Protein AF-A0A932XSY6-F1 (afdb_monomer_lite)

Foldseek 3Di:
DDPDDDPPDPLQQWKWKWFAQDPDPVLLQLQLVVCCVQQVHDSVVSNVQNVQPRETADGRGGPVLSVLVCVVCVVSVTHMDMDSDPVVNVVGHYDDRPDDGDSCVSVPDPDDDDDDDDDDDDDDDDDDDDDDDDDPDDDPDDDPDDPDPVVVVVVVVVVVVVVVVVVVVVVVVVVVVVVVVVVVVVVVVVVVVVVVVVVVVVVVVVVVVVVVVVVVVVVVVVVVLVVVVVVVVVVVVPDDDPVVVVVVVVSVVVVVVVVVVVVVVVVVVVVVVVVVVVVVVVVVVVVVVVVVVVVVVVVVVVVVVVVVVVVVVVVVVVVVVVVVVVVVVVVVVVVVVVVVVVVVVVVVVVVVVVVVVVVVVVVVVVVVVVVVVVVVVVVVVVVVVVVVVVVVVVVVVVVVVVVVVVVVVVVVVVVVVVVVVVVVVVVVVVVVVVVVVVVVVVVVVVVVVVVVVVVVVVVVVVVVVVVVPPPDDDDDDDDDDDDDDDDDDDDDDDDDDDDDD

Secondary structure (DSSP, 8-state):
----------GGG-EEEEEP--SSHHHHHHHHHHHHHHHT--HHHHHHHHHT-SEEEEEEE-HHHHHHHHHHHHHTT--EEEE--HHHHTTSEE---SS---THHHHS-SS--------------------------------SS-SSSHHHHHHHHHHHHHHHHHHHHHHHHHHHHHHHHHHHHHHHHHHHHHHHHHHHHHHHHHHHHHHHHHHHHHHHHHHHHHHHHHHHHHHTTS---SHHHHHHHHHHHHHHHHHHHHHHHHHHHHHHHHHHHHHHHHHHHHHHHHHHHHHHHHHHHHHHHHHHHHHHHHHHHHHHHHHHHHHHHHHHHHHHHHHHHHHHHHHHHHHHHHHHHHHHHHHHHHHHHHHHHHHHHHHHHHHHHHHHHHHHHHHHHHHHHHHHHHHHHHHHHHHHHHHHHHHHHHHHHHHHHHHHHHHHHHHHHHHHHHHHHHHHHHHHHHHHHHHGGGS------------------------------

Sequence (501 aa):
MLLGKKPKYSVESEWAVILDRSTNEFGRSRAIERLADVFSISQDEARELIENTPIILLDRLPLEVAEKIKVHFAQANVDCSLTNDTFAKRKCFRAVWPEQPNLSQFLSNTSPSFLRNVQEPSIPNMENVVSGEIDPASFASNAAAHDQVGDNEGRQLKELTLDLQKENEFLRLQLDKTEDSIKEREYKRFSVELETLRHERLRLEETQARVRNENVALSSRVQELEQSLKALKQVGDSEAGLVDKTQLLELKTQLEHFRAEYTRAQNTLRVAQSEAKQFQAEWTQTQKILSDARSEIEDLKRMLSQAQANSVQLKEETERICFEVENRLKTQSAELEEWKRKANDWSTNYFKVVKENEFLRGRQSEELESLRVRNQQLSTQFEQAQRQIKGFLAQSEQQELIQKRMKAVQELAEKEAQLKMLVQKQQTLESEIHLREDDMRKVLAEQEVVEGEIVKAKQAQKYLLEQAKMKEKNRFVRTKIVGQPEVASPQDPGPIEPAAE

pLDDT: mean 79.67, std 20.82, range [27.25, 98.56]

Radius of gyration: 89.94 Å; chains: 1; bounding box: 178×71×291 Å

Structure (mmCIF, N/CA/C/O backbone):
data_AF-A0A932XSY6-F1
#
_entry.id   AF-A0A932XSY6-F1
#
loop_
_atom_site.group_PDB
_atom_site.id
_atom_site.type_symbol
_atom_site.label_atom_id
_atom_site.label_alt_id
_atom_site.label_comp_id
_atom_site.label_asym_id
_atom_site.label_entity_id
_atom_site.label_seq_id
_atom_site.pdbx_PDB_ins_code
_atom_site.Cartn_x
_atom_site.Cartn_y
_atom_site.Cartn_z
_atom_site.occupancy
_atom_site.B_iso_or_equiv
_atom_site.auth_seq_id
_atom_site.auth_comp_id
_atom_site.auth_asym_id
_atom_site.auth_atom_id
_atom_site.pdbx_PDB_model_num
ATOM 1 N N . MET A 1 1 ? 3.526 7.853 -28.059 1.00 37.81 1 MET A N 1
ATOM 2 C CA . MET A 1 1 ? 2.237 7.344 -27.541 1.00 37.81 1 MET A CA 1
ATOM 3 C C . MET A 1 1 ? 2.497 6.681 -26.195 1.00 37.81 1 MET A C 1
ATOM 5 O O . MET A 1 1 ? 3.014 5.575 -26.170 1.00 37.81 1 MET A O 1
ATOM 9 N N . LEU A 1 2 ? 2.244 7.377 -25.084 1.00 34.88 2 LEU A N 1
ATOM 10 C CA . LEU A 1 2 ? 2.465 6.856 -23.730 1.00 34.88 2 LEU A CA 1
ATOM 11 C C . LEU A 1 2 ? 1.105 6.582 -23.080 1.00 34.88 2 LEU A C 1
ATOM 13 O O . LEU A 1 2 ? 0.484 7.469 -22.503 1.00 34.88 2 LEU A O 1
ATOM 17 N N . LEU A 1 3 ? 0.628 5.345 -23.228 1.00 40.47 3 LEU A N 1
ATOM 18 C CA . LEU A 1 3 ? -0.535 4.820 -22.515 1.00 40.47 3 LEU A CA 1
ATOM 19 C C . LEU A 1 3 ? -0.079 4.336 -21.134 1.00 40.47 3 LEU A C 1
ATOM 21 O O . LEU A 1 3 ? 0.273 3.172 -20.947 1.00 40.47 3 LEU A O 1
ATOM 25 N N . GLY A 1 4 ? -0.074 5.248 -20.162 1.00 35.94 4 GLY A N 1
ATOM 26 C CA . GLY A 1 4 ? 0.008 4.890 -18.750 1.00 35.94 4 GLY A CA 1
ATOM 27 C C . GLY A 1 4 ? -1.264 4.147 -18.343 1.00 35.94 4 GLY A C 1
ATOM 28 O O . GLY A 1 4 ? -2.358 4.712 -18.377 1.00 35.94 4 GLY A O 1
ATOM 29 N N . LYS A 1 5 ? -1.131 2.869 -17.980 1.00 41.19 5 LYS A N 1
ATOM 30 C CA . LYS A 1 5 ? -2.215 2.079 -17.390 1.00 41.19 5 LYS A CA 1
ATOM 31 C C . LYS A 1 5 ? -2.563 2.689 -16.030 1.00 41.19 5 LYS A C 1
ATOM 33 O O . LYS A 1 5 ? -1.797 2.559 -15.082 1.00 41.19 5 LYS A O 1
ATOM 38 N N . LYS A 1 6 ? -3.701 3.382 -15.952 1.00 37.09 6 LYS A N 1
ATOM 39 C CA . LYS A 1 6 ? -4.272 3.840 -14.681 1.00 37.09 6 LYS A CA 1
ATOM 40 C C . LYS A 1 6 ? -4.765 2.625 -13.880 1.00 37.09 6 LYS A C 1
ATOM 42 O O . LYS A 1 6 ? -5.309 1.701 -14.491 1.00 37.09 6 LYS A O 1
ATOM 47 N N . PRO A 1 7 ? -4.592 2.609 -12.548 1.00 39.94 7 PRO A N 1
ATOM 48 C CA . PRO A 1 7 ? -5.194 1.588 -11.699 1.00 39.94 7 PRO A CA 1
ATOM 49 C C . PRO A 1 7 ? -6.714 1.607 -11.896 1.00 39.94 7 PRO A C 1
ATOM 51 O O . PRO A 1 7 ? -7.328 2.675 -11.908 1.00 39.94 7 PRO A O 1
ATOM 54 N N . LYS A 1 8 ? -7.313 0.429 -12.099 1.00 39.03 8 LYS A N 1
ATOM 55 C CA . LYS A 1 8 ? -8.769 0.256 -12.101 1.00 39.03 8 LYS A CA 1
ATOM 56 C C . LYS A 1 8 ? -9.266 0.484 -10.672 1.00 39.03 8 LYS A C 1
ATOM 58 O O . LYS A 1 8 ? -9.315 -0.457 -9.888 1.00 39.03 8 LYS A O 1
ATOM 63 N N . TYR A 1 9 ? -9.590 1.729 -10.337 1.00 43.06 9 TYR A N 1
ATOM 64 C CA . TYR A 1 9 ? -10.513 2.009 -9.245 1.00 43.06 9 TYR A CA 1
ATOM 65 C C . TYR A 1 9 ? -11.882 1.451 -9.651 1.00 43.06 9 TYR A C 1
ATOM 67 O O . TYR A 1 9 ? -12.283 1.562 -10.813 1.00 43.06 9 TYR A O 1
ATOM 75 N N . SER A 1 10 ? -12.566 0.779 -8.728 1.00 45.19 10 SER A N 1
ATOM 76 C CA . SER A 1 10 ? -13.963 0.401 -8.916 1.00 45.19 10 SER A CA 1
ATOM 77 C C . SER A 1 10 ? -14.759 1.668 -9.239 1.00 45.19 10 SER A C 1
ATOM 79 O O . SER A 1 10 ? -14.715 2.646 -8.496 1.00 45.19 10 SER A O 1
ATOM 81 N N . VAL A 1 11 ? -15.480 1.655 -10.362 1.00 53.78 11 VAL A N 1
ATOM 82 C CA . VAL A 1 11 ? -16.280 2.788 -10.876 1.00 53.78 11 VAL A CA 1
ATOM 83 C C . VAL A 1 11 ? -17.359 3.248 -9.870 1.00 53.78 11 VAL A C 1
ATOM 85 O O . VAL A 1 11 ? -17.950 4.312 -10.017 1.00 53.78 11 VAL A O 1
ATOM 88 N N . GLU A 1 12 ? -17.584 2.478 -8.805 1.00 54.00 12 GLU A N 1
ATOM 89 C CA . GLU A 1 12 ? -18.570 2.732 -7.753 1.00 54.00 12 GLU A CA 1
ATOM 90 C C . GLU A 1 12 ? -18.184 3.857 -6.766 1.00 54.00 12 GLU A C 1
ATOM 92 O O . GLU A 1 12 ? -19.072 4.416 -6.122 1.00 54.00 12 GLU A O 1
ATOM 97 N N . SER A 1 13 ? -16.908 4.270 -6.694 1.00 60.91 13 SER A N 1
ATOM 98 C CA . SER A 1 13 ? -16.414 5.247 -5.695 1.00 60.91 13 SER A CA 1
ATOM 99 C C . SER A 1 13 ? -15.882 6.561 -6.294 1.00 60.91 13 SER A C 1
ATOM 101 O O . SER A 1 13 ? -14.951 7.163 -5.757 1.00 60.91 13 SER A O 1
ATOM 103 N N . GLU A 1 14 ? -16.426 7.015 -7.429 1.00 83.12 14 GLU A N 1
ATOM 104 C CA . GLU A 1 14 ? -15.947 8.217 -8.138 1.00 83.12 14 GLU A CA 1
ATOM 105 C C . GLU A 1 14 ? -16.973 9.363 -8.235 1.00 83.12 14 GLU A C 1
ATOM 107 O O . GLU A 1 14 ? -16.854 10.231 -9.107 1.00 83.12 14 GLU A O 1
ATOM 112 N N . TRP A 1 15 ? -17.960 9.443 -7.342 1.00 90.81 15 TRP A N 1
ATOM 113 C CA . TRP A 1 15 ? -18.914 10.557 -7.356 1.00 90.81 15 TRP A CA 1
ATOM 114 C C . TRP A 1 15 ? -18.322 11.822 -6.729 1.00 90.81 15 TRP A C 1
ATOM 116 O O . TRP A 1 15 ? -17.538 11.766 -5.779 1.00 90.81 15 TRP A O 1
ATOM 126 N N . ALA A 1 16 ? -18.672 12.975 -7.295 1.00 91.12 16 ALA A N 1
ATOM 127 C CA . ALA A 1 16 ? -18.349 14.289 -6.757 1.00 91.12 16 ALA A CA 1
ATOM 128 C C . ALA A 1 16 ? -19.628 15.080 -6.479 1.00 91.12 16 ALA A C 1
ATOM 130 O O . ALA A 1 16 ? -20.582 15.019 -7.261 1.00 91.12 16 ALA A O 1
ATOM 131 N N . VAL A 1 17 ? -19.607 15.835 -5.382 1.00 92.44 17 VAL A N 1
ATOM 132 C CA . VAL A 1 17 ? -20.660 16.781 -5.004 1.00 92.44 17 VAL A CA 1
ATOM 133 C C . VAL A 1 17 ? -20.223 18.170 -5.452 1.00 92.44 17 VAL A C 1
ATOM 135 O O . VAL A 1 17 ? -19.201 18.684 -4.987 1.00 92.44 17 VAL A O 1
ATOM 138 N N . ILE A 1 18 ? -20.984 18.760 -6.367 1.00 92.69 18 ILE A N 1
ATOM 139 C CA . ILE A 1 18 ? -20.763 20.106 -6.889 1.00 92.69 18 ILE A CA 1
ATOM 140 C C . ILE A 1 18 ? -21.772 21.043 -6.241 1.00 92.69 18 ILE A C 1
ATOM 142 O O . ILE A 1 18 ? -22.970 20.772 -6.242 1.00 92.69 18 ILE A O 1
ATOM 146 N N . LEU A 1 19 ? -21.272 22.151 -5.708 1.00 92.00 19 LEU A N 1
ATOM 147 C CA . LEU A 1 19 ? -22.088 23.278 -5.297 1.00 92.00 19 LEU A CA 1
ATOM 148 C C . LEU A 1 19 ? -22.375 24.145 -6.521 1.00 92.00 19 LEU A C 1
ATOM 150 O O . LEU A 1 19 ? -21.446 24.678 -7.142 1.00 92.00 19 LEU A O 1
ATOM 154 N N . ASP A 1 20 ? -23.653 24.270 -6.867 1.00 90.69 20 ASP A N 1
ATOM 155 C CA . ASP A 1 20 ? -24.086 25.048 -8.020 1.00 90.69 20 ASP A CA 1
ATOM 156 C C . ASP A 1 20 ? -24.162 26.543 -7.677 1.00 90.69 20 ASP A C 1
ATOM 158 O O . ASP A 1 20 ? -24.250 26.963 -6.519 1.00 90.69 20 ASP A O 1
ATOM 162 N N . ARG A 1 21 ? -24.107 27.389 -8.709 1.00 88.31 21 ARG A N 1
ATOM 163 C CA . ARG A 1 21 ? -24.165 28.840 -8.524 1.00 88.31 21 ARG A CA 1
ATOM 164 C C . ARG A 1 21 ? -25.582 29.265 -8.144 1.00 88.31 21 ARG A C 1
ATOM 166 O O . ARG A 1 21 ? -26.474 29.262 -8.989 1.00 88.31 21 ARG A O 1
ATOM 173 N N . SER A 1 22 ? -25.764 29.728 -6.907 1.00 84.50 22 SER A N 1
ATOM 174 C CA . SER A 1 22 ? -27.043 30.307 -6.479 1.00 84.50 22 SER A CA 1
ATOM 175 C C . SER A 1 22 ? -27.362 31.586 -7.266 1.00 84.50 22 SER A C 1
ATOM 177 O O . SER A 1 22 ? -26.561 32.534 -7.332 1.00 84.50 22 SER A O 1
ATOM 179 N N . THR A 1 23 ? -28.567 31.624 -7.834 1.00 77.31 23 THR A N 1
ATOM 180 C CA . THR A 1 23 ? -29.124 32.771 -8.568 1.00 77.31 23 THR A CA 1
ATOM 181 C C . THR A 1 23 ? -29.654 33.865 -7.638 1.00 77.31 23 THR A C 1
ATOM 183 O O . THR A 1 23 ? -29.798 35.004 -8.073 1.00 77.31 23 THR A O 1
ATOM 186 N N . ASN A 1 24 ? -29.884 33.553 -6.357 1.00 83.69 24 ASN A N 1
ATOM 187 C CA . ASN A 1 24 ? -30.445 34.460 -5.354 1.00 83.69 24 ASN A CA 1
ATOM 188 C C . ASN A 1 24 ? -29.424 34.787 -4.245 1.00 83.69 24 ASN A C 1
ATOM 190 O O . ASN A 1 24 ? -28.731 33.890 -3.755 1.00 83.69 24 ASN A O 1
ATOM 194 N N . GLU A 1 25 ? -29.364 36.051 -3.809 1.00 81.38 25 GLU A N 1
ATOM 195 C CA . GLU A 1 25 ? -28.512 36.516 -2.702 1.00 81.38 25 GLU A CA 1
ATOM 196 C C . GLU A 1 25 ? -28.854 35.820 -1.381 1.00 81.38 25 GLU A C 1
ATOM 198 O O . GLU A 1 25 ? -27.955 35.374 -0.674 1.00 81.38 25 GLU A O 1
ATOM 203 N N . PHE A 1 26 ? -30.143 35.596 -1.104 1.00 81.31 26 PHE A N 1
ATOM 204 C CA . PHE A 1 26 ? -30.575 34.841 0.079 1.00 81.31 26 PHE A CA 1
ATOM 205 C C . PHE A 1 26 ? -30.064 33.393 0.073 1.00 81.31 26 PHE A C 1
ATOM 207 O O . PHE A 1 26 ? -29.707 32.853 1.121 1.00 81.31 26 PHE A O 1
ATOM 214 N N . GLY A 1 27 ? -30.001 32.769 -1.108 1.00 82.06 27 GLY A N 1
ATOM 215 C CA . GLY A 1 27 ? -29.433 31.429 -1.273 1.00 82.06 27 GLY A CA 1
ATOM 216 C C . GLY A 1 27 ? -27.920 31.416 -1.053 1.00 82.06 27 GLY A C 1
ATOM 217 O O . GLY A 1 27 ? -27.398 30.476 -0.461 1.00 82.06 27 GLY A O 1
ATOM 218 N N . ARG A 1 28 ? -27.219 32.494 -1.440 1.00 85.88 28 ARG A N 1
ATOM 219 C CA . ARG A 1 28 ? -25.779 32.642 -1.179 1.00 85.88 28 ARG A CA 1
ATOM 220 C C . ARG A 1 28 ? -25.494 32.780 0.310 1.00 85.88 28 ARG A C 1
ATOM 222 O O . ARG A 1 28 ? -24.694 32.008 0.817 1.00 85.88 28 ARG A O 1
ATOM 229 N N . SER A 1 29 ? -26.173 33.680 1.024 1.00 87.44 29 SER A N 1
ATOM 230 C CA . SER A 1 29 ? -25.955 33.858 2.470 1.00 87.44 29 SER A CA 1
ATOM 231 C C . SER A 1 29 ? -26.213 32.575 3.257 1.00 87.44 29 SER A C 1
ATOM 233 O O . SER A 1 29 ? -25.422 32.203 4.118 1.00 87.44 29 SER A O 1
ATOM 235 N N . ARG A 1 30 ? -27.271 31.840 2.902 1.00 86.00 30 ARG A N 1
ATOM 236 C CA . ARG A 1 30 ? -27.588 30.564 3.547 1.00 86.00 30 ARG A CA 1
ATOM 237 C C . ARG A 1 30 ? -26.561 29.474 3.232 1.00 86.00 30 ARG A C 1
ATOM 239 O O . ARG A 1 30 ? -26.229 28.682 4.109 1.00 86.00 30 ARG A O 1
ATOM 246 N N . ALA A 1 31 ? -26.042 29.436 2.005 1.00 86.88 31 ALA A N 1
ATOM 247 C CA . ALA A 1 31 ? -24.959 28.529 1.651 1.00 86.88 31 ALA A CA 1
ATOM 248 C C . ALA A 1 31 ? -23.666 28.865 2.419 1.00 86.88 31 ALA A C 1
ATOM 250 O O . ALA A 1 31 ? -23.007 27.942 2.885 1.00 86.88 31 ALA A O 1
ATOM 251 N N . ILE A 1 32 ? -23.345 30.151 2.630 1.00 90.62 32 ILE A N 1
ATOM 252 C CA . ILE A 1 32 ? -22.180 30.584 3.429 1.00 90.62 32 ILE A CA 1
ATOM 253 C C . ILE A 1 32 ? -22.300 30.059 4.862 1.00 90.62 32 ILE A C 1
ATOM 255 O O . ILE A 1 32 ? -21.392 29.390 5.348 1.00 90.62 32 ILE A O 1
ATOM 259 N N . GLU A 1 33 ? -23.432 30.319 5.523 1.00 88.62 33 GLU A N 1
ATOM 260 C CA . GLU A 1 33 ? -23.671 29.876 6.903 1.00 88.62 33 GLU A CA 1
ATOM 261 C C . GLU A 1 33 ? -23.563 28.356 7.039 1.00 88.62 33 GLU A C 1
ATOM 263 O O . GLU A 1 33 ? -22.961 27.852 7.984 1.00 88.62 33 GLU A O 1
ATOM 268 N N . ARG A 1 34 ? -24.114 27.616 6.072 1.00 87.31 34 ARG A N 1
ATOM 269 C CA . ARG A 1 34 ? -24.114 26.151 6.104 1.00 87.31 34 ARG A CA 1
ATOM 270 C C . ARG A 1 34 ? -22.758 25.544 5.798 1.00 87.31 34 ARG A C 1
ATOM 272 O O . ARG A 1 34 ? -22.422 24.531 6.397 1.00 87.31 34 ARG A O 1
ATOM 279 N N . LEU A 1 35 ? -21.979 26.139 4.898 1.00 87.75 35 LEU A N 1
ATOM 280 C CA . LEU A 1 35 ? -20.607 25.701 4.660 1.00 87.75 35 LEU A CA 1
ATOM 281 C C . LEU A 1 35 ? -19.727 25.962 5.886 1.00 87.75 35 LEU A C 1
ATOM 283 O O . LEU A 1 35 ? -18.971 25.075 6.270 1.00 87.75 35 LEU A O 1
ATOM 287 N N . ALA A 1 36 ? -19.868 27.129 6.521 1.00 88.38 36 ALA A N 1
ATOM 288 C CA . ALA A 1 36 ? -19.138 27.468 7.740 1.00 88.38 36 ALA A CA 1
ATOM 289 C C . ALA A 1 36 ? -19.435 26.484 8.884 1.00 88.38 36 ALA A C 1
ATOM 291 O O . ALA A 1 36 ? -18.511 25.983 9.518 1.00 88.38 36 ALA A O 1
ATOM 292 N N . ASP A 1 37 ? -20.710 26.144 9.090 1.00 86.56 37 ASP A N 1
ATOM 293 C CA . ASP A 1 37 ? -21.155 25.200 10.125 1.00 86.56 37 ASP A CA 1
ATOM 294 C C . ASP A 1 37 ? -20.642 23.769 9.867 1.00 86.56 37 ASP A C 1
ATOM 296 O O . ASP A 1 37 ? -19.991 23.153 10.709 1.00 86.56 37 ASP A O 1
ATOM 300 N N . VAL A 1 38 ? -20.861 23.257 8.654 1.00 86.19 38 VAL A N 1
ATOM 301 C CA . VAL A 1 38 ? -20.577 21.856 8.302 1.00 86.19 38 VAL A CA 1
ATOM 302 C C . VAL A 1 38 ? -19.081 21.572 8.160 1.00 86.19 38 VAL A C 1
ATOM 304 O O . VAL A 1 38 ? -18.607 20.506 8.551 1.00 86.19 38 VAL A O 1
ATOM 307 N N . PHE A 1 39 ? -18.323 22.510 7.592 1.00 85.31 39 PHE A N 1
ATOM 308 C CA . PHE A 1 39 ? -16.885 22.346 7.367 1.00 85.31 39 PHE A CA 1
ATOM 309 C C . PHE A 1 39 ? -16.032 23.000 8.460 1.00 85.31 39 PHE A C 1
A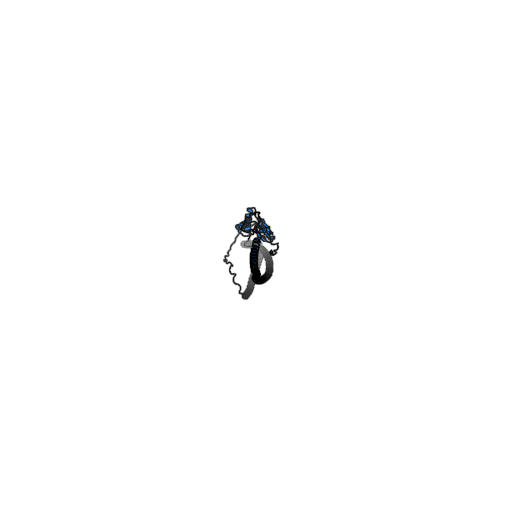TOM 311 O O . PHE A 1 39 ? -14.810 22.916 8.386 1.00 85.31 39 PHE A O 1
ATOM 318 N N . SER A 1 40 ? -16.658 23.612 9.477 1.00 86.62 40 SER A N 1
ATOM 319 C CA . SER A 1 40 ? -15.971 24.322 10.569 1.00 86.62 40 SER A CA 1
ATOM 320 C C . SER A 1 40 ? -14.982 25.389 10.067 1.00 86.62 40 SER A C 1
ATOM 322 O O . SER A 1 40 ? -13.935 25.611 10.671 1.00 86.62 40 SER A O 1
ATOM 324 N N . ILE A 1 41 ? -15.319 26.039 8.949 1.00 87.38 41 ILE A N 1
ATOM 325 C CA . ILE A 1 41 ? -14.539 27.125 8.335 1.00 87.38 41 ILE A CA 1
ATOM 326 C C . ILE A 1 41 ? -15.124 28.489 8.703 1.00 87.38 41 ILE A C 1
ATOM 328 O O . ILE A 1 41 ? -16.284 28.597 9.110 1.00 87.38 41 ILE A O 1
ATOM 332 N N . SER A 1 42 ? -14.345 29.556 8.530 1.00 91.00 42 SER A N 1
ATOM 333 C CA . SER A 1 42 ? -14.851 30.910 8.762 1.00 91.00 42 SER A CA 1
ATOM 334 C C . SER A 1 42 ? -15.908 31.311 7.720 1.00 91.00 42 SER A C 1
ATOM 336 O O . SER A 1 42 ? -15.924 30.828 6.585 1.00 91.00 42 SER A O 1
ATOM 338 N N . GLN A 1 43 ? -16.802 32.239 8.082 1.00 89.94 43 GLN A N 1
ATOM 339 C CA . GLN A 1 43 ? -17.804 32.761 7.140 1.00 89.94 43 GLN A CA 1
ATOM 340 C C . GLN A 1 43 ? -17.173 33.507 5.954 1.00 89.94 43 GLN A C 1
ATOM 342 O O . GLN A 1 43 ? -17.770 33.556 4.879 1.00 89.94 43 GLN A O 1
ATOM 347 N N . ASP A 1 44 ? -15.980 34.077 6.132 1.00 89.56 44 ASP A N 1
ATOM 348 C CA . ASP A 1 44 ? -15.266 34.783 5.068 1.00 89.56 44 ASP A CA 1
ATOM 349 C C . ASP A 1 44 ? -14.674 33.799 4.046 1.00 89.56 44 ASP A C 1
ATOM 351 O O . ASP A 1 44 ? -14.862 33.990 2.845 1.00 89.56 44 ASP A O 1
ATOM 355 N N . GLU A 1 45 ? -14.089 32.685 4.497 1.00 88.12 45 GLU A N 1
ATOM 356 C CA . GLU A 1 45 ? -13.632 31.597 3.614 1.00 88.12 45 GLU A CA 1
ATOM 357 C C . GLU A 1 45 ? -14.809 30.926 2.891 1.00 88.12 45 GLU A C 1
ATOM 359 O O . GLU A 1 45 ? -14.756 30.661 1.689 1.00 88.12 45 GLU A O 1
ATOM 364 N N . ALA A 1 46 ? -15.920 30.696 3.598 1.00 89.62 46 ALA A N 1
ATOM 365 C CA . ALA A 1 46 ? -17.138 30.161 2.995 1.00 89.62 46 ALA A CA 1
ATOM 366 C C . ALA A 1 46 ? -17.711 31.095 1.909 1.00 89.62 46 ALA A C 1
ATOM 368 O O . ALA A 1 46 ? -18.247 30.620 0.903 1.00 89.62 46 ALA A O 1
ATOM 369 N N . ARG A 1 47 ? -17.573 32.419 2.075 1.00 90.31 47 ARG A N 1
ATOM 370 C CA . ARG A 1 47 ? -17.961 33.416 1.066 1.00 90.31 47 ARG A CA 1
ATOM 371 C C . ARG A 1 47 ? -17.087 33.316 -0.181 1.00 90.31 47 ARG A C 1
ATOM 373 O O . ARG A 1 47 ? -17.633 33.250 -1.281 1.00 90.31 47 ARG A O 1
ATOM 380 N N . GLU A 1 48 ? -15.771 33.226 -0.013 1.00 89.56 48 GLU A N 1
ATOM 381 C CA . GLU A 1 48 ? -14.821 33.081 -1.124 1.00 89.56 48 GLU A CA 1
ATOM 382 C C . GLU A 1 48 ? -15.065 31.793 -1.934 1.00 89.56 48 GLU A C 1
ATOM 384 O O . GLU A 1 48 ? -15.024 31.794 -3.169 1.00 89.56 48 GLU A O 1
ATOM 389 N N . LEU A 1 49 ? -15.408 30.688 -1.264 1.00 88.06 49 LEU A N 1
ATOM 390 C CA . LEU A 1 49 ? -15.768 29.434 -1.936 1.00 88.06 49 LEU A CA 1
ATOM 391 C C . LEU A 1 49 ? -17.034 29.570 -2.796 1.00 88.06 49 LEU A C 1
ATOM 393 O O . LEU A 1 49 ? -17.107 29.000 -3.887 1.00 88.06 49 LEU A O 1
ATOM 397 N N . ILE A 1 50 ? -18.025 30.336 -2.333 1.00 89.62 50 ILE A N 1
ATOM 398 C CA . ILE A 1 50 ? -19.287 30.542 -3.059 1.00 89.62 50 ILE A CA 1
ATOM 399 C C . ILE A 1 50 ? -19.110 31.461 -4.268 1.00 89.62 50 ILE A C 1
ATOM 401 O O . ILE A 1 50 ? -19.761 31.248 -5.296 1.00 89.62 50 ILE A O 1
ATOM 405 N N . GLU A 1 51 ? -18.215 32.445 -4.193 1.00 88.62 51 GLU A N 1
ATOM 406 C CA . GLU A 1 51 ? -17.877 33.307 -5.333 1.00 88.62 51 GLU A CA 1
ATOM 407 C C . GLU A 1 51 ? -17.279 32.513 -6.502 1.00 88.62 51 GLU A C 1
ATOM 409 O O . GLU A 1 51 ? -17.538 32.833 -7.664 1.00 88.62 51 GLU A O 1
ATOM 414 N N . ASN A 1 52 ? -16.587 31.413 -6.198 1.00 88.81 52 ASN A N 1
ATOM 415 C CA . ASN A 1 52 ? -15.979 30.504 -7.168 1.00 88.81 52 ASN A CA 1
ATOM 416 C C . ASN A 1 52 ? -16.896 29.333 -7.592 1.00 88.81 52 ASN A C 1
ATOM 418 O O . ASN A 1 52 ? -16.422 28.317 -8.101 1.00 88.81 52 ASN A O 1
ATOM 422 N N . THR A 1 53 ? -18.219 29.446 -7.415 1.00 88.19 53 THR A N 1
ATOM 423 C CA . THR A 1 53 ? -19.182 28.435 -7.898 1.00 88.19 53 THR A CA 1
ATOM 424 C C . THR A 1 53 ? -19.345 28.477 -9.434 1.00 88.19 53 THR A C 1
ATOM 426 O O . THR A 1 53 ? -19.462 29.561 -10.016 1.00 88.19 53 THR A O 1
ATOM 429 N N . PRO A 1 54 ? -19.398 27.321 -10.133 1.00 90.81 54 PRO A N 1
ATOM 430 C CA . PRO A 1 54 ? -19.556 25.970 -9.589 1.00 90.81 54 PRO A CA 1
ATOM 431 C C . PRO A 1 54 ? -18.246 25.357 -9.066 1.00 90.81 54 PRO A C 1
ATOM 433 O O . PRO A 1 54 ? -17.232 25.323 -9.771 1.00 90.81 54 PRO A O 1
ATOM 436 N N . ILE A 1 55 ? -18.293 24.817 -7.844 1.00 92.81 55 ILE A N 1
ATOM 437 C CA . ILE A 1 55 ? -17.133 24.260 -7.131 1.00 92.81 55 ILE A CA 1
ATOM 438 C C . ILE A 1 55 ? -17.419 22.840 -6.633 1.00 92.81 55 ILE A C 1
ATOM 440 O O . ILE A 1 55 ? -18.504 22.538 -6.146 1.00 92.81 55 ILE A O 1
ATOM 444 N N . ILE A 1 56 ? -16.437 21.951 -6.748 1.00 92.75 56 ILE A N 1
ATOM 445 C CA . ILE A 1 56 ? -16.465 20.603 -6.184 1.00 92.75 56 ILE A CA 1
ATOM 446 C C . ILE A 1 56 ? -16.127 20.712 -4.700 1.00 92.75 56 ILE A C 1
ATOM 448 O O . ILE A 1 56 ? -14.985 21.023 -4.356 1.00 92.75 56 ILE A O 1
ATOM 452 N N . LEU A 1 57 ? -17.105 20.428 -3.841 1.00 89.81 57 LEU A N 1
ATOM 453 C CA . LEU A 1 57 ? -16.923 20.416 -2.388 1.00 89.81 57 LEU A CA 1
ATOM 454 C C . LEU A 1 57 ? -16.207 19.144 -1.935 1.00 89.81 57 LEU A C 1
ATOM 456 O O . LEU A 1 57 ? -15.277 19.197 -1.138 1.00 89.81 57 LEU A O 1
ATOM 460 N N . LEU A 1 58 ? -16.630 17.993 -2.456 1.00 90.31 58 LEU A N 1
ATOM 461 C CA . LEU A 1 58 ? -16.090 16.681 -2.107 1.00 90.31 58 LEU A CA 1
ATOM 462 C C . LEU A 1 58 ? -16.007 15.813 -3.366 1.00 90.31 58 LEU A C 1
ATOM 464 O O . LEU A 1 58 ? -16.907 15.831 -4.206 1.00 90.31 58 LEU A O 1
ATOM 468 N N . ASP A 1 59 ? -14.920 15.058 -3.505 1.00 89.25 59 ASP A N 1
ATOM 469 C CA . ASP A 1 59 ? -14.611 14.235 -4.680 1.00 89.25 59 ASP A CA 1
ATOM 470 C C . ASP A 1 59 ? -14.219 12.821 -4.238 1.00 89.25 59 ASP A C 1
ATOM 472 O O . ASP A 1 59 ? -13.661 12.648 -3.154 1.00 89.25 59 ASP A O 1
ATOM 476 N N . ARG A 1 60 ? -14.456 11.829 -5.106 1.00 88.94 60 ARG A N 1
ATOM 477 C CA . ARG A 1 60 ? -14.202 10.392 -4.863 1.00 88.94 60 ARG A CA 1
ATOM 478 C C . ARG A 1 60 ? -15.031 9.799 -3.719 1.00 88.94 60 ARG A C 1
ATOM 480 O O . ARG A 1 60 ? -14.520 9.052 -2.887 1.00 88.94 60 ARG A O 1
ATOM 487 N N . LEU A 1 61 ? -16.314 10.143 -3.684 1.00 88.31 61 LEU A N 1
ATOM 488 C CA . LEU A 1 61 ? -17.269 9.579 -2.739 1.00 88.31 61 LEU A CA 1
ATOM 489 C C . LEU A 1 61 ? -18.021 8.382 -3.352 1.00 88.31 61 LEU A C 1
ATOM 491 O O . LEU A 1 61 ? -18.272 8.372 -4.563 1.00 88.31 61 LEU A O 1
ATOM 495 N N . PRO A 1 62 ? -18.436 7.396 -2.535 1.00 90.12 62 PRO A N 1
ATOM 496 C CA . PRO A 1 62 ? -19.482 6.449 -2.912 1.00 90.12 62 PRO A CA 1
ATOM 497 C C . PRO A 1 62 ? -20.804 7.181 -3.186 1.00 90.12 62 PRO A C 1
ATOM 499 O O . PRO A 1 62 ? -21.107 8.173 -2.515 1.00 90.12 62 PRO A O 1
ATOM 502 N N . LEU A 1 63 ? -21.608 6.679 -4.130 1.00 88.12 63 LEU A N 1
ATOM 503 C CA . LEU A 1 63 ? -22.885 7.302 -4.516 1.00 88.12 63 LEU A CA 1
ATOM 504 C C . LEU A 1 63 ? -23.809 7.541 -3.311 1.00 88.12 63 LEU A C 1
ATOM 506 O O . LEU A 1 63 ? -24.321 8.643 -3.151 1.00 88.12 63 LEU A O 1
ATOM 510 N N . GLU A 1 64 ? -23.950 6.552 -2.425 1.00 87.62 64 GLU A N 1
ATOM 511 C CA . GLU A 1 64 ? -24.816 6.638 -1.239 1.00 87.62 64 GLU A CA 1
ATOM 512 C C . GLU A 1 64 ? -24.443 7.803 -0.310 1.00 87.62 64 GLU A C 1
ATOM 514 O O . GLU A 1 64 ? -25.304 8.483 0.247 1.00 87.62 64 GLU A O 1
ATOM 519 N N . VAL A 1 65 ? -23.142 8.055 -0.144 1.00 87.88 65 VAL A N 1
ATOM 520 C CA . VAL A 1 65 ? -22.636 9.154 0.689 1.00 87.88 65 VAL A CA 1
ATOM 521 C C . VAL A 1 65 ? -22.856 10.489 -0.020 1.00 87.88 65 VAL A C 1
ATOM 523 O O . VAL A 1 65 ? -23.311 11.450 0.598 1.00 87.88 65 VAL A O 1
ATOM 526 N N . ALA A 1 66 ? -22.587 10.543 -1.327 1.00 88.94 66 ALA A N 1
ATOM 527 C CA . ALA A 1 66 ? -22.796 11.737 -2.139 1.00 88.94 66 ALA A CA 1
ATOM 528 C C . ALA A 1 66 ? -24.279 12.161 -2.177 1.00 88.94 66 ALA A C 1
ATOM 530 O O . ALA A 1 66 ? -24.584 13.348 -2.055 1.00 88.94 66 ALA A O 1
ATOM 531 N N . GLU A 1 67 ? -25.205 11.203 -2.271 1.00 88.62 67 GLU A N 1
ATOM 532 C CA . GLU A 1 67 ? -26.648 11.452 -2.197 1.00 88.62 67 GLU A CA 1
ATOM 533 C C . GLU A 1 67 ? -27.073 11.999 -0.835 1.00 88.62 67 GLU A C 1
ATOM 535 O O . GLU A 1 67 ? -27.793 12.996 -0.787 1.00 88.62 67 GLU A O 1
ATOM 540 N N . LYS A 1 68 ? -26.581 11.427 0.272 1.00 89.44 68 LYS A N 1
ATOM 541 C CA . LYS A 1 68 ? -26.861 11.947 1.623 1.00 89.44 68 LYS A CA 1
ATOM 542 C C . LYS A 1 68 ? -26.383 13.387 1.795 1.00 89.44 68 LYS A C 1
ATOM 544 O O . LYS A 1 68 ? -27.123 14.219 2.315 1.00 89.44 68 LYS A O 1
ATOM 549 N N . ILE A 1 69 ? -25.186 13.701 1.301 1.00 88.62 69 ILE A N 1
ATOM 550 C CA . ILE A 1 69 ? -24.643 15.064 1.333 1.00 88.62 69 ILE A CA 1
ATOM 551 C C . ILE A 1 69 ? -25.519 16.006 0.499 1.00 88.62 69 ILE A C 1
ATOM 553 O O . ILE A 1 69 ? -25.899 17.073 0.979 1.00 88.62 69 ILE A O 1
ATOM 557 N N . LYS A 1 70 ? -25.907 15.608 -0.721 1.00 91.19 70 LYS A N 1
ATOM 558 C CA . LYS A 1 70 ? -26.819 16.404 -1.554 1.00 91.19 70 LYS A CA 1
ATOM 559 C C . LYS A 1 70 ? -28.154 16.658 -0.849 1.00 91.19 70 LYS A C 1
ATOM 561 O O . LYS A 1 70 ? -28.629 17.788 -0.868 1.00 91.19 70 LYS A O 1
ATOM 566 N N . VAL A 1 71 ? -28.748 15.642 -0.222 1.00 88.94 71 VAL A N 1
ATOM 567 C CA . VAL A 1 71 ? -30.011 15.779 0.523 1.00 88.94 71 VAL A CA 1
ATOM 568 C C . VAL A 1 71 ? -29.853 16.736 1.705 1.00 88.94 71 VAL A C 1
ATOM 570 O O . VAL A 1 71 ? -30.716 17.585 1.907 1.00 88.94 71 VAL A O 1
ATOM 573 N N . HIS A 1 72 ? -28.745 16.656 2.443 1.00 87.38 72 HIS A N 1
ATOM 574 C CA . HIS A 1 72 ? -28.462 17.555 3.562 1.00 87.38 72 HIS A CA 1
ATOM 575 C C . HIS A 1 72 ? -28.388 19.027 3.120 1.00 87.38 72 HIS A C 1
ATOM 577 O O . HIS A 1 72 ? -29.017 19.896 3.722 1.00 87.38 72 HIS A O 1
ATOM 583 N N . PHE A 1 73 ? -27.682 19.318 2.023 1.00 87.62 73 PHE A N 1
ATOM 584 C CA . PHE A 1 73 ? -27.630 20.677 1.471 1.00 87.62 73 PHE A CA 1
ATOM 585 C C . PHE A 1 73 ? -28.972 21.121 0.870 1.00 87.62 73 PHE A C 1
ATOM 587 O O . PHE A 1 73 ? -29.388 22.262 1.080 1.00 87.62 73 PHE A O 1
ATOM 594 N N . ALA A 1 74 ? -29.712 20.213 0.228 1.00 86.81 74 ALA A N 1
ATOM 595 C CA . ALA A 1 74 ? -31.043 20.503 -0.302 1.00 86.81 74 ALA A CA 1
ATOM 596 C C . ALA A 1 74 ? -32.060 20.849 0.803 1.00 86.81 74 ALA A C 1
ATOM 598 O O . ALA A 1 74 ? -32.868 21.756 0.615 1.00 86.81 74 ALA A O 1
ATOM 599 N N . GLN A 1 75 ? -31.997 20.206 1.979 1.00 85.69 75 GLN A N 1
ATOM 600 C CA . GLN A 1 75 ? -32.822 20.565 3.149 1.00 85.69 75 GLN A CA 1
ATOM 601 C C . GLN A 1 75 ? -32.560 21.996 3.632 1.00 85.69 75 GLN A C 1
ATOM 603 O O . GLN A 1 75 ? -33.451 22.653 4.171 1.00 85.69 75 GLN A O 1
ATOM 608 N N . ALA A 1 76 ? -31.347 22.499 3.411 1.00 81.38 76 ALA A N 1
ATOM 609 C CA . ALA A 1 76 ? -30.983 23.875 3.691 1.00 81.38 76 ALA A CA 1
ATOM 610 C C . ALA A 1 76 ? -31.254 24.831 2.511 1.00 81.38 76 ALA A C 1
ATOM 612 O O . ALA A 1 76 ? -30.848 25.986 2.579 1.00 81.38 76 ALA A O 1
ATOM 613 N N . ASN A 1 77 ? -31.960 24.409 1.454 1.00 84.62 77 ASN A N 1
ATOM 614 C CA . ASN A 1 77 ? -32.147 25.154 0.198 1.00 84.62 77 ASN A CA 1
ATOM 615 C C . ASN A 1 77 ? -30.824 25.602 -0.451 1.00 84.62 77 ASN A C 1
ATOM 617 O O . ASN A 1 77 ? -30.715 26.733 -0.930 1.00 84.62 77 ASN A O 1
ATOM 621 N N . VAL A 1 78 ? -29.813 24.736 -0.430 1.00 87.12 78 VAL A N 1
ATOM 622 C CA . VAL A 1 78 ? -28.551 24.931 -1.145 1.00 87.12 78 VAL A CA 1
ATOM 623 C C . VAL A 1 78 ? -28.511 23.958 -2.322 1.00 87.12 78 VAL A C 1
ATOM 625 O O . VAL A 1 78 ? -28.630 22.746 -2.135 1.00 87.12 78 VAL A O 1
ATOM 628 N N . ASP A 1 79 ? -28.367 24.494 -3.534 1.00 87.88 79 ASP A N 1
ATOM 629 C CA . ASP A 1 79 ? -28.394 23.707 -4.766 1.00 87.88 79 ASP A CA 1
ATOM 630 C C . ASP A 1 79 ? -27.071 22.954 -4.968 1.00 87.88 79 ASP A C 1
ATOM 632 O O . ASP A 1 79 ? -26.008 23.555 -5.149 1.00 87.88 79 ASP A O 1
ATOM 636 N N . CYS A 1 80 ? -27.150 21.621 -4.951 1.00 90.88 80 CYS A N 1
ATOM 637 C CA . CYS A 1 80 ? -26.014 20.733 -5.179 1.00 90.88 80 CYS A CA 1
ATOM 638 C C . CYS A 1 80 ? -26.314 19.715 -6.288 1.00 90.88 80 CYS A C 1
ATOM 640 O O . CYS A 1 80 ? -27.338 19.016 -6.264 1.00 90.88 80 CYS A O 1
ATOM 642 N N . SER A 1 81 ? -25.370 19.554 -7.212 1.00 91.88 81 SER A N 1
ATOM 643 C CA . SER A 1 81 ? -25.404 18.557 -8.279 1.00 91.88 81 SER A CA 1
ATOM 644 C C . SER A 1 81 ? -24.403 17.424 -8.021 1.00 91.88 81 SER A C 1
ATOM 646 O O . SER A 1 81 ? -23.384 17.591 -7.352 1.00 91.88 81 SER A O 1
ATOM 648 N N . LEU A 1 82 ? -24.723 16.222 -8.511 1.00 92.81 82 LEU A N 1
ATOM 649 C CA . LEU A 1 82 ? -23.848 15.051 -8.420 1.00 92.81 82 LEU A CA 1
ATOM 650 C C . LEU A 1 82 ? -23.324 14.715 -9.805 1.00 92.81 82 LEU A C 1
ATOM 652 O O . LEU A 1 82 ? -24.096 14.665 -10.762 1.00 92.81 82 LEU A O 1
ATOM 656 N N . THR A 1 83 ? -22.029 14.438 -9.908 1.00 90.69 83 THR A N 1
ATOM 657 C CA . THR A 1 83 ? -21.449 13.965 -11.163 1.00 90.69 83 THR A CA 1
ATOM 658 C C . THR A 1 83 ? -20.353 12.935 -10.939 1.00 90.69 83 THR A C 1
ATOM 660 O O . THR A 1 83 ? -19.519 13.058 -10.039 1.00 90.69 83 THR A O 1
ATOM 663 N N . ASN A 1 84 ? -20.332 11.926 -11.801 1.00 90.44 84 ASN A N 1
ATOM 664 C CA . ASN A 1 84 ? -19.209 11.015 -11.991 1.00 90.44 84 ASN A CA 1
ATOM 665 C C . ASN A 1 84 ? -18.444 11.321 -13.296 1.00 90.44 84 ASN A C 1
ATOM 667 O O . ASN A 1 84 ? -17.404 10.719 -13.557 1.00 90.44 84 ASN A O 1
ATOM 671 N N . ASP A 1 85 ? -18.910 12.282 -14.103 1.00 88.50 85 ASP A N 1
ATOM 672 C CA . ASP A 1 85 ? -18.289 12.615 -15.380 1.00 88.50 85 ASP A CA 1
ATOM 673 C C . ASP A 1 85 ? -17.023 13.457 -15.183 1.00 88.50 85 ASP A C 1
ATOM 675 O O . ASP A 1 85 ? -17.036 14.588 -14.689 1.00 88.50 85 ASP A O 1
ATOM 679 N N . THR A 1 86 ? -15.899 12.910 -15.641 1.00 85.25 86 THR A N 1
ATOM 680 C CA . THR A 1 86 ? -14.601 13.586 -15.617 1.00 85.25 86 THR A CA 1
ATOM 681 C C . THR A 1 86 ? -14.578 14.898 -16.407 1.00 85.25 86 THR A C 1
ATOM 683 O O . THR A 1 86 ? -13.801 15.787 -16.054 1.00 85.25 86 THR A O 1
ATOM 686 N N . PHE A 1 87 ? -15.407 15.061 -17.446 1.00 84.19 87 PHE A N 1
ATOM 687 C CA . PHE A 1 87 ? -15.486 16.313 -18.203 1.00 84.19 87 PHE A CA 1
ATOM 688 C C . PHE A 1 87 ? -16.246 17.395 -17.440 1.00 84.19 87 PHE A C 1
ATOM 690 O O . PHE A 1 87 ? -15.791 18.539 -17.420 1.00 84.19 87 PHE A O 1
ATOM 697 N N . ALA A 1 88 ? -17.346 17.038 -16.773 1.00 84.62 88 ALA A N 1
ATOM 698 C CA . ALA A 1 88 ? -18.050 17.938 -15.865 1.00 84.62 88 ALA A CA 1
ATOM 699 C C . ALA A 1 88 ? -17.133 18.410 -14.724 1.00 84.62 88 ALA A C 1
ATOM 701 O O . ALA A 1 88 ? -17.006 19.612 -14.504 1.00 84.62 88 ALA A O 1
ATOM 702 N N . LYS A 1 89 ? -16.384 17.492 -14.091 1.00 89.00 89 LYS A N 1
ATOM 703 C CA . LYS A 1 89 ? -15.437 17.838 -13.012 1.00 89.00 89 LYS A CA 1
ATOM 704 C C . LYS A 1 89 ? -14.351 18.833 -13.444 1.00 89.00 89 LYS A C 1
ATOM 706 O O . LYS A 1 89 ? -13.937 19.661 -12.646 1.00 89.00 89 LYS A O 1
ATOM 711 N N . ARG A 1 90 ? -13.893 18.788 -14.704 1.00 87.81 90 ARG A N 1
ATOM 712 C CA . ARG A 1 90 ? -12.882 19.730 -15.235 1.00 87.81 90 ARG A CA 1
ATOM 713 C C . ARG A 1 90 ? -13.400 21.157 -15.427 1.00 87.81 90 ARG A C 1
ATOM 715 O O . ARG A 1 90 ? -12.585 22.056 -15.600 1.00 87.81 90 ARG A O 1
ATOM 722 N N . LYS A 1 91 ? -14.720 21.358 -15.455 1.00 88.12 91 LYS A N 1
ATOM 723 C CA . LYS A 1 91 ? -15.353 22.676 -15.623 1.00 88.12 91 LYS A CA 1
ATOM 724 C C . LYS A 1 91 ? -15.669 23.366 -14.293 1.00 88.12 91 LYS A C 1
ATOM 726 O O . LYS A 1 91 ? -16.145 24.496 -14.313 1.00 88.12 91 LYS A O 1
ATOM 731 N N . CYS A 1 92 ? -15.423 22.696 -13.172 1.00 88.94 92 CYS A N 1
ATOM 732 C CA . CYS A 1 92 ? -15.683 23.207 -11.834 1.00 88.94 92 CYS A CA 1
ATOM 733 C C . CYS A 1 92 ? -14.366 23.523 -11.124 1.00 88.94 92 CYS A C 1
ATOM 735 O O . CYS A 1 92 ? -13.359 22.840 -11.325 1.00 88.94 92 CYS A O 1
ATOM 737 N N . PHE A 1 93 ? -14.390 24.528 -10.252 1.00 89.06 93 PHE A N 1
ATOM 738 C CA . PHE A 1 93 ? -13.310 24.731 -9.289 1.00 89.06 93 PHE A CA 1
ATOM 739 C C . PHE A 1 93 ? -13.294 23.573 -8.285 1.00 89.06 93 PHE A C 1
ATOM 741 O O . PHE A 1 93 ? -14.269 22.831 -8.172 1.00 89.06 93 PHE A O 1
ATOM 748 N N . ARG A 1 94 ? -12.195 23.375 -7.555 1.00 89.12 94 ARG A N 1
ATOM 749 C CA . ARG A 1 94 ? -12.079 22.297 -6.562 1.00 89.12 94 ARG A CA 1
ATOM 750 C C . ARG A 1 94 ? -11.708 22.884 -5.212 1.00 89.12 94 ARG A C 1
ATOM 752 O O . ARG A 1 94 ? -10.664 23.520 -5.108 1.00 89.12 94 ARG A O 1
ATOM 759 N N . ALA A 1 95 ? -12.530 22.625 -4.200 1.00 86.44 95 ALA A N 1
ATOM 760 C CA . ALA A 1 95 ? -12.184 22.957 -2.828 1.00 86.44 95 ALA A CA 1
ATOM 761 C C . ALA A 1 95 ? -11.024 22.063 -2.363 1.00 86.44 95 ALA A C 1
ATOM 763 O O . ALA A 1 95 ? -11.021 20.846 -2.588 1.00 86.44 95 ALA A O 1
ATOM 764 N N . VAL A 1 96 ? -10.019 22.680 -1.749 1.00 84.00 96 VAL A N 1
ATOM 765 C CA . VAL A 1 96 ? -8.889 21.989 -1.127 1.00 84.00 96 VAL A CA 1
ATOM 766 C C . VAL A 1 96 ? -9.000 22.228 0.366 1.00 84.00 96 VAL A C 1
ATOM 768 O O . VAL A 1 96 ? -8.860 23.357 0.824 1.00 84.00 96 VAL A O 1
ATOM 771 N N . TRP A 1 97 ? -9.279 21.163 1.107 1.00 82.62 97 TRP A N 1
ATOM 772 C CA . TRP A 1 97 ? -9.435 21.224 2.553 1.00 82.62 97 TRP A CA 1
ATOM 773 C C . TRP A 1 97 ? -8.099 20.895 3.233 1.00 82.62 97 TRP A C 1
ATOM 775 O O . TRP A 1 97 ? -7.470 19.908 2.834 1.00 82.62 97 TRP A O 1
ATOM 785 N N . PRO A 1 98 ? -7.650 21.687 4.226 1.00 74.94 98 PRO A N 1
ATOM 786 C CA . PRO A 1 98 ? -6.424 21.400 4.975 1.00 74.94 98 PRO A CA 1
ATOM 787 C C . PRO A 1 98 ? -6.535 20.088 5.765 1.00 74.94 98 PRO A C 1
ATOM 789 O O . PRO A 1 98 ? -5.581 19.316 5.814 1.00 74.94 98 PRO A O 1
ATOM 792 N N . GLU A 1 99 ? -7.726 19.792 6.285 1.00 73.88 99 GLU A N 1
ATOM 793 C CA . GLU A 1 99 ? -8.098 18.504 6.869 1.00 73.88 99 GLU A CA 1
ATOM 794 C C . GLU A 1 99 ? -9.319 17.944 6.134 1.00 73.88 99 GLU A C 1
ATOM 796 O O . GLU A 1 99 ? -10.165 18.702 5.656 1.00 73.88 99 GLU A O 1
ATOM 801 N N . GLN A 1 100 ? -9.423 16.617 5.995 1.00 72.44 100 GLN A N 1
ATOM 802 C CA . GLN A 1 100 ? -10.596 16.031 5.345 1.00 72.44 100 GLN A CA 1
ATOM 803 C C . GLN A 1 100 ? -11.856 16.341 6.166 1.00 72.44 100 GLN A C 1
ATOM 805 O O . GLN A 1 100 ? -11.888 16.019 7.355 1.00 72.44 100 GLN A O 1
ATOM 810 N N . PRO A 1 101 ? -12.907 16.907 5.547 1.00 78.06 101 PRO A N 1
ATOM 811 C CA . PRO A 1 101 ? -14.146 17.216 6.242 1.00 78.06 101 PRO A CA 1
ATOM 812 C C . PRO A 1 101 ? -14.728 15.998 6.944 1.00 78.06 101 PRO A C 1
ATOM 814 O O . PRO A 1 101 ? -14.805 14.914 6.358 1.00 78.06 101 PRO A O 1
ATOM 817 N N . ASN A 1 102 ? -15.175 16.174 8.185 1.00 76.50 102 ASN A N 1
ATOM 818 C CA . ASN A 1 102 ? -15.734 15.076 8.955 1.00 76.50 102 ASN A CA 1
ATOM 819 C C . ASN A 1 102 ? -17.100 14.654 8.387 1.00 76.50 102 ASN A C 1
ATOM 821 O O . ASN A 1 102 ? -18.135 15.255 8.670 1.00 76.50 102 ASN A O 1
ATOM 825 N N . LEU A 1 103 ? -17.106 13.573 7.604 1.00 75.81 103 LEU A N 1
ATOM 826 C CA . LEU A 1 103 ? -18.315 13.074 6.947 1.00 75.81 103 LEU A CA 1
ATOM 827 C C . LEU A 1 103 ? -19.323 12.430 7.912 1.00 75.81 103 LEU A C 1
ATOM 829 O O . LEU A 1 103 ? -20.451 12.146 7.507 1.00 75.81 103 LEU A O 1
ATOM 833 N N . SER A 1 104 ? -18.952 12.208 9.180 1.00 73.38 104 SER A N 1
ATOM 834 C CA . SER A 1 104 ? -19.847 11.605 10.176 1.00 73.38 104 SER A CA 1
ATOM 835 C C . SER A 1 104 ? -21.117 12.428 10.395 1.00 73.38 104 SER A C 1
ATOM 837 O O . SER A 1 104 ? -22.171 11.837 10.604 1.00 73.38 104 SER A O 1
ATOM 839 N N . GLN A 1 105 ? -21.057 13.758 10.246 1.00 69.06 105 GLN A N 1
ATOM 840 C CA . GLN A 1 105 ? -22.214 14.650 10.389 1.00 69.06 105 GLN A CA 1
ATOM 841 C C . GLN A 1 105 ? -23.311 14.390 9.344 1.00 69.06 105 GLN A C 1
ATOM 843 O O . GLN A 1 105 ? -24.496 14.506 9.646 1.00 69.06 105 GLN A O 1
ATOM 848 N N . PHE A 1 106 ? -22.937 13.981 8.128 1.00 72.88 106 PHE A N 1
ATOM 849 C CA . PHE A 1 106 ? -23.899 13.635 7.074 1.00 72.88 106 PHE A CA 1
ATOM 850 C C . PHE A 1 106 ? -24.434 12.204 7.202 1.00 72.88 106 PHE A C 1
ATOM 852 O O . PHE A 1 106 ? -25.437 11.852 6.580 1.00 72.88 106 PHE A O 1
ATOM 859 N N . LEU A 1 107 ? -23.744 11.358 7.971 1.00 67.31 107 LEU A N 1
ATOM 860 C CA . LEU A 1 107 ? -24.083 9.950 8.160 1.00 67.31 107 LEU A CA 1
ATOM 861 C C . LEU A 1 107 ? -24.873 9.700 9.452 1.00 67.31 107 LEU A C 1
ATOM 863 O O . LEU A 1 107 ? -25.524 8.662 9.548 1.00 67.31 107 LEU A O 1
ATOM 867 N N . SER A 1 108 ? -24.831 10.622 10.419 1.00 59.62 108 SER A N 1
ATOM 868 C CA . SER A 1 108 ? -25.306 10.387 11.785 1.00 59.62 108 SER A CA 1
ATOM 869 C C . SER A 1 108 ? -26.783 10.677 12.051 1.00 59.62 108 SER A C 1
ATOM 871 O O . SER A 1 108 ? -27.250 10.260 13.103 1.00 59.62 108 SER A O 1
ATOM 873 N N . ASN A 1 109 ? -27.561 11.289 11.147 1.00 46.88 109 ASN A N 1
ATOM 874 C CA . ASN A 1 109 ? -28.950 11.649 11.475 1.00 46.88 109 ASN A CA 1
ATOM 875 C C . ASN A 1 109 ? -29.998 11.267 10.418 1.00 46.88 109 ASN A C 1
ATOM 877 O O . ASN A 1 109 ? -30.313 12.023 9.501 1.00 46.88 109 ASN A O 1
ATOM 881 N N . THR A 1 110 ? -30.674 10.144 10.669 1.00 42.62 110 THR A N 1
ATOM 882 C CA . THR A 1 110 ? -32.139 10.051 10.563 1.00 42.62 110 THR A CA 1
ATOM 883 C C . THR A 1 110 ? -32.751 10.648 11.834 1.00 42.62 110 THR A C 1
ATOM 885 O O . THR A 1 110 ? -32.984 9.923 12.794 1.00 42.62 110 THR A O 1
ATOM 888 N N . SER A 1 111 ? -32.953 11.968 11.876 1.00 31.38 111 SER A N 1
ATOM 889 C CA . SER A 1 111 ? -34.080 12.667 12.538 1.00 31.38 111 SER A CA 1
ATOM 890 C C . SER A 1 111 ? -33.801 14.179 12.666 1.00 31.38 111 SER A C 1
ATOM 892 O O . SER A 1 111 ? -32.664 14.577 12.913 1.00 31.38 111 SER A O 1
ATOM 894 N N . PRO A 1 112 ? -34.814 15.044 12.460 1.00 37.34 112 PRO A N 1
ATOM 895 C CA . PRO A 1 112 ? -34.650 16.492 12.484 1.00 37.34 112 PRO A CA 1
ATOM 896 C C . PRO A 1 112 ? -34.738 17.022 13.920 1.00 37.34 112 PRO A C 1
ATOM 898 O O . PRO A 1 112 ? -35.807 17.034 14.530 1.00 37.34 112 PRO A O 1
ATOM 901 N N . SER A 1 113 ? -33.621 17.509 14.451 1.00 31.81 113 SER A N 1
ATOM 902 C CA . SER A 1 113 ? -33.559 18.172 15.757 1.00 31.81 113 SER A CA 1
ATOM 903 C C . SER A 1 113 ? -34.042 19.621 15.657 1.00 31.81 113 SER A C 1
ATOM 905 O O . SER A 1 113 ? -33.252 20.562 15.617 1.00 31.81 113 SER A O 1
ATOM 907 N N . PHE A 1 114 ? -35.360 19.807 15.619 1.00 34.75 114 PHE A N 1
ATOM 908 C CA . PHE A 1 114 ? -35.995 21.028 16.115 1.00 34.75 114 PHE A CA 1
ATOM 909 C C . PHE A 1 114 ? -36.302 20.788 17.601 1.00 34.75 114 PHE A C 1
ATOM 911 O O . PHE A 1 114 ? -36.796 19.717 17.934 1.00 34.75 114 PHE A O 1
ATOM 918 N N . LEU A 1 115 ? -36.028 21.781 18.457 1.00 34.19 115 LEU A N 1
ATOM 919 C CA . LEU A 1 115 ? -36.101 21.800 19.935 1.00 34.19 115 LEU A CA 1
ATOM 920 C C . LEU A 1 115 ? -34.744 21.685 20.649 1.00 34.19 115 LEU A C 1
ATOM 922 O O . LEU A 1 115 ? -34.389 20.664 21.231 1.00 34.19 115 LEU A O 1
ATOM 926 N N . ARG A 1 116 ? -34.033 22.815 20.717 1.00 31.55 116 ARG A N 1
ATOM 927 C CA . ARG A 1 116 ? -33.101 23.099 21.814 1.00 31.55 116 ARG A CA 1
ATOM 928 C C . ARG A 1 116 ? -33.571 24.367 22.517 1.00 31.55 116 ARG A C 1
ATOM 930 O O . ARG A 1 116 ? -33.176 25.463 22.145 1.00 31.55 116 ARG A O 1
ATOM 937 N N . ASN A 1 117 ? -34.479 24.208 23.477 1.00 35.44 117 ASN A N 1
ATOM 938 C CA . ASN A 1 117 ? -34.776 25.242 24.462 1.00 35.44 117 ASN A CA 1
ATOM 939 C C . ASN A 1 117 ? -35.443 24.613 25.695 1.00 35.44 117 ASN A C 1
ATOM 941 O O . ASN A 1 117 ? -36.662 24.548 25.749 1.00 35.44 117 ASN A O 1
ATOM 945 N N . VAL A 1 118 ? -34.648 24.125 26.652 1.00 32.03 118 VAL A N 1
ATOM 946 C CA . VAL A 1 118 ? -35.009 24.096 28.079 1.00 32.03 118 VAL A CA 1
ATOM 947 C C . VAL A 1 118 ? -33.714 24.246 28.875 1.00 32.03 118 VAL A C 1
ATOM 949 O O . VAL A 1 118 ? -32.754 23.501 28.692 1.00 32.03 118 VAL A O 1
ATOM 952 N N . GLN A 1 119 ? -33.721 25.264 29.718 1.00 33.56 119 GLN A N 1
ATOM 953 C CA . GLN A 1 119 ? -32.715 25.676 30.679 1.00 33.56 119 GLN A CA 1
ATOM 954 C C . GLN A 1 119 ? -33.246 25.314 32.071 1.00 33.56 119 GLN A C 1
ATOM 956 O O . GLN A 1 119 ? -34.412 25.605 32.312 1.00 33.56 119 GLN A O 1
ATOM 961 N N . GLU A 1 120 ? -32.417 24.699 32.929 1.00 27.25 120 GLU A N 1
ATOM 962 C CA . GLU A 1 120 ? -32.377 24.772 34.417 1.00 27.25 120 GLU A CA 1
ATOM 963 C C . GLU A 1 120 ? -31.709 23.513 35.030 1.00 27.25 120 GLU A C 1
ATOM 965 O O . GLU A 1 120 ? -31.753 22.451 34.414 1.00 27.25 120 GLU A O 1
ATOM 970 N N . PRO A 1 121 ? -31.181 23.548 36.273 1.00 40.41 121 PRO A N 1
ATOM 971 C CA . PRO A 1 121 ? -30.238 24.508 36.843 1.00 40.41 121 PRO A CA 1
ATOM 972 C C . PRO A 1 121 ? -29.038 23.812 37.538 1.00 40.41 121 PRO A C 1
ATOM 974 O O . PRO A 1 121 ? -28.991 22.604 37.758 1.00 40.41 121 PRO A O 1
ATOM 977 N N . SER A 1 122 ? -28.054 24.631 37.894 1.00 36.47 122 SER A N 1
ATOM 978 C CA . SER A 1 122 ? -26.770 24.300 38.515 1.00 36.47 122 SER A CA 1
ATOM 979 C C . SER A 1 122 ? -26.867 23.896 39.995 1.00 36.47 122 SER A C 1
ATOM 981 O O . SER A 1 122 ? -27.568 24.554 40.761 1.00 36.47 122 SER A O 1
ATOM 983 N N . ILE A 1 123 ? -26.038 22.935 40.430 1.00 32.88 123 ILE A N 1
ATOM 984 C CA . ILE A 1 123 ? -25.532 22.828 41.815 1.00 32.88 123 ILE A CA 1
ATOM 985 C C . ILE A 1 123 ? -24.009 22.560 41.755 1.00 32.88 123 ILE A C 1
ATOM 987 O O . ILE A 1 123 ? -23.582 21.773 40.909 1.00 32.88 123 ILE A O 1
ATOM 991 N N . PRO A 1 124 ? -23.178 23.230 42.584 1.00 39.88 124 PRO A N 1
ATOM 992 C CA . PRO A 1 124 ? -21.727 23.316 42.412 1.00 39.88 124 PRO A CA 1
ATOM 993 C C . PRO A 1 124 ? -20.941 22.341 43.306 1.00 39.88 124 PRO A C 1
ATOM 995 O O . PRO A 1 124 ? -21.366 22.049 44.419 1.00 39.88 124 PRO A O 1
ATOM 998 N N . ASN A 1 125 ? -19.752 21.923 42.858 1.00 31.94 125 ASN A N 1
ATOM 999 C CA . ASN A 1 125 ? -18.505 21.926 43.647 1.00 31.94 125 ASN A CA 1
ATOM 1000 C C . ASN A 1 125 ? -17.343 21.426 42.777 1.00 31.94 125 ASN A C 1
ATOM 1002 O O . ASN A 1 125 ? -17.455 20.408 42.106 1.00 31.94 125 ASN A O 1
ATOM 1006 N N . MET A 1 126 ? -16.321 22.262 42.578 1.00 34.69 126 MET A N 1
ATOM 1007 C CA . MET A 1 126 ? -15.031 22.195 43.282 1.00 34.69 126 MET A CA 1
ATOM 1008 C C . MET A 1 126 ? -14.358 20.827 43.169 1.00 34.69 126 MET A C 1
ATOM 1010 O O . MET A 1 126 ? -14.578 19.964 44.003 1.00 34.69 126 MET A O 1
ATOM 1014 N N . GLU A 1 127 ? -13.437 20.706 42.216 1.00 33.06 127 GLU A N 1
ATOM 1015 C CA . GLU A 1 127 ? -12.041 20.481 42.580 1.00 33.06 127 GLU A CA 1
ATOM 1016 C C . GLU A 1 127 ? -11.116 20.973 41.467 1.00 33.06 127 GLU A C 1
ATOM 1018 O O . GLU A 1 127 ? -11.333 20.779 40.274 1.00 33.06 127 GLU A O 1
ATOM 1023 N N . ASN A 1 128 ? -10.131 21.735 41.915 1.00 35.53 128 ASN A N 1
ATOM 1024 C CA . ASN A 1 128 ? -9.213 22.543 41.148 1.00 35.53 128 ASN A CA 1
ATOM 1025 C C . ASN A 1 128 ? -7.854 21.855 41.290 1.00 35.53 128 ASN A C 1
ATOM 1027 O O . ASN A 1 128 ? -7.244 21.964 42.351 1.00 35.53 128 ASN A O 1
ATOM 1031 N N . VAL A 1 129 ? -7.394 21.127 40.270 1.00 38.91 129 VAL A N 1
ATOM 1032 C CA . VAL A 1 129 ? -6.003 20.660 40.188 1.00 38.91 129 VAL A CA 1
ATOM 1033 C C . VAL A 1 129 ? -5.506 20.834 38.755 1.00 38.91 129 VAL A C 1
ATOM 1035 O O . VAL A 1 129 ? -5.788 20.049 37.857 1.00 38.91 129 VAL A O 1
ATOM 1038 N N . VAL A 1 130 ? -4.807 21.956 38.583 1.00 36.44 130 VAL A N 1
ATOM 1039 C CA . VAL A 1 130 ? -3.693 22.244 37.668 1.00 36.44 130 VAL A CA 1
ATOM 1040 C C . VAL A 1 130 ? -3.365 21.126 36.668 1.00 36.44 130 VAL A C 1
ATOM 1042 O O . VAL A 1 130 ? -2.701 20.149 37.001 1.00 36.44 130 VAL A O 1
ATOM 1045 N N . SER A 1 131 ? -3.760 21.335 35.412 1.00 35.81 131 SER A N 1
ATOM 1046 C CA . SER A 1 131 ? -3.170 20.674 34.245 1.00 35.81 131 SER A CA 1
ATOM 1047 C C . SER A 1 131 ? -2.181 21.645 33.603 1.00 35.81 131 SER A C 1
ATOM 1049 O O . SER A 1 131 ? -2.574 22.715 33.145 1.00 35.81 131 SER A O 1
ATOM 1051 N N . GLY A 1 132 ? -0.896 21.295 33.632 1.00 33.78 132 GLY A N 1
ATOM 1052 C CA . GLY A 1 132 ? 0.137 21.940 32.829 1.00 33.78 132 GLY A CA 1
ATOM 1053 C C . GLY A 1 132 ? 0.220 21.264 31.464 1.00 33.78 132 GLY A C 1
ATOM 1054 O O . GLY A 1 132 ? 0.522 20.077 31.383 1.00 33.78 132 GLY A O 1
ATOM 1055 N N . GLU A 1 133 ? -0.066 22.032 30.419 1.00 40.41 133 GLU A N 1
ATOM 1056 C CA . GLU A 1 133 ? 0.237 21.755 29.013 1.00 40.41 133 GLU A CA 1
ATOM 1057 C C . GLU A 1 133 ? 1.742 21.563 28.796 1.00 40.41 133 GLU A C 1
ATOM 1059 O O . GLU A 1 133 ? 2.518 22.450 29.154 1.00 40.41 133 GLU A O 1
ATOM 1064 N N . ILE A 1 134 ? 2.143 20.464 28.143 1.00 39.88 134 ILE A N 1
ATOM 1065 C CA . ILE A 1 134 ? 3.351 20.419 27.303 1.00 39.88 134 ILE A CA 1
ATOM 1066 C C . ILE A 1 134 ? 3.071 19.549 26.064 1.00 39.88 134 ILE A C 1
ATOM 1068 O O . ILE A 1 134 ? 2.784 18.357 26.173 1.00 39.88 134 ILE A O 1
ATOM 1072 N N . ASP A 1 135 ? 3.194 20.183 24.897 1.00 39.56 135 ASP A N 1
ATOM 1073 C CA . ASP A 1 135 ? 3.206 19.620 23.543 1.00 39.56 135 ASP A CA 1
ATOM 1074 C C . ASP A 1 135 ? 4.274 18.528 23.328 1.00 39.56 135 ASP A C 1
ATOM 1076 O O . ASP A 1 135 ? 5.431 18.721 23.718 1.00 39.56 135 ASP A O 1
ATOM 1080 N N . PRO A 1 136 ? 3.991 17.450 22.568 1.00 40.72 136 PRO A N 1
ATOM 1081 C CA . PRO A 1 136 ? 5.025 16.568 22.052 1.00 40.72 136 PRO A CA 1
ATOM 1082 C C . PRO A 1 136 ? 5.218 16.785 20.546 1.00 40.72 136 PRO A C 1
ATOM 1084 O O . PRO A 1 136 ? 4.748 16.015 19.710 1.00 40.72 136 PRO A O 1
ATOM 1087 N N . ALA A 1 137 ? 5.984 17.816 20.200 1.00 38.84 137 ALA A N 1
ATOM 1088 C CA . ALA A 1 137 ? 6.629 17.936 18.896 1.00 38.84 137 ALA A CA 1
ATOM 1089 C C . ALA A 1 137 ? 8.117 18.264 19.075 1.00 38.84 137 ALA A C 1
ATOM 1091 O O . ALA A 1 137 ? 8.570 19.363 18.783 1.00 38.84 137 ALA A O 1
ATOM 1092 N N . SER A 1 138 ? 8.900 17.310 19.579 1.00 39.25 138 SER A N 1
ATOM 1093 C CA . SER A 1 138 ? 10.341 17.224 19.303 1.00 39.25 138 SER A CA 1
ATOM 1094 C C . SER A 1 138 ? 10.893 15.884 19.794 1.00 39.25 138 SER A C 1
ATOM 1096 O O . SER A 1 138 ? 10.377 15.315 20.746 1.00 39.25 138 SER A O 1
ATOM 1098 N N . PHE A 1 139 ? 11.954 15.408 19.137 1.00 36.44 139 PHE A N 1
ATOM 1099 C CA . PHE A 1 139 ? 12.699 14.164 19.393 1.00 36.44 139 PHE A CA 1
ATOM 1100 C C . PHE A 1 139 ? 12.231 12.896 18.665 1.00 36.44 139 PHE A C 1
ATOM 1102 O O . PHE A 1 139 ? 12.109 11.820 19.236 1.00 36.44 139 PHE A O 1
ATOM 1109 N N . ALA A 1 140 ? 12.142 12.989 17.337 1.00 37.19 140 ALA A N 1
ATOM 1110 C CA . ALA A 1 140 ? 12.526 11.875 16.474 1.00 37.19 140 ALA A CA 1
ATOM 1111 C C . ALA A 1 140 ? 13.992 12.057 16.053 1.00 37.19 140 ALA A C 1
ATOM 1113 O O . ALA A 1 140 ? 14.281 12.701 15.047 1.00 37.19 140 ALA A O 1
ATOM 1114 N N . SER A 1 141 ? 14.928 11.534 16.843 1.00 41.00 141 SER A N 1
ATOM 1115 C CA . SER A 1 141 ? 16.284 11.183 16.398 1.00 41.00 141 SER A CA 1
ATOM 1116 C C . SER A 1 141 ? 16.932 10.287 17.448 1.00 41.00 141 SER A C 1
ATOM 1118 O O . SER A 1 141 ? 16.995 10.659 18.613 1.00 41.00 141 SER A O 1
ATOM 1120 N N . ASN A 1 142 ? 17.450 9.149 16.983 1.00 42.16 142 ASN A N 1
ATOM 1121 C CA . ASN A 1 142 ? 18.238 8.134 17.696 1.00 42.16 142 ASN A CA 1
ATOM 1122 C C . ASN A 1 142 ? 17.452 6.979 18.331 1.00 42.16 142 ASN A C 1
ATOM 1124 O O . ASN A 1 142 ? 17.290 6.898 19.541 1.00 42.16 142 ASN A O 1
ATOM 1128 N N . ALA A 1 143 ? 17.095 5.998 17.502 1.00 34.78 143 ALA A N 1
ATOM 1129 C CA . ALA A 1 143 ? 16.921 4.618 17.949 1.00 34.78 143 ALA A CA 1
ATOM 1130 C C . ALA A 1 143 ? 17.424 3.657 16.861 1.00 34.78 143 ALA A C 1
ATOM 1132 O O . ALA A 1 143 ? 16.664 2.982 16.176 1.00 34.78 143 ALA A O 1
ATOM 1133 N N . ALA A 1 144 ? 18.743 3.642 16.679 1.00 44.00 144 ALA A N 1
ATOM 1134 C CA . ALA A 1 144 ? 19.462 2.604 15.951 1.00 44.00 144 ALA A CA 1
ATOM 1135 C C . ALA A 1 144 ? 20.614 2.111 16.836 1.00 44.00 144 ALA A C 1
ATOM 1137 O O . ALA A 1 144 ? 21.771 2.347 16.516 1.00 44.00 144 ALA A O 1
ATOM 1138 N N . ALA A 1 145 ? 20.276 1.536 17.997 1.00 48.44 145 ALA A N 1
ATOM 1139 C CA . ALA A 1 145 ? 21.121 0.656 18.816 1.00 48.44 145 ALA A CA 1
ATOM 1140 C C . ALA A 1 145 ? 20.459 0.426 20.188 1.00 48.44 145 ALA A C 1
ATOM 1142 O O . ALA A 1 145 ? 20.719 1.189 21.109 1.00 48.44 145 ALA A O 1
ATOM 1143 N N . HIS A 1 146 ? 19.610 -0.599 20.337 1.00 45.00 146 HIS A N 1
ATOM 1144 C CA . HIS A 1 146 ? 19.464 -1.332 21.609 1.00 45.00 146 HIS A CA 1
ATOM 1145 C C . HIS A 1 146 ? 18.526 -2.539 21.458 1.00 45.00 146 HIS A C 1
ATOM 1147 O O . HIS A 1 146 ? 17.392 -2.540 21.918 1.00 45.00 146 HIS A O 1
ATOM 1153 N N . ASP A 1 147 ? 19.022 -3.604 20.831 1.00 45.25 147 ASP A N 1
ATOM 1154 C CA . ASP A 1 147 ? 18.292 -4.871 20.663 1.00 45.25 147 ASP A CA 1
ATOM 1155 C C . ASP A 1 147 ? 18.630 -5.900 21.766 1.00 45.25 147 ASP A C 1
ATOM 1157 O O . ASP A 1 147 ? 18.690 -7.100 21.527 1.00 45.25 147 ASP A O 1
ATOM 1161 N N . GLN A 1 148 ? 18.936 -5.439 22.989 1.00 48.44 148 GLN A N 1
ATOM 1162 C CA . GLN A 1 148 ? 19.254 -6.328 24.127 1.00 48.44 148 GLN A CA 1
ATOM 1163 C C . GLN A 1 148 ? 18.718 -5.862 25.498 1.00 48.44 148 GLN A C 1
ATOM 1165 O O . GLN A 1 148 ? 18.981 -6.521 26.499 1.00 48.44 148 GLN A O 1
ATOM 1170 N N . VAL A 1 149 ? 17.950 -4.765 25.582 1.00 48.56 149 VAL A N 1
ATOM 1171 C CA . VAL A 1 149 ? 17.424 -4.247 26.872 1.00 48.56 149 VAL A CA 1
ATOM 1172 C C . VAL A 1 149 ? 15.963 -4.658 27.134 1.00 48.56 149 VAL A C 1
ATOM 1174 O O . VAL A 1 149 ? 15.556 -4.777 28.287 1.00 48.56 149 VAL A O 1
ATOM 1177 N N . GLY A 1 150 ? 15.197 -5.012 26.093 1.00 53.06 150 GLY A N 1
ATOM 1178 C CA . GLY A 1 150 ? 13.773 -5.363 26.223 1.00 53.06 150 GLY A CA 1
ATOM 1179 C C . GLY A 1 150 ? 13.471 -6.671 26.971 1.00 53.06 150 GLY A C 1
ATOM 1180 O O . GLY A 1 150 ? 12.362 -6.847 27.472 1.00 53.06 150 GLY A O 1
ATOM 1181 N N . ASP A 1 151 ? 14.440 -7.582 27.105 1.00 59.72 151 ASP A N 1
ATOM 1182 C CA . ASP A 1 151 ? 14.207 -8.880 27.760 1.00 59.72 151 ASP A CA 1
ATOM 1183 C C . ASP A 1 151 ? 14.267 -8.796 29.298 1.00 59.72 151 ASP A C 1
ATOM 1185 O O . ASP A 1 151 ? 13.715 -9.647 29.996 1.00 59.72 151 ASP A O 1
ATOM 1189 N N . ASN A 1 152 ? 14.903 -7.753 29.846 1.00 64.69 152 ASN A N 1
ATOM 1190 C CA . ASN A 1 152 ? 15.016 -7.557 31.294 1.00 64.69 152 ASN A CA 1
ATOM 1191 C C . ASN A 1 152 ? 13.830 -6.751 31.846 1.00 64.69 152 ASN A C 1
ATOM 1193 O O . ASN A 1 152 ? 13.243 -7.126 32.860 1.00 64.69 152 ASN A O 1
ATOM 1197 N N . GLU A 1 153 ? 13.407 -5.711 31.125 1.00 67.44 153 GLU A N 1
ATOM 1198 C CA . GLU A 1 153 ? 12.203 -4.935 31.451 1.00 67.44 153 GLU A CA 1
ATOM 1199 C C . GLU A 1 153 ? 10.939 -5.800 31.344 1.00 67.44 153 GLU A C 1
ATOM 1201 O O . GLU A 1 153 ? 10.075 -5.751 32.217 1.00 67.44 153 GLU A O 1
ATOM 1206 N N . GLY A 1 154 ? 10.863 -6.690 30.345 1.00 72.31 154 GLY A N 1
ATOM 1207 C CA . GLY A 1 154 ? 9.758 -7.643 30.211 1.00 72.31 154 GLY A CA 1
ATOM 1208 C C . GLY A 1 154 ? 9.675 -8.669 31.350 1.00 72.31 154 GLY A C 1
ATOM 1209 O O . GLY A 1 154 ? 8.577 -9.104 31.707 1.00 72.31 154 GLY A O 1
ATOM 1210 N N . ARG A 1 155 ? 10.808 -9.053 31.954 1.00 76.62 155 ARG A N 1
ATOM 1211 C CA . ARG A 1 155 ? 10.822 -9.915 33.151 1.00 76.62 155 ARG A CA 1
ATOM 1212 C C . ARG A 1 155 ? 10.401 -9.146 34.397 1.00 76.62 155 ARG A C 1
ATOM 1214 O O . ARG A 1 155 ? 9.555 -9.649 35.130 1.00 76.62 155 ARG A O 1
ATOM 1221 N N . GLN A 1 156 ? 10.905 -7.926 34.580 1.00 80.38 156 GLN A N 1
ATOM 1222 C CA . GLN A 1 156 ? 10.516 -7.056 35.694 1.00 80.38 156 GLN A CA 1
ATOM 1223 C C . GLN A 1 156 ? 9.019 -6.726 35.668 1.00 80.38 156 GLN A C 1
ATOM 1225 O O . GLN A 1 156 ? 8.366 -6.764 36.706 1.00 80.38 156 GLN A O 1
ATOM 1230 N N . LEU A 1 157 ? 8.436 -6.487 34.488 1.00 79.31 157 LEU A N 1
ATOM 1231 C CA . LEU A 1 157 ? 6.997 -6.240 34.361 1.00 79.31 157 LEU A CA 1
ATOM 1232 C C . LEU A 1 157 ? 6.160 -7.474 34.727 1.00 79.31 157 LEU A C 1
ATOM 1234 O O . LEU A 1 157 ? 5.120 -7.349 35.374 1.00 79.31 157 LEU A O 1
ATOM 1238 N N . LYS A 1 158 ? 6.604 -8.672 34.326 1.00 82.25 158 LYS A N 1
ATOM 1239 C CA . LYS A 1 158 ? 5.934 -9.934 34.679 1.00 82.25 158 LYS A CA 1
ATOM 1240 C C . LYS A 1 158 ? 6.019 -10.220 36.175 1.00 82.25 158 LYS A C 1
ATOM 1242 O O . LYS A 1 158 ? 5.032 -10.667 36.750 1.00 82.25 158 LYS A O 1
ATOM 1247 N N . GLU A 1 159 ? 7.164 -9.946 36.790 1.00 86.56 159 GLU A N 1
ATOM 1248 C CA . GLU A 1 159 ? 7.367 -10.082 38.234 1.00 86.56 159 GLU A CA 1
ATOM 1249 C C . GLU A 1 159 ? 6.478 -9.103 39.011 1.00 86.56 159 GLU A C 1
ATOM 1251 O O . GLU A 1 159 ? 5.713 -9.531 39.871 1.00 86.56 159 GLU A O 1
ATOM 1256 N N . LEU A 1 160 ? 6.443 -7.829 38.606 1.00 85.06 160 LEU A N 1
ATOM 1257 C CA . LEU A 1 160 ? 5.562 -6.820 39.199 1.00 85.06 160 LEU A CA 1
ATOM 1258 C C . LEU A 1 160 ? 4.076 -7.176 39.037 1.00 85.06 160 LEU A C 1
ATOM 1260 O O . LEU A 1 160 ? 3.285 -6.992 39.957 1.00 85.06 160 LEU A O 1
ATOM 1264 N N . THR A 1 161 ? 3.689 -7.722 37.882 1.00 84.62 161 THR A N 1
ATOM 1265 C CA . THR A 1 161 ? 2.309 -8.175 37.636 1.00 84.62 161 THR A CA 1
ATOM 1266 C C . THR A 1 161 ? 1.941 -9.344 38.549 1.00 84.62 161 THR A C 1
ATOM 1268 O O . THR A 1 161 ? 0.839 -9.379 39.094 1.00 84.62 161 THR A O 1
ATOM 1271 N N . LEU A 1 162 ? 2.863 -10.290 38.745 1.00 90.12 162 LEU A N 1
ATOM 1272 C CA . LEU A 1 162 ? 2.665 -11.435 39.630 1.00 90.12 162 LEU A CA 1
ATOM 1273 C C . LEU A 1 162 ? 2.553 -10.995 41.097 1.00 90.12 162 LEU A C 1
ATOM 1275 O O . LEU A 1 162 ? 1.707 -11.507 41.829 1.00 90.12 162 LEU A O 1
ATOM 1279 N N . ASP A 1 163 ? 3.374 -10.041 41.527 1.00 88.19 163 ASP A N 1
ATOM 1280 C CA . ASP A 1 163 ? 3.338 -9.525 42.895 1.00 88.19 163 ASP A CA 1
ATOM 1281 C C . ASP A 1 163 ? 2.083 -8.687 43.156 1.00 88.19 163 ASP A C 1
ATOM 1283 O O . ASP A 1 163 ? 1.424 -8.893 44.174 1.00 88.19 163 ASP A O 1
ATOM 1287 N N . LEU A 1 164 ? 1.653 -7.866 42.192 1.00 87.06 164 LEU A N 1
ATOM 1288 C CA . LEU A 1 164 ? 0.351 -7.192 42.242 1.00 87.06 164 LEU A CA 1
ATOM 1289 C C . LEU A 1 164 ? -0.811 -8.190 42.284 1.00 87.06 164 LEU A C 1
ATOM 1291 O O . LEU A 1 164 ? -1.818 -7.947 42.950 1.00 87.06 164 LEU A O 1
ATOM 1295 N N . GLN A 1 165 ? -0.706 -9.322 41.588 1.00 88.00 165 GLN A N 1
ATOM 1296 C CA . GLN A 1 165 ? -1.732 -10.361 41.630 1.00 88.00 165 GLN A CA 1
ATOM 1297 C C . GLN A 1 165 ? -1.798 -11.029 43.011 1.00 88.00 165 GLN A C 1
ATOM 1299 O O . GLN A 1 165 ? -2.892 -11.182 43.557 1.00 88.00 165 GLN A O 1
ATOM 1304 N N . LYS A 1 166 ? -0.648 -11.356 43.613 1.00 90.81 166 LYS A N 1
ATOM 1305 C CA . LYS A 1 166 ? -0.577 -11.890 44.984 1.00 90.81 166 LYS A CA 1
ATOM 1306 C C . LYS A 1 166 ? -1.093 -10.892 46.017 1.00 90.81 166 LYS A C 1
ATOM 1308 O O . LYS A 1 166 ? -1.793 -11.288 46.944 1.00 90.81 166 LYS A O 1
ATOM 1313 N N . GLU A 1 167 ? -0.770 -9.609 45.867 1.00 89.25 167 GLU A N 1
ATOM 1314 C CA . GLU A 1 167 ? -1.256 -8.554 46.758 1.00 89.25 167 GLU A CA 1
ATOM 1315 C C . GLU A 1 167 ? -2.777 -8.391 46.649 1.00 89.25 167 GLU A C 1
ATOM 1317 O O . GLU A 1 167 ? -3.467 -8.334 47.665 1.00 89.25 167 GLU A O 1
ATOM 1322 N N . ASN A 1 168 ? -3.332 -8.429 45.434 1.00 86.38 168 ASN A N 1
ATOM 1323 C CA . ASN A 1 168 ? -4.781 -8.426 45.231 1.00 86.38 168 ASN A CA 1
ATOM 1324 C C . ASN A 1 168 ? -5.469 -9.657 45.844 1.00 86.38 168 ASN A C 1
ATOM 1326 O O . ASN A 1 168 ? -6.536 -9.524 46.446 1.00 86.38 168 ASN A O 1
ATOM 1330 N N . GLU A 1 169 ? -4.881 -10.851 45.727 1.00 91.69 169 GLU A N 1
ATOM 1331 C CA . GLU A 1 169 ? -5.398 -12.053 46.397 1.00 91.69 169 GLU A CA 1
ATOM 1332 C C . GLU A 1 169 ? -5.333 -11.929 47.923 1.00 91.69 169 GLU A C 1
ATOM 1334 O O . GLU A 1 169 ? -6.296 -12.263 48.615 1.00 91.69 169 GLU A O 1
ATOM 1339 N N . PHE A 1 170 ? -4.239 -11.386 48.456 1.00 93.69 170 PHE A N 1
ATOM 1340 C CA . PHE A 1 170 ? -4.085 -11.139 49.885 1.00 93.69 170 PHE A CA 1
ATOM 1341 C C . PHE A 1 170 ? -5.114 -10.131 50.418 1.00 93.69 170 PHE A C 1
ATOM 1343 O O . PHE A 1 170 ? -5.713 -10.362 51.470 1.00 93.69 170 PHE A O 1
ATOM 1350 N N . LEU A 1 171 ? -5.373 -9.045 49.683 1.00 89.44 171 LEU A N 1
ATOM 1351 C CA . LEU A 1 171 ? -6.390 -8.051 50.037 1.00 89.44 171 LEU A CA 1
ATOM 1352 C C . LEU A 1 171 ? -7.808 -8.633 49.988 1.00 89.44 171 LEU A C 1
ATOM 1354 O O . LEU A 1 171 ? -8.612 -8.333 50.870 1.00 89.44 171 LEU A O 1
ATOM 1358 N N . ARG A 1 172 ? -8.109 -9.513 49.022 1.00 87.44 172 ARG A N 1
ATOM 1359 C CA . ARG A 1 172 ? -9.385 -10.252 48.987 1.00 87.44 172 ARG A CA 1
ATOM 1360 C C . ARG A 1 172 ? -9.560 -11.140 50.215 1.00 87.44 172 ARG A C 1
ATOM 1362 O O . ARG A 1 172 ? -10.586 -11.060 50.876 1.00 87.44 172 ARG A O 1
ATOM 1369 N N . LEU A 1 173 ? -8.531 -11.905 50.578 1.00 91.06 173 LEU A N 1
ATOM 1370 C CA . LEU A 1 173 ? -8.541 -12.742 51.783 1.00 91.06 173 LEU A CA 1
ATOM 1371 C C . LEU A 1 173 ? -8.707 -11.922 53.072 1.00 91.06 173 LEU A C 1
ATOM 1373 O O . LEU A 1 173 ? -9.379 -12.367 54.005 1.00 91.06 173 LEU A O 1
ATOM 1377 N N . GLN A 1 174 ? -8.110 -10.727 53.151 1.00 89.12 174 GLN A N 1
ATOM 1378 C CA . GLN A 1 174 ? -8.351 -9.824 54.278 1.00 89.12 174 GLN A CA 1
ATOM 1379 C C . GLN A 1 174 ? -9.792 -9.317 54.310 1.00 89.12 174 GLN A C 1
ATOM 1381 O O . GLN A 1 174 ? -10.392 -9.310 55.386 1.00 89.12 174 GLN A O 1
ATOM 1386 N N . LEU A 1 175 ? -10.348 -8.928 53.160 1.00 86.56 175 LEU A N 1
ATOM 1387 C CA . LEU A 1 175 ? -11.739 -8.494 53.052 1.00 86.56 175 LEU A CA 1
ATOM 1388 C C . LEU A 1 175 ? -12.699 -9.593 53.510 1.00 86.56 175 LEU A C 1
ATOM 1390 O O . LEU A 1 175 ? -13.483 -9.338 54.423 1.00 86.56 175 LEU A O 1
ATOM 1394 N N . ASP A 1 176 ? -12.555 -10.815 52.997 1.00 89.50 176 ASP A N 1
ATOM 1395 C CA . ASP A 1 176 ? -13.391 -11.961 53.380 1.00 89.50 176 ASP A CA 1
ATOM 1396 C C . ASP A 1 176 ? -13.334 -12.205 54.897 1.00 89.50 176 ASP A C 1
ATOM 1398 O O . ASP A 1 176 ? -14.357 -12.335 55.570 1.00 89.50 176 ASP A O 1
ATOM 1402 N N . LYS A 1 177 ? -12.132 -12.152 55.485 1.00 92.69 177 LYS A N 1
ATOM 1403 C CA . LYS A 1 177 ? -11.952 -12.313 56.934 1.00 92.69 177 LYS A CA 1
ATOM 1404 C C . LYS A 1 177 ? -12.620 -11.194 57.741 1.00 92.69 177 LYS A C 1
ATOM 1406 O O . LYS A 1 177 ? -13.151 -11.446 58.827 1.00 92.69 177 LYS A O 1
ATOM 1411 N N . THR A 1 178 ? -12.572 -9.951 57.257 1.00 87.31 178 THR A N 1
ATOM 1412 C CA . THR A 1 178 ? -13.265 -8.833 57.915 1.00 87.31 178 THR A CA 1
ATOM 1413 C C . THR A 1 178 ? -14.778 -8.936 57.775 1.00 87.31 178 THR A C 1
ATOM 1415 O O . THR A 1 178 ? -15.486 -8.661 58.744 1.00 87.31 178 THR A O 1
ATOM 1418 N N . GLU A 1 179 ? -15.268 -9.389 56.622 1.00 90.75 179 GLU A N 1
ATOM 1419 C CA . GLU A 1 179 ? -16.687 -9.601 56.357 1.00 90.75 179 GLU A CA 1
ATOM 1420 C C . GLU A 1 179 ? -17.253 -10.693 57.271 1.00 90.75 179 GLU A C 1
ATOM 1422 O O . GLU A 1 179 ? -18.256 -10.469 57.951 1.00 90.75 179 GLU A O 1
ATOM 1427 N N . ASP A 1 180 ? -16.564 -11.829 57.388 1.00 89.75 180 ASP A N 1
ATOM 1428 C CA . ASP A 1 180 ? -16.949 -12.915 58.292 1.00 89.75 180 ASP A CA 1
ATOM 1429 C C . ASP A 1 180 ? -16.944 -12.467 59.761 1.00 89.75 180 ASP A C 1
ATOM 1431 O O . ASP A 1 180 ? -17.867 -12.773 60.518 1.00 89.75 180 ASP A O 1
ATOM 1435 N N . SER A 1 181 ? -15.957 -11.661 60.167 1.00 92.12 181 SER A N 1
ATOM 1436 C CA . SER A 1 181 ? -15.904 -11.090 61.519 1.00 92.12 181 SER A CA 1
ATOM 1437 C C . SER A 1 181 ? -17.046 -10.104 61.802 1.00 92.12 181 SER A C 1
ATOM 1439 O O . SER A 1 181 ? -17.503 -9.993 62.945 1.00 92.12 181 SER A O 1
ATOM 1441 N N . ILE A 1 182 ? -17.508 -9.356 60.794 1.00 88.19 182 ILE A N 1
ATOM 1442 C CA . ILE A 1 182 ? -18.679 -8.477 60.915 1.00 88.19 182 ILE A CA 1
ATOM 1443 C C . ILE A 1 182 ? -19.945 -9.325 61.035 1.00 88.19 182 ILE A C 1
ATOM 1445 O O . ILE A 1 182 ? -20.691 -9.139 61.997 1.00 88.19 182 ILE A O 1
ATOM 1449 N N . LYS A 1 183 ? -20.133 -10.309 60.148 1.00 89.81 183 LYS A N 1
ATOM 1450 C CA . LYS A 1 183 ? -21.275 -11.236 60.188 1.00 89.81 183 LYS A CA 1
ATOM 1451 C C . LYS A 1 183 ? -21.378 -11.952 61.533 1.00 89.81 183 LYS A C 1
ATOM 1453 O O . LYS A 1 183 ? -22.460 -12.028 62.109 1.00 89.81 183 LYS A O 1
ATOM 1458 N N . GLU A 1 184 ? -20.260 -12.426 62.083 1.00 91.19 184 GLU A N 1
ATOM 1459 C CA . GLU A 1 184 ? -20.241 -13.087 63.391 1.00 91.19 184 GLU A CA 1
ATOM 1460 C C . GLU A 1 184 ? -20.614 -12.124 64.533 1.00 91.19 184 GLU A C 1
ATOM 1462 O O . GLU A 1 184 ? -21.353 -12.493 65.450 1.00 91.19 184 GLU A O 1
ATOM 1467 N N . ARG A 1 185 ? -20.142 -10.869 64.485 1.00 90.38 185 ARG A N 1
ATOM 1468 C CA . ARG A 1 185 ? -20.508 -9.839 65.472 1.00 90.38 185 ARG A CA 1
ATOM 1469 C C . ARG A 1 185 ? -21.983 -9.466 65.396 1.00 90.38 185 ARG A C 1
ATOM 1471 O O . ARG A 1 185 ? -22.619 -9.337 66.441 1.00 90.38 185 ARG A O 1
ATOM 1478 N N . GLU A 1 186 ? -22.526 -9.311 64.195 1.00 88.19 186 GLU A N 1
ATOM 1479 C CA . GLU A 1 186 ? -23.946 -9.027 63.985 1.00 88.19 186 GLU A CA 1
ATOM 1480 C C . GLU A 1 186 ? -24.816 -10.194 64.448 1.00 88.19 186 GLU A C 1
ATOM 1482 O O . GLU A 1 186 ? -25.769 -9.982 65.196 1.00 88.19 186 GLU A O 1
ATOM 1487 N N . TYR A 1 187 ? -24.434 -11.433 64.124 1.00 90.62 187 TYR A N 1
ATOM 1488 C CA . TYR A 1 187 ? -25.120 -12.629 64.610 1.00 90.62 187 TYR A CA 1
ATOM 1489 C C . TYR A 1 187 ? -25.153 -12.688 66.144 1.00 90.62 187 TYR A C 1
ATOM 1491 O O . TYR A 1 187 ? -26.209 -12.911 66.737 1.00 90.62 187 TYR A O 1
ATOM 1499 N N . LYS A 1 188 ? -24.019 -12.423 66.810 1.00 92.19 188 LYS A N 1
ATOM 1500 C CA . LYS A 1 188 ? -23.955 -12.363 68.281 1.00 92.19 188 LYS A CA 1
ATOM 1501 C C . LYS A 1 188 ? -24.828 -11.245 68.848 1.00 92.19 188 LYS A C 1
ATOM 1503 O O . LYS A 1 188 ? -25.531 -11.481 69.826 1.00 92.19 188 LYS A O 1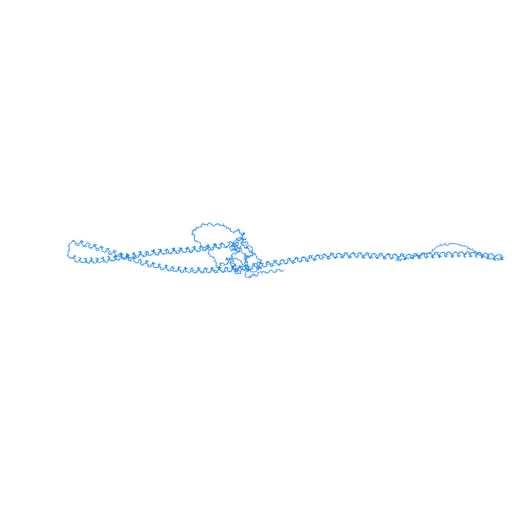
ATOM 1508 N N . ARG A 1 189 ? -24.826 -10.055 68.234 1.00 92.31 189 ARG A N 1
ATOM 1509 C CA . ARG A 1 189 ? -25.682 -8.934 68.655 1.00 92.31 189 ARG A CA 1
ATOM 1510 C C . ARG A 1 189 ? -27.164 -9.312 68.567 1.00 92.31 189 ARG A C 1
ATOM 1512 O O . ARG A 1 189 ? -27.867 -9.170 69.562 1.00 92.31 189 ARG A O 1
ATOM 1519 N N . PHE A 1 190 ? -27.611 -9.847 67.430 1.00 89.50 190 PHE A N 1
ATOM 1520 C CA . PHE A 1 190 ? -29.004 -10.265 67.250 1.00 89.50 190 PHE A CA 1
ATOM 1521 C C . PHE A 1 190 ? -29.399 -11.421 68.175 1.00 89.50 190 PHE A C 1
ATOM 1523 O O . PHE A 1 190 ? -30.522 -11.453 68.670 1.00 89.50 190 PHE A O 1
ATOM 1530 N N . SER A 1 191 ? -28.484 -12.354 68.453 1.00 91.44 191 SER A N 1
ATOM 1531 C CA . SER A 1 191 ? -28.734 -13.445 69.400 1.00 91.44 191 SER A CA 1
ATOM 1532 C C . SER A 1 191 ? -28.982 -12.924 70.817 1.00 91.44 191 SER A C 1
ATOM 1534 O O . SER A 1 191 ? -29.928 -13.364 71.468 1.00 91.44 191 SER A O 1
ATOM 1536 N N . VAL A 1 192 ? -28.163 -11.976 71.285 1.00 91.94 192 VAL A N 1
ATOM 1537 C CA . VAL A 1 192 ? -28.335 -11.354 72.607 1.00 91.94 192 VAL A CA 1
ATOM 1538 C C . VAL A 1 192 ? -29.647 -10.574 72.667 1.00 91.94 192 VAL A C 1
ATOM 1540 O O . VAL A 1 192 ? -30.395 -10.719 73.628 1.00 91.94 192 VAL A O 1
ATOM 1543 N N . GLU A 1 193 ? -29.967 -9.803 71.628 1.00 91.50 193 GLU A N 1
ATOM 1544 C CA . GLU A 1 193 ? -31.209 -9.025 71.555 1.00 91.50 193 GLU A CA 1
ATOM 1545 C C . GLU A 1 193 ? -32.465 -9.918 71.561 1.00 91.50 193 GLU A C 1
ATOM 1547 O O . GLU A 1 193 ? -33.452 -9.638 72.247 1.00 91.50 193 GLU A O 1
ATOM 1552 N N . LEU A 1 194 ? -32.420 -11.058 70.865 1.00 87.12 194 LEU A N 1
ATOM 1553 C CA . LEU A 1 194 ? -33.487 -12.060 70.911 1.00 87.12 194 LEU A CA 1
ATOM 1554 C C . LEU A 1 194 ? -33.654 -12.667 72.306 1.00 87.12 194 LEU A C 1
ATOM 1556 O O . LEU A 1 194 ? -34.784 -12.903 72.741 1.00 87.12 194 LEU A O 1
ATOM 1560 N N . GLU A 1 195 ? -32.558 -12.937 73.013 1.00 87.88 195 GLU A N 1
ATOM 1561 C CA . GLU A 1 195 ? -32.622 -13.430 74.387 1.00 87.88 195 GLU A CA 1
ATOM 1562 C C . GLU A 1 195 ? -33.184 -12.376 75.339 1.00 87.88 195 GLU A C 1
ATOM 1564 O O . GLU A 1 195 ? -34.057 -12.711 76.141 1.00 87.88 195 GLU A O 1
ATOM 1569 N N . THR A 1 196 ? -32.775 -11.108 75.238 1.00 89.56 196 THR A N 1
ATOM 1570 C CA . THR A 1 196 ? -33.322 -10.037 76.086 1.00 89.56 196 THR A CA 1
ATOM 1571 C C . THR A 1 196 ? -34.822 -9.866 75.871 1.00 89.56 196 THR A C 1
ATOM 1573 O O . THR A 1 196 ? -35.578 -9.856 76.842 1.00 89.56 196 THR A O 1
ATOM 1576 N N . LEU A 1 197 ? -35.280 -9.864 74.615 1.00 87.00 197 LEU A N 1
ATOM 1577 C CA . LEU A 1 197 ? -36.706 -9.766 74.293 1.00 87.00 197 LEU A CA 1
ATOM 1578 C C . LEU A 1 197 ? -37.505 -10.975 74.804 1.00 87.00 197 LEU A C 1
ATOM 1580 O O . LEU A 1 197 ? -38.637 -10.823 75.266 1.00 87.00 197 LEU A O 1
ATOM 1584 N N . ARG A 1 198 ? -36.926 -12.185 74.781 1.00 88.94 198 ARG A N 1
ATOM 1585 C CA . ARG A 1 198 ? -37.559 -13.374 75.382 1.00 88.94 198 ARG A CA 1
ATOM 1586 C C . ARG A 1 198 ? -37.724 -13.234 76.896 1.00 88.94 198 ARG A C 1
ATOM 1588 O O . ARG A 1 198 ? -38.792 -13.570 77.406 1.00 88.94 198 ARG A O 1
ATOM 1595 N N . HIS A 1 199 ? -36.707 -12.737 77.602 1.00 90.06 199 HIS A N 1
ATOM 1596 C CA . HIS A 1 199 ? -36.782 -12.515 79.051 1.00 90.06 199 HIS A CA 1
ATOM 1597 C C . HIS A 1 199 ? -37.802 -11.425 79.408 1.00 90.06 199 HIS A C 1
ATOM 1599 O O . HIS A 1 199 ? -38.574 -11.593 80.352 1.00 90.06 199 HIS A O 1
ATOM 1605 N N . GLU A 1 200 ? -37.860 -10.337 78.638 1.00 87.69 200 GLU A N 1
ATOM 1606 C CA . GLU A 1 200 ? -38.859 -9.280 78.827 1.00 87.69 200 GLU A CA 1
ATOM 1607 C C . GLU A 1 200 ? -40.284 -9.787 78.595 1.00 87.69 200 GLU A C 1
ATOM 1609 O O . GLU A 1 200 ? -41.167 -9.518 79.412 1.00 87.69 200 GLU A O 1
ATOM 1614 N N . ARG A 1 201 ? -40.506 -10.589 77.543 1.00 87.50 201 ARG A N 1
ATOM 1615 C CA . ARG A 1 201 ? -41.809 -11.219 77.284 1.00 87.50 201 ARG A CA 1
ATOM 1616 C C . ARG A 1 201 ? -42.255 -12.086 78.459 1.00 87.50 201 ARG A C 1
ATOM 1618 O O . ARG A 1 201 ? -43.392 -11.967 78.903 1.00 87.50 201 ARG A O 1
ATOM 1625 N N . LEU A 1 202 ? -41.356 -12.920 78.982 1.00 90.75 202 LEU A N 1
ATOM 1626 C CA . LEU A 1 202 ? -41.652 -13.816 80.101 1.00 90.75 202 LEU A CA 1
ATOM 1627 C C . LEU A 1 202 ? -41.978 -13.027 81.379 1.00 90.75 202 LEU A C 1
ATOM 1629 O O . LEU A 1 202 ? -42.962 -13.318 82.055 1.00 90.75 202 LEU A O 1
ATOM 1633 N N . ARG A 1 203 ? -41.231 -11.952 81.656 1.00 91.88 203 ARG A N 1
ATOM 1634 C CA . ARG A 1 203 ? -41.511 -11.045 82.779 1.00 91.88 203 ARG A CA 1
ATOM 1635 C C . ARG A 1 203 ? -42.880 -10.368 82.654 1.00 91.88 203 ARG A C 1
ATOM 1637 O O . ARG A 1 203 ? -43.579 -10.219 83.653 1.00 91.88 203 ARG A O 1
ATOM 1644 N N . LEU A 1 204 ? -43.267 -9.943 81.450 1.00 86.31 204 LEU A N 1
ATOM 1645 C CA . LEU A 1 204 ? -44.584 -9.347 81.200 1.00 86.31 204 LEU A CA 1
ATOM 1646 C C . LEU A 1 204 ? -45.722 -10.375 81.313 1.00 86.31 204 LEU A C 1
ATOM 1648 O O . LEU A 1 204 ? -46.797 -10.049 81.812 1.00 86.31 204 LEU A O 1
ATOM 1652 N N . GLU A 1 205 ? -45.497 -11.622 80.897 1.00 88.00 205 GLU A N 1
ATOM 1653 C CA . GLU A 1 205 ? -46.458 -12.715 81.090 1.00 88.00 205 GLU A CA 1
ATOM 1654 C C . GLU A 1 205 ? -46.695 -12.993 82.588 1.00 88.00 205 GLU A C 1
ATOM 1656 O O . GLU A 1 205 ? -47.845 -13.118 83.018 1.00 88.00 205 GLU A O 1
ATOM 1661 N N . GLU A 1 206 ? -45.636 -13.007 83.405 1.00 87.50 206 GLU A N 1
ATOM 1662 C CA . GLU A 1 206 ? -45.734 -13.177 84.862 1.00 87.50 206 GLU A CA 1
ATOM 1663 C C . GLU A 1 206 ? -46.494 -12.033 85.547 1.00 87.50 206 GLU A C 1
ATOM 1665 O O . GLU A 1 206 ? -47.360 -12.281 86.394 1.00 87.50 206 GLU A O 1
ATOM 1670 N N . THR A 1 207 ? -46.223 -10.774 85.181 1.00 86.88 207 THR A N 1
ATOM 1671 C CA . THR A 1 207 ? -46.954 -9.629 85.752 1.00 86.88 207 THR A CA 1
ATOM 1672 C C . THR A 1 207 ? -48.424 -9.657 85.350 1.00 86.88 207 THR A C 1
ATOM 1674 O O . THR A 1 207 ? -49.295 -9.419 86.189 1.00 86.88 207 THR A O 1
ATOM 1677 N N . GLN A 1 208 ? -48.726 -10.031 84.105 1.00 82.88 208 GLN A N 1
ATOM 1678 C CA . GLN A 1 208 ? -50.100 -10.187 83.642 1.00 82.88 208 GLN A CA 1
ATOM 1679 C C . GLN A 1 208 ? -50.829 -11.311 84.396 1.00 82.88 208 GLN A C 1
ATOM 1681 O O . GLN A 1 208 ? -51.999 -11.155 84.752 1.00 82.88 208 GLN A O 1
ATOM 1686 N N . ALA A 1 209 ? -50.159 -12.434 84.670 1.00 84.38 209 ALA A N 1
ATOM 1687 C CA . ALA A 1 209 ? -50.713 -13.525 85.469 1.00 84.38 209 ALA A CA 1
ATOM 1688 C C . ALA A 1 209 ? -50.987 -13.093 86.920 1.00 84.38 209 ALA A C 1
ATOM 1690 O O . ALA A 1 209 ? -52.065 -13.378 87.447 1.00 84.38 209 ALA A O 1
ATOM 1691 N N . ARG A 1 210 ? -50.068 -12.343 87.544 1.00 87.75 210 ARG A N 1
ATOM 1692 C CA . ARG A 1 210 ? -50.269 -11.788 88.892 1.00 87.75 210 ARG A CA 1
ATOM 1693 C C . ARG A 1 210 ? -51.494 -10.871 88.945 1.00 87.75 210 ARG A C 1
ATOM 1695 O O . ARG A 1 210 ? -52.359 -11.085 89.788 1.00 87.75 210 ARG A O 1
ATOM 1702 N N . VAL A 1 211 ? -51.609 -9.920 88.016 1.00 85.44 211 VAL A N 1
ATOM 1703 C CA . VAL A 1 211 ? -52.754 -8.992 87.962 1.00 85.44 211 VAL A CA 1
ATOM 1704 C C . VAL A 1 211 ? -54.069 -9.738 87.720 1.00 85.44 211 VAL A C 1
ATOM 1706 O O . VAL A 1 211 ? -55.082 -9.408 88.333 1.00 85.44 211 VAL A O 1
ATOM 1709 N N . ARG A 1 212 ? -54.081 -10.781 86.875 1.00 87.56 212 ARG A N 1
ATOM 1710 C CA . ARG A 1 212 ? -55.272 -11.635 86.706 1.00 87.56 212 ARG A CA 1
ATOM 1711 C C . ARG A 1 212 ? -55.682 -12.305 88.018 1.00 87.56 212 ARG A C 1
ATOM 1713 O O . ARG A 1 212 ? -56.864 -12.282 88.350 1.00 87.56 212 ARG A O 1
ATOM 1720 N N . ASN A 1 213 ? -54.730 -12.863 88.762 1.00 88.19 213 ASN A N 1
ATOM 1721 C CA . ASN A 1 213 ? -55.007 -13.526 90.038 1.00 88.19 213 ASN A CA 1
ATOM 1722 C C . ASN A 1 213 ? -55.515 -12.541 91.102 1.00 88.19 213 ASN A C 1
ATOM 1724 O O . ASN A 1 213 ? -56.475 -12.846 91.807 1.00 88.19 213 ASN A O 1
ATOM 1728 N N . GLU A 1 214 ? -54.926 -11.345 91.182 1.00 85.94 214 GLU A N 1
ATOM 1729 C CA . GLU A 1 214 ? -55.396 -10.270 92.065 1.00 85.94 214 GLU A CA 1
ATOM 1730 C C . GLU A 1 214 ? -56.829 -9.841 91.713 1.00 85.94 214 GLU A C 1
ATOM 1732 O O . GLU A 1 214 ? -57.662 -9.680 92.602 1.00 85.94 214 GLU A O 1
ATOM 1737 N N . ASN A 1 215 ? -57.161 -9.743 90.424 1.00 83.50 215 ASN A N 1
ATOM 1738 C CA . ASN A 1 215 ? -58.506 -9.386 89.969 1.00 83.50 215 ASN A CA 1
ATOM 1739 C C . ASN A 1 215 ? -59.553 -10.465 90.322 1.00 83.50 215 ASN A C 1
ATOM 1741 O O . ASN A 1 215 ? -60.674 -10.144 90.724 1.00 83.50 215 ASN A O 1
ATOM 1745 N N . VAL A 1 216 ? -59.180 -11.749 90.246 1.00 87.94 216 VAL A N 1
ATOM 1746 C CA . VAL A 1 216 ? -60.031 -12.862 90.704 1.00 87.94 216 VAL A CA 1
ATOM 1747 C C . VAL A 1 216 ? -60.265 -12.786 92.217 1.00 87.94 216 VAL A C 1
ATOM 1749 O O . VAL A 1 216 ? -61.409 -12.899 92.654 1.00 87.94 216 VAL A O 1
ATOM 1752 N N . ALA A 1 217 ? -59.219 -12.534 93.009 1.00 84.12 217 ALA A N 1
ATOM 1753 C CA . ALA A 1 217 ? -59.321 -12.424 94.466 1.00 84.12 217 ALA A CA 1
ATOM 1754 C C . ALA A 1 217 ? -60.145 -11.203 94.920 1.00 84.12 217 ALA A C 1
ATOM 1756 O O . ALA A 1 217 ? -60.939 -11.286 95.859 1.00 84.12 217 ALA A O 1
ATOM 1757 N N . LEU A 1 218 ? -59.994 -10.063 94.241 1.00 83.69 218 LEU A N 1
ATOM 1758 C CA . LEU A 1 218 ? -60.815 -8.878 94.496 1.00 83.69 218 LEU A CA 1
ATOM 1759 C C . LEU A 1 218 ? -62.276 -9.125 94.115 1.00 83.69 218 LEU A C 1
ATOM 1761 O O . LEU A 1 218 ? -63.169 -8.768 94.878 1.00 83.69 218 LEU A O 1
ATOM 1765 N N . SER A 1 219 ? -62.528 -9.800 92.990 1.00 82.12 219 SER A N 1
ATOM 1766 C CA . SER A 1 219 ? -63.887 -10.163 92.573 1.00 82.12 219 SER A CA 1
ATOM 1767 C C . SER A 1 219 ? -64.574 -11.080 93.590 1.00 82.12 219 SER A C 1
ATOM 1769 O O . SER A 1 219 ? -65.727 -10.834 93.945 1.00 82.12 219 SER A O 1
ATOM 1771 N N . SER A 1 220 ? -63.872 -12.088 94.127 1.00 85.44 220 SER A N 1
ATOM 1772 C CA . SER A 1 220 ? -64.427 -12.933 95.193 1.00 85.44 220 SER A CA 1
ATOM 1773 C C . SER A 1 220 ? -64.680 -12.140 96.476 1.00 85.44 220 SER A C 1
ATOM 1775 O O . SER A 1 220 ? -65.713 -12.323 97.114 1.00 85.44 220 SER A O 1
ATOM 1777 N N . ARG A 1 221 ? -63.793 -11.200 96.832 1.00 86.69 221 ARG A N 1
ATOM 1778 C CA . ARG A 1 221 ? -63.967 -10.369 98.030 1.00 86.69 221 ARG A CA 1
ATOM 1779 C C . ARG A 1 221 ? -65.144 -9.401 97.917 1.00 86.69 221 ARG A C 1
ATOM 1781 O O . ARG A 1 221 ? -65.871 -9.216 98.891 1.00 86.69 221 ARG A O 1
ATOM 1788 N N . VAL A 1 222 ? -65.358 -8.809 96.743 1.00 83.00 222 VAL A N 1
ATOM 1789 C CA . VAL A 1 222 ? -66.550 -7.997 96.458 1.00 83.00 222 VAL A CA 1
ATOM 1790 C C . VAL A 1 222 ? -67.808 -8.848 96.618 1.00 83.00 222 VAL A C 1
ATOM 1792 O O . VAL A 1 222 ? -68.739 -8.423 97.294 1.00 83.00 222 VAL A O 1
ATOM 1795 N N . GLN A 1 223 ? -67.812 -10.076 96.095 1.00 83.56 223 GLN A N 1
ATOM 1796 C CA . GLN A 1 223 ? -68.952 -10.984 96.217 1.00 83.56 223 GLN A CA 1
ATOM 1797 C C . GLN A 1 223 ? -69.247 -11.377 97.679 1.00 83.56 223 GLN A C 1
ATOM 1799 O O . GLN A 1 223 ? -70.409 -11.420 98.084 1.00 83.56 223 GLN A O 1
ATOM 1804 N N . GLU A 1 224 ? -68.216 -11.616 98.495 1.00 84.44 224 GLU A N 1
ATOM 1805 C CA . GLU A 1 224 ? -68.357 -11.849 99.941 1.00 84.44 224 GLU A CA 1
ATOM 1806 C C . GLU A 1 224 ? -68.938 -10.631 100.672 1.00 84.44 224 GLU A C 1
ATOM 1808 O O . GLU A 1 224 ? -69.820 -10.779 101.520 1.00 84.44 224 GLU A O 1
ATOM 1813 N N . LEU A 1 225 ? -68.469 -9.424 100.342 1.00 80.31 225 LEU A N 1
ATOM 1814 C CA . LEU A 1 225 ? -68.965 -8.181 100.936 1.00 80.31 225 LEU A CA 1
ATOM 1815 C C . LEU A 1 225 ? -70.401 -7.863 100.505 1.00 80.31 225 LEU A C 1
ATOM 1817 O O . LEU A 1 225 ? -71.188 -7.370 101.306 1.00 80.31 225 LEU A O 1
ATOM 1821 N N . GLU A 1 226 ? -70.782 -8.179 99.269 1.00 80.50 226 GLU A N 1
ATOM 1822 C CA . GLU A 1 226 ? -72.171 -8.076 98.814 1.00 80.50 226 GLU A CA 1
ATOM 1823 C C . GLU A 1 226 ? -73.089 -9.037 99.582 1.00 80.50 226 GLU A C 1
ATOM 1825 O O . GLU A 1 226 ? -74.205 -8.665 99.958 1.00 80.50 226 GLU A O 1
ATOM 1830 N N . GLN A 1 227 ? -72.622 -10.258 99.863 1.00 82.44 227 GLN A N 1
ATOM 1831 C CA . GLN A 1 227 ? -73.356 -11.225 100.681 1.00 82.44 227 GLN A CA 1
ATOM 1832 C C . GLN A 1 227 ? -73.466 -10.777 102.145 1.00 82.44 227 GLN A C 1
ATOM 1834 O O . GLN A 1 227 ? -74.551 -10.869 102.724 1.00 82.44 227 GLN A O 1
ATOM 1839 N N . SER A 1 228 ? -72.392 -10.242 102.734 1.00 79.88 228 SER A N 1
ATOM 1840 C CA . SER A 1 228 ? -72.407 -9.745 104.116 1.00 79.88 228 SER A CA 1
ATOM 1841 C C . SER A 1 228 ? -73.265 -8.487 104.272 1.00 79.88 228 SER A C 1
ATOM 1843 O O . SER A 1 228 ? -74.032 -8.394 105.227 1.00 79.88 228 SER A O 1
ATOM 1845 N N . LEU A 1 229 ? -73.243 -7.570 103.299 1.00 76.44 229 LEU A N 1
ATOM 1846 C CA . LEU A 1 229 ? -74.158 -6.428 103.235 1.00 76.44 229 LEU A CA 1
ATOM 1847 C C . LEU A 1 229 ? -75.615 -6.871 103.148 1.00 76.44 229 LEU A C 1
ATOM 1849 O O . LEU A 1 229 ? -76.476 -6.281 103.795 1.00 76.44 229 LEU A O 1
ATOM 1853 N N . LYS A 1 230 ? -75.907 -7.916 102.367 1.00 77.25 230 LYS A N 1
ATOM 1854 C CA . LYS A 1 230 ? -77.259 -8.474 102.262 1.00 77.25 230 LYS A CA 1
ATOM 1855 C C . LYS A 1 230 ? -77.724 -9.090 103.586 1.00 77.25 230 LYS A C 1
ATOM 1857 O O . LYS A 1 230 ? -78.887 -8.916 103.938 1.00 77.25 230 LYS A O 1
ATOM 1862 N N . ALA A 1 231 ? -76.825 -9.741 104.326 1.00 73.44 231 ALA A N 1
ATOM 1863 C CA . ALA A 1 231 ? -77.098 -10.276 105.660 1.00 73.44 231 ALA A CA 1
ATOM 1864 C C . ALA A 1 231 ? -77.297 -9.163 106.707 1.00 73.44 231 ALA A C 1
ATOM 1866 O O . ALA A 1 231 ? -78.279 -9.183 107.440 1.00 73.44 231 ALA A O 1
ATOM 1867 N N . LEU A 1 232 ? -76.438 -8.138 106.729 1.00 67.44 232 LEU A N 1
ATOM 1868 C CA . LEU A 1 232 ? -76.577 -6.972 107.615 1.00 67.44 232 LEU A CA 1
ATOM 1869 C C . LEU A 1 232 ? -77.862 -6.184 107.340 1.00 67.44 232 LEU A C 1
ATOM 1871 O O . LEU A 1 232 ? -78.547 -5.770 108.269 1.00 67.44 232 LEU A O 1
ATOM 1875 N N . LYS A 1 233 ? -78.251 -6.045 106.070 1.00 64.94 233 LYS A N 1
ATOM 1876 C CA . LYS A 1 233 ? -79.517 -5.409 105.683 1.00 64.94 233 LYS A CA 1
ATOM 1877 C C . LYS A 1 233 ? -80.749 -6.198 106.148 1.00 64.94 233 LYS A C 1
ATOM 1879 O O . LYS A 1 233 ? -81.792 -5.591 106.331 1.00 64.94 233 LYS A O 1
ATOM 1884 N N . GLN A 1 234 ? -80.636 -7.516 106.353 1.00 59.84 234 GLN A N 1
ATOM 1885 C CA . GLN A 1 234 ? -81.691 -8.336 106.971 1.00 59.84 234 GLN A CA 1
ATOM 1886 C C . GLN A 1 234 ? -81.729 -8.209 108.502 1.00 59.84 234 GLN A C 1
ATOM 1888 O O . GLN A 1 234 ? -82.783 -8.416 109.093 1.00 59.84 234 GLN A O 1
ATOM 1893 N N . VAL A 1 235 ? -80.612 -7.854 109.145 1.00 57.78 235 VAL A N 1
ATOM 1894 C CA . VAL A 1 235 ? -80.535 -7.623 110.600 1.00 57.78 235 VAL A CA 1
ATOM 1895 C C . VAL A 1 235 ? -80.992 -6.200 110.972 1.00 57.78 235 VAL A C 1
ATOM 1897 O O . VAL A 1 235 ? -81.610 -6.006 112.016 1.00 57.78 235 VAL A O 1
ATOM 1900 N N . GLY A 1 236 ? -80.782 -5.217 110.089 1.00 49.62 236 GLY A N 1
ATOM 1901 C CA . GLY A 1 236 ? -81.122 -3.802 110.308 1.00 49.62 236 GLY A CA 1
ATOM 1902 C C . GLY A 1 236 ? -82.617 -3.439 110.334 1.00 49.62 236 GLY A C 1
ATOM 1903 O O . GLY A 1 236 ? -82.944 -2.296 110.644 1.00 49.62 236 GLY A O 1
ATOM 1904 N N . ASP A 1 237 ? -83.534 -4.374 110.058 1.00 47.88 237 ASP A N 1
ATOM 1905 C CA . ASP A 1 237 ? -84.985 -4.145 110.204 1.00 47.88 237 ASP A CA 1
ATOM 1906 C C . ASP A 1 237 ? -85.486 -4.359 111.652 1.00 47.88 237 ASP A C 1
ATOM 1908 O O . ASP A 1 237 ? -86.684 -4.244 111.905 1.00 47.88 237 ASP A O 1
ATOM 1912 N N . SER A 1 238 ? -84.612 -4.681 112.622 1.00 49.22 238 SER A N 1
ATOM 1913 C CA . SER A 1 238 ? -85.040 -5.049 113.987 1.00 49.22 238 SER A CA 1
ATOM 1914 C C . SER A 1 238 ? -84.489 -4.238 115.163 1.00 49.22 238 SER A C 1
ATOM 1916 O O . SER A 1 238 ? -85.007 -4.439 116.253 1.00 49.22 238 SER A O 1
ATOM 1918 N N . GLU A 1 239 ? -83.556 -3.288 115.029 1.00 38.94 239 GLU A N 1
ATOM 1919 C CA . GLU A 1 239 ? -83.144 -2.486 116.201 1.00 38.94 239 GLU A CA 1
ATOM 1920 C C . GLU A 1 239 ? -82.458 -1.163 115.817 1.00 38.94 239 GLU A C 1
ATOM 1922 O O . GLU A 1 239 ? -81.443 -1.137 115.133 1.00 38.94 239 GLU A O 1
ATOM 1927 N N . ALA A 1 240 ? -83.007 -0.029 116.268 1.00 43.00 240 ALA A N 1
ATOM 1928 C CA . ALA A 1 240 ? -82.410 1.292 116.086 1.00 43.00 240 ALA A CA 1
ATOM 1929 C C . ALA A 1 240 ? -81.543 1.665 117.298 1.00 43.00 240 ALA A C 1
ATOM 1931 O O . ALA A 1 240 ? -82.068 1.882 118.389 1.00 43.00 240 ALA A O 1
ATOM 1932 N N . GLY A 1 241 ? -80.230 1.836 117.103 1.00 43.72 241 GLY A N 1
ATOM 1933 C CA . GLY A 1 241 ? -79.351 2.321 118.172 1.00 43.72 241 GLY A CA 1
ATOM 1934 C C . GLY A 1 241 ? -77.941 2.708 117.725 1.00 43.72 241 GLY A C 1
ATOM 1935 O O . GLY A 1 241 ? -77.020 1.936 117.923 1.00 43.72 241 GLY A O 1
ATOM 1936 N N . LEU A 1 242 ? -77.795 3.910 117.144 1.00 53.62 242 LEU A N 1
ATOM 1937 C CA . LEU A 1 242 ? -76.604 4.766 116.893 1.00 53.62 242 LEU A CA 1
ATOM 1938 C C . LEU A 1 242 ? -75.225 4.193 116.459 1.00 53.62 242 LEU A C 1
ATOM 1940 O O . LEU A 1 242 ? -74.518 4.912 115.758 1.00 53.62 242 LEU A O 1
ATOM 1944 N N . VAL A 1 243 ? -74.831 2.965 116.796 1.00 51.19 243 VAL A N 1
ATOM 1945 C CA . VAL A 1 243 ? -73.623 2.274 116.292 1.00 51.19 243 VAL A CA 1
ATOM 1946 C C . VAL A 1 243 ? -73.806 1.847 114.824 1.00 51.19 243 VAL A C 1
ATOM 1948 O O . VAL A 1 243 ? -72.848 1.793 114.054 1.00 51.19 243 VAL A O 1
ATOM 1951 N N . ASP A 1 244 ? -75.061 1.682 114.407 1.00 56.47 244 ASP A N 1
ATOM 1952 C CA . ASP A 1 244 ? -75.470 1.243 113.071 1.00 56.47 244 ASP A CA 1
ATOM 1953 C C . ASP A 1 244 ? -75.315 2.321 111.985 1.00 56.47 244 ASP A C 1
ATOM 1955 O O . ASP A 1 244 ? -75.034 2.023 110.830 1.00 56.47 244 ASP A O 1
ATOM 1959 N N . LYS A 1 245 ? -75.439 3.613 112.328 1.00 61.62 245 LYS A N 1
ATOM 1960 C CA . LYS A 1 245 ? -75.276 4.701 111.342 1.00 61.62 245 LYS A CA 1
ATOM 1961 C C . LYS A 1 245 ? -73.824 4.886 110.921 1.00 61.62 245 LYS A C 1
ATOM 1963 O O . LYS A 1 245 ? -73.575 5.190 109.759 1.00 61.62 245 LYS A O 1
ATOM 1968 N N . THR A 1 246 ? -72.884 4.721 111.848 1.00 66.44 246 THR A N 1
ATOM 1969 C CA . THR A 1 246 ? -71.447 4.821 111.572 1.00 66.44 246 THR A CA 1
ATOM 1970 C C . THR A 1 246 ? -70.988 3.644 110.718 1.00 66.44 246 THR A C 1
ATOM 1972 O O . THR A 1 246 ? -70.339 3.868 109.704 1.00 66.44 246 THR A O 1
ATOM 1975 N N . GLN A 1 247 ? -71.425 2.421 111.044 1.00 71.88 247 GLN A N 1
ATOM 1976 C CA . GLN A 1 247 ? -71.155 1.226 110.236 1.00 71.88 247 GLN A CA 1
ATOM 1977 C C . GLN A 1 247 ? -71.826 1.290 108.857 1.00 71.88 247 GLN A C 1
ATOM 1979 O O . GLN A 1 247 ? -71.209 0.947 107.853 1.00 71.88 247 GLN A O 1
ATOM 1984 N N . LEU A 1 248 ? -73.059 1.798 108.768 1.00 75.69 248 LEU A N 1
ATOM 1985 C CA . LEU A 1 248 ? -73.751 2.015 107.495 1.00 75.69 248 LEU A CA 1
ATOM 1986 C C . LEU A 1 248 ? -73.058 3.084 106.635 1.00 75.69 248 LEU A C 1
ATOM 1988 O O . LEU A 1 248 ? -72.957 2.919 105.419 1.00 75.69 248 LEU A O 1
ATOM 1992 N N . LEU A 1 249 ? -72.582 4.177 107.241 1.00 79.75 249 LEU A N 1
ATOM 1993 C CA . LEU A 1 249 ? -71.796 5.202 106.548 1.00 79.75 249 LEU A CA 1
ATOM 1994 C C . LEU A 1 249 ? -70.459 4.640 106.059 1.00 79.75 249 LEU A C 1
ATOM 1996 O O . LEU A 1 249 ? -70.085 4.910 104.923 1.00 79.75 249 LEU A O 1
ATOM 2000 N N . GLU A 1 250 ? -69.781 3.830 106.867 1.00 80.44 250 GLU A N 1
ATOM 2001 C CA . GLU A 1 250 ? -68.518 3.177 106.513 1.00 80.44 250 GLU A CA 1
ATOM 2002 C C . GLU A 1 250 ? -68.693 2.130 105.400 1.00 80.44 250 GLU A C 1
ATOM 2004 O O . GLU A 1 250 ? -67.922 2.085 104.445 1.00 80.44 250 GLU A O 1
ATOM 2009 N N . LEU A 1 251 ? -69.772 1.350 105.434 1.00 82.62 251 LEU A N 1
ATOM 2010 C CA . LEU A 1 251 ? -70.138 0.446 104.343 1.00 82.62 251 LEU A CA 1
ATOM 2011 C C . LEU A 1 251 ? -70.512 1.206 103.066 1.00 82.62 251 LEU A C 1
ATOM 2013 O O . LEU A 1 251 ? -70.194 0.765 101.961 1.00 82.62 251 LEU A O 1
ATOM 2017 N N . LYS A 1 252 ? -71.167 2.364 103.191 1.00 84.50 252 LYS A N 1
ATOM 2018 C CA . LYS A 1 252 ? -71.507 3.214 102.046 1.00 84.50 252 LYS A CA 1
ATOM 2019 C C . LYS A 1 252 ? -70.259 3.820 101.404 1.00 84.50 252 LYS A C 1
ATOM 2021 O O . LYS A 1 252 ? -70.159 3.795 100.179 1.00 84.50 252 LYS A O 1
ATOM 2026 N N . THR A 1 253 ? -69.305 4.315 102.193 1.00 85.38 253 THR A N 1
ATOM 2027 C CA . THR A 1 253 ? -68.033 4.835 101.666 1.00 85.38 253 THR A CA 1
ATOM 2028 C C . THR A 1 253 ? -67.191 3.727 101.040 1.00 85.38 253 THR A C 1
ATOM 2030 O O . THR A 1 253 ? -66.610 3.946 99.981 1.00 85.38 253 THR A O 1
ATOM 2033 N N . GLN A 1 254 ? -67.184 2.518 101.613 1.00 86.81 254 GLN A N 1
ATOM 2034 C CA . GLN A 1 254 ? -66.555 1.346 100.994 1.00 86.81 254 GLN A CA 1
ATOM 2035 C C . GLN A 1 254 ? -67.216 0.981 99.659 1.00 86.81 254 GLN A C 1
ATOM 2037 O O . GLN A 1 254 ? -66.524 0.742 98.675 1.00 86.81 254 GLN A O 1
ATOM 2042 N N . LEU A 1 255 ? -68.548 0.996 99.578 1.00 83.75 255 LEU A N 1
ATOM 2043 C CA . LEU A 1 255 ? -69.273 0.701 98.339 1.00 83.75 255 LEU A CA 1
ATOM 2044 C C . LEU A 1 255 ? -69.017 1.769 97.262 1.00 83.75 255 LEU A C 1
ATOM 2046 O O . LEU A 1 255 ? -68.814 1.440 96.093 1.00 83.75 255 LEU A O 1
ATOM 2050 N N . GLU A 1 256 ? -68.978 3.048 97.641 1.00 88.06 256 GLU A N 1
ATOM 2051 C CA . GLU A 1 256 ? -68.590 4.146 96.746 1.00 88.06 256 GLU A CA 1
ATOM 2052 C C . GLU A 1 256 ? -67.127 4.022 96.289 1.00 88.06 256 GLU A C 1
ATOM 2054 O O . GLU A 1 256 ? -66.841 4.226 95.107 1.00 88.06 256 GLU A O 1
ATOM 2059 N N . HIS A 1 257 ? -66.220 3.602 97.176 1.00 89.81 257 HIS A N 1
ATOM 2060 C CA . HIS A 1 257 ? -64.830 3.301 96.840 1.00 89.81 257 HIS A CA 1
ATOM 2061 C C . HIS A 1 257 ? -64.727 2.149 95.830 1.00 89.81 257 HIS A C 1
ATOM 2063 O O . HIS A 1 257 ? -64.131 2.337 94.772 1.00 89.81 257 HIS A O 1
ATOM 2069 N N . PHE A 1 258 ? -65.391 1.014 96.069 1.00 90.44 258 PHE A N 1
ATOM 2070 C CA . PHE A 1 258 ? -65.406 -0.117 95.134 1.00 90.44 258 PHE A CA 1
ATOM 2071 C C . PHE A 1 258 ? -66.056 0.228 93.790 1.00 90.44 258 PHE A C 1
ATOM 2073 O O . PHE A 1 258 ? -65.583 -0.221 92.750 1.00 90.44 258 PHE A O 1
ATOM 2080 N N . ARG A 1 259 ? -67.098 1.071 93.758 1.00 91.94 259 ARG A N 1
ATOM 2081 C CA . ARG A 1 259 ? -67.658 1.584 92.492 1.00 91.94 259 ARG A CA 1
ATOM 2082 C C . ARG A 1 259 ? -66.660 2.448 91.732 1.00 91.94 259 ARG A C 1
ATOM 2084 O O . ARG A 1 259 ? -66.561 2.336 90.507 1.00 91.94 259 ARG A O 1
ATOM 2091 N N . ALA A 1 260 ? -65.929 3.309 92.437 1.00 91.69 260 ALA A N 1
ATOM 2092 C CA . ALA A 1 260 ? -64.875 4.110 91.832 1.00 91.69 260 ALA A CA 1
ATOM 2093 C C . ALA A 1 260 ? -63.745 3.216 91.295 1.00 91.69 260 ALA A C 1
ATOM 2095 O O . ALA A 1 260 ? -63.291 3.430 90.173 1.00 91.69 260 ALA A O 1
ATOM 2096 N N . GLU A 1 261 ? -63.336 2.185 92.038 1.00 91.25 261 GLU A N 1
ATOM 2097 C CA . GLU A 1 261 ? -62.339 1.207 91.589 1.00 91.25 261 GLU A CA 1
ATOM 2098 C C . GLU A 1 261 ? -62.813 0.383 90.392 1.00 91.25 261 GLU A C 1
ATOM 2100 O O . GLU A 1 261 ? -62.076 0.264 89.417 1.00 91.25 261 GLU A O 1
ATOM 2105 N N . TYR A 1 262 ? -64.057 -0.097 90.400 1.00 90.31 262 TYR A N 1
ATOM 2106 C CA . TYR A 1 262 ? -64.660 -0.792 89.263 1.00 90.31 262 TYR A CA 1
ATOM 2107 C C . TYR A 1 262 ? -64.660 0.086 88.008 1.00 90.31 262 TYR A C 1
ATOM 2109 O O . TYR A 1 262 ? -64.244 -0.350 86.937 1.00 90.31 262 TYR A O 1
ATOM 2117 N N . THR A 1 263 ? -65.059 1.354 88.142 1.00 92.50 263 THR A N 1
ATOM 2118 C CA . THR A 1 263 ? -65.076 2.304 87.019 1.00 92.50 263 THR A CA 1
ATOM 2119 C C . THR A 1 263 ? -63.660 2.583 86.508 1.00 92.50 263 THR A C 1
ATOM 2121 O O . THR A 1 263 ? -63.438 2.641 85.297 1.00 92.50 263 THR A O 1
ATOM 2124 N N . ARG A 1 264 ? -62.670 2.714 87.406 1.00 94.12 264 ARG A N 1
ATOM 2125 C CA . ARG A 1 264 ? -61.255 2.835 87.017 1.00 94.12 264 ARG A CA 1
ATOM 2126 C C . ARG A 1 264 ? -60.782 1.590 86.269 1.00 94.12 264 ARG A C 1
ATOM 2128 O O . ARG A 1 264 ? -60.253 1.739 85.175 1.00 94.12 264 ARG A O 1
ATOM 2135 N N . ALA A 1 265 ? -61.029 0.392 86.797 1.00 92.75 265 ALA A N 1
ATOM 2136 C CA . ALA A 1 265 ? -60.645 -0.867 86.163 1.00 92.75 265 ALA A CA 1
ATOM 2137 C C . ALA A 1 265 ? -61.312 -1.052 84.789 1.00 92.75 265 ALA A C 1
ATOM 2139 O O . ALA A 1 265 ? -60.658 -1.469 83.835 1.00 92.75 265 ALA A O 1
ATOM 2140 N N . GLN A 1 266 ? -62.588 -0.675 84.654 1.00 93.94 266 GLN A N 1
ATOM 2141 C CA . GLN A 1 266 ? -63.308 -0.694 83.381 1.00 93.94 266 GLN A CA 1
ATOM 2142 C C . GLN A 1 266 ? -62.691 0.275 82.362 1.00 93.94 266 GLN A C 1
ATOM 2144 O O . GLN A 1 266 ? -62.517 -0.081 81.194 1.00 93.94 266 GLN A O 1
ATOM 2149 N N . ASN A 1 267 ? -62.307 1.479 82.796 1.00 94.38 267 ASN A N 1
ATOM 2150 C CA . ASN A 1 267 ? -61.600 2.433 81.944 1.00 94.38 267 ASN A CA 1
ATOM 2151 C C . ASN A 1 267 ? -60.220 1.907 81.526 1.00 94.38 267 ASN A C 1
ATOM 2153 O O . ASN A 1 267 ? -59.880 1.989 80.346 1.00 94.38 267 ASN A O 1
ATOM 2157 N N . THR A 1 268 ? -59.458 1.307 82.446 1.00 95.00 268 THR A N 1
ATOM 2158 C CA . THR A 1 268 ? -58.166 0.672 82.144 1.00 95.00 268 THR A CA 1
ATOM 2159 C C . THR A 1 268 ? -58.322 -0.469 81.140 1.00 95.00 268 THR A C 1
ATOM 2161 O O . THR A 1 268 ? -57.555 -0.546 80.185 1.00 95.00 268 THR A O 1
ATOM 2164 N N . LEU A 1 269 ? -59.349 -1.312 81.289 1.00 93.56 269 LEU A N 1
ATOM 2165 C CA . LEU A 1 269 ? -59.645 -2.383 80.336 1.00 93.56 269 LEU A CA 1
ATOM 2166 C C . LEU A 1 269 ? -59.956 -1.826 78.941 1.00 93.56 269 LEU A C 1
ATOM 2168 O O . LEU A 1 269 ? -59.476 -2.363 77.944 1.00 93.56 269 LEU A O 1
ATOM 2172 N N . ARG A 1 270 ? -60.726 -0.733 78.859 1.00 95.50 270 ARG A N 1
ATOM 2173 C CA . ARG A 1 270 ? -61.043 -0.080 77.583 1.00 95.50 270 ARG A CA 1
ATOM 2174 C C . ARG A 1 270 ? -59.786 0.460 76.898 1.00 95.50 270 ARG A C 1
ATOM 2176 O O . ARG A 1 270 ? -59.644 0.276 75.692 1.00 95.50 270 ARG A O 1
ATOM 2183 N N . VAL A 1 271 ? -58.891 1.093 77.662 1.00 96.19 271 VAL A N 1
ATOM 2184 C CA . VAL A 1 271 ? -57.600 1.601 77.164 1.00 96.19 271 VAL A CA 1
ATOM 2185 C C . VAL A 1 271 ? -56.726 0.449 76.664 1.00 96.19 271 VAL A C 1
ATOM 2187 O O . VAL A 1 271 ? -56.309 0.470 75.507 1.00 96.19 271 VAL A O 1
ATOM 2190 N N . ALA A 1 272 ? -56.568 -0.613 77.457 1.00 93.94 272 ALA A N 1
ATOM 2191 C CA . ALA A 1 272 ? -55.811 -1.798 77.058 1.00 93.94 272 ALA A CA 1
ATOM 2192 C C . ALA A 1 272 ? -56.391 -2.466 75.795 1.00 93.94 272 ALA A C 1
ATOM 2194 O O . ALA A 1 272 ? -55.654 -2.948 74.938 1.00 93.94 272 ALA A O 1
ATOM 2195 N N . GLN A 1 273 ? -57.718 -2.469 75.633 1.00 94.88 273 GLN A N 1
ATOM 2196 C CA . GLN A 1 273 ? -58.362 -3.003 74.433 1.00 94.88 273 GLN A CA 1
ATOM 2197 C C . GLN A 1 273 ? -58.125 -2.122 73.196 1.00 94.88 273 GLN A C 1
ATOM 2199 O O . GLN A 1 273 ? -57.971 -2.656 72.096 1.00 94.88 273 GLN A O 1
ATOM 2204 N N . SER A 1 274 ? -58.101 -0.790 73.341 1.00 95.62 274 SER A N 1
ATOM 2205 C CA . SER A 1 274 ? -57.713 0.101 72.238 1.00 95.62 274 SER A CA 1
ATOM 2206 C C . SER A 1 274 ? -56.238 -0.046 71.868 1.00 95.62 274 SER A C 1
ATOM 2208 O O . SER A 1 274 ? -55.938 -0.134 70.681 1.00 95.62 274 SER A O 1
ATOM 2210 N N . GLU A 1 275 ? -55.344 -0.166 72.852 1.00 96.00 275 GLU A N 1
ATOM 2211 C CA . GLU A 1 275 ? -53.910 -0.394 72.631 1.00 96.00 275 GLU A CA 1
ATOM 2212 C C . GLU A 1 275 ? -53.665 -1.737 71.932 1.00 96.00 275 GLU A C 1
ATOM 2214 O O . GLU A 1 275 ? -52.941 -1.794 70.946 1.00 96.00 275 GLU A O 1
ATOM 2219 N N . ALA A 1 276 ? -54.346 -2.812 72.344 1.00 93.62 276 ALA A N 1
ATOM 2220 C CA . ALA A 1 276 ? -54.244 -4.113 71.679 1.00 93.62 276 ALA A CA 1
ATOM 2221 C C . ALA A 1 276 ? -54.672 -4.060 70.201 1.00 93.62 276 ALA A C 1
ATOM 2223 O O . ALA A 1 276 ? -54.032 -4.674 69.347 1.00 93.62 276 ALA A O 1
ATOM 2224 N N . LYS A 1 277 ? -55.731 -3.303 69.876 1.00 96.12 277 LYS A N 1
ATOM 2225 C CA . LYS A 1 277 ? -56.150 -3.081 68.481 1.00 96.12 277 LYS A CA 1
ATOM 2226 C C . LYS A 1 277 ? -55.126 -2.261 67.701 1.00 96.12 277 LYS A C 1
ATOM 2228 O O . LYS A 1 277 ? -54.900 -2.551 66.529 1.00 96.12 277 LYS A O 1
ATOM 2233 N N . GLN A 1 278 ? -54.516 -1.264 68.337 1.00 96.31 278 GLN A N 1
ATOM 2234 C CA . GLN A 1 278 ? -53.455 -0.470 67.728 1.00 96.31 278 GLN A CA 1
ATOM 2235 C C . GLN A 1 278 ? -52.229 -1.340 67.423 1.00 96.31 278 GLN A C 1
ATOM 2237 O O . GLN A 1 278 ? -51.793 -1.367 66.276 1.00 96.31 278 GLN A O 1
ATOM 2242 N N . PHE A 1 279 ? -51.753 -2.137 68.384 1.00 96.38 279 PHE A N 1
ATOM 2243 C CA . PHE A 1 279 ? -50.650 -3.075 68.161 1.00 96.38 279 PHE A CA 1
ATOM 2244 C C . PHE A 1 279 ? -50.964 -4.102 67.072 1.00 96.38 279 PHE A C 1
ATOM 2246 O O . PHE A 1 279 ? -50.091 -4.456 66.285 1.00 96.38 279 PHE A O 1
ATOM 2253 N N . GLN A 1 280 ? -52.214 -4.566 66.978 1.00 96.50 280 GLN A N 1
ATOM 2254 C CA . GLN A 1 280 ? -52.628 -5.456 65.895 1.00 96.50 280 GLN A CA 1
ATOM 2255 C C . GLN A 1 280 ? -52.550 -4.763 64.524 1.00 96.50 280 GLN A C 1
ATOM 2257 O O . GLN A 1 280 ? -52.071 -5.367 63.564 1.00 96.50 280 GLN A O 1
ATOM 2262 N N . ALA A 1 281 ? -52.996 -3.508 64.421 1.00 95.75 281 ALA A N 1
ATOM 2263 C CA . ALA A 1 281 ? -52.895 -2.733 63.187 1.00 95.75 281 ALA A CA 1
ATOM 2264 C C . ALA A 1 281 ? -51.427 -2.479 62.803 1.00 95.75 281 ALA A C 1
ATOM 2266 O O . ALA A 1 281 ? -51.041 -2.758 61.666 1.00 95.75 281 ALA A O 1
ATOM 2267 N N . GLU A 1 282 ? -50.601 -2.049 63.760 1.00 96.88 282 GLU A N 1
ATOM 2268 C CA . GLU A 1 282 ? -49.160 -1.845 63.576 1.00 96.88 282 GLU A CA 1
ATOM 2269 C C . GLU A 1 282 ? -48.475 -3.138 63.118 1.00 96.88 282 GLU A C 1
ATOM 2271 O O . GLU A 1 282 ? -47.776 -3.127 62.110 1.00 96.88 282 GLU A O 1
ATOM 2276 N N . TRP A 1 283 ? -48.772 -4.280 63.748 1.00 95.44 283 TRP A N 1
ATOM 2277 C CA . TRP A 1 283 ? -48.257 -5.587 63.329 1.00 95.44 283 TRP A CA 1
ATOM 2278 C C . TRP A 1 283 ? -48.598 -5.911 61.870 1.00 95.44 283 TRP A C 1
ATOM 2280 O O . TRP A 1 283 ? -47.718 -6.286 61.093 1.00 95.44 283 TRP A O 1
ATOM 2290 N N . THR A 1 284 ? -49.864 -5.744 61.467 1.00 96.75 284 THR A N 1
ATOM 2291 C CA . THR A 1 284 ? -50.273 -6.007 60.076 1.00 96.75 284 THR A CA 1
ATOM 2292 C C . THR A 1 284 ? -49.600 -5.062 59.082 1.00 96.75 284 THR A C 1
ATOM 2294 O O . THR A 1 284 ? -49.234 -5.481 57.983 1.00 96.75 284 THR A O 1
ATOM 2297 N N . GLN A 1 285 ? -49.382 -3.805 59.472 1.00 97.69 285 GLN A N 1
ATOM 2298 C CA . GLN A 1 285 ? -48.673 -2.827 58.658 1.00 97.69 285 GLN A CA 1
ATOM 2299 C C . GLN A 1 285 ? -47.195 -3.201 58.505 1.00 97.69 285 GLN A C 1
ATOM 2301 O O . GLN A 1 285 ? -46.692 -3.224 57.382 1.00 97.69 285 GLN A O 1
ATOM 2306 N N . THR A 1 286 ? -46.503 -3.548 59.593 1.00 96.25 286 THR A N 1
ATOM 2307 C CA . THR A 1 286 ? -45.102 -3.988 59.541 1.00 96.25 286 THR A CA 1
ATOM 2308 C C . THR A 1 286 ? -44.956 -5.269 58.723 1.00 96.25 286 THR A C 1
ATOM 2310 O O . THR A 1 286 ? -44.024 -5.386 57.930 1.00 96.25 286 THR A O 1
ATOM 2313 N N . GLN A 1 287 ? -45.899 -6.208 58.841 1.00 96.94 287 GLN A N 1
ATOM 2314 C CA . GLN A 1 287 ? -45.906 -7.431 58.039 1.00 96.94 287 GLN A CA 1
ATOM 2315 C C . GLN A 1 287 ? -46.024 -7.136 56.537 1.00 96.94 287 GLN A C 1
ATOM 2317 O O . GLN A 1 287 ? -45.320 -7.763 55.746 1.00 96.94 287 GLN A O 1
ATOM 2322 N N . LYS A 1 288 ? -46.863 -6.167 56.149 1.00 97.44 288 LYS A N 1
ATOM 2323 C CA . LYS A 1 288 ? -46.979 -5.718 54.755 1.00 97.44 288 LYS A CA 1
ATOM 2324 C C . LYS A 1 288 ? -45.690 -5.055 54.259 1.00 97.44 288 LYS A C 1
ATOM 2326 O O . LYS A 1 288 ? -45.194 -5.402 53.196 1.00 97.44 288 LYS A O 1
ATOM 2331 N N . ILE A 1 289 ? -45.100 -4.158 55.049 1.00 96.81 289 ILE A N 1
ATOM 2332 C CA . ILE A 1 289 ? -43.825 -3.514 54.690 1.00 96.81 289 ILE A CA 1
ATOM 2333 C C . ILE A 1 289 ? -42.727 -4.570 54.491 1.00 96.81 289 ILE A C 1
ATOM 2335 O O . ILE A 1 289 ? -41.957 -4.494 53.538 1.00 96.81 289 ILE A O 1
ATOM 2339 N N . LEU A 1 290 ? -42.682 -5.595 55.347 1.00 96.94 290 LEU A N 1
ATOM 2340 C CA . LEU A 1 290 ? -41.737 -6.702 55.206 1.00 96.94 290 LEU A CA 1
ATOM 2341 C C . LEU A 1 290 ? -41.996 -7.557 53.958 1.00 96.94 290 LEU A C 1
ATOM 2343 O O . LEU A 1 290 ? -41.030 -8.028 53.360 1.00 96.94 290 LEU A O 1
ATOM 2347 N N . SER A 1 291 ? -43.252 -7.791 53.559 1.00 96.94 291 SER A N 1
ATOM 2348 C CA . SER A 1 291 ? -43.536 -8.506 52.305 1.00 96.94 291 SER A CA 1
ATOM 2349 C C . SER A 1 291 ? -43.122 -7.694 51.083 1.00 96.94 291 SER A C 1
ATOM 2351 O O . SER A 1 291 ? -42.499 -8.249 50.180 1.00 96.94 291 SER A O 1
ATOM 2353 N N . ASP A 1 292 ? -43.396 -6.390 51.094 1.00 96.56 292 ASP A N 1
ATOM 2354 C CA . ASP A 1 292 ? -43.053 -5.487 49.996 1.00 96.56 292 ASP A CA 1
ATOM 2355 C C . ASP A 1 292 ? -41.520 -5.396 49.854 1.00 96.56 292 ASP A C 1
ATOM 2357 O O . ASP A 1 292 ? -40.983 -5.635 48.772 1.00 96.56 292 ASP A O 1
ATOM 2361 N N . ALA A 1 293 ? -40.793 -5.227 50.966 1.00 95.56 293 ALA A N 1
ATOM 2362 C CA . ALA A 1 293 ? -39.328 -5.229 50.979 1.00 95.56 293 ALA A CA 1
ATOM 2363 C C . ALA A 1 293 ? -38.721 -6.560 50.495 1.00 95.56 293 ALA A C 1
ATOM 2365 O O . ALA A 1 293 ? -37.696 -6.570 49.817 1.00 95.56 293 ALA A O 1
ATOM 2366 N N . ARG A 1 294 ? -39.344 -7.708 50.809 1.00 96.62 294 ARG A N 1
ATOM 2367 C CA . ARG A 1 294 ? -38.897 -9.012 50.284 1.00 96.62 294 ARG A CA 1
ATOM 2368 C C . ARG A 1 294 ? -39.056 -9.095 48.768 1.00 96.62 294 ARG A C 1
ATOM 2370 O O . ARG A 1 294 ? -38.129 -9.558 48.111 1.00 96.62 294 ARG A O 1
ATOM 2377 N N . SER A 1 295 ? -40.184 -8.629 48.229 1.00 96.12 295 SER A N 1
ATOM 2378 C CA . SER A 1 295 ? -40.401 -8.603 46.778 1.00 96.12 295 SER A CA 1
ATOM 2379 C C . SER A 1 295 ? -39.415 -7.673 46.064 1.00 96.12 295 SER A C 1
ATOM 2381 O O . SER A 1 295 ? -38.829 -8.059 45.057 1.00 96.12 295 SER A O 1
ATOM 2383 N N . GLU A 1 296 ? -39.120 -6.508 46.648 1.00 97.44 296 GLU A N 1
ATOM 2384 C CA . GLU A 1 296 ? -38.125 -5.574 46.116 1.00 97.44 296 GLU A CA 1
ATOM 2385 C C . GLU A 1 296 ? -36.714 -6.187 46.104 1.00 97.44 296 GLU A C 1
ATOM 2387 O O . GLU A 1 296 ? -35.989 -6.070 45.117 1.00 97.44 296 GLU A O 1
ATOM 2392 N N . ILE A 1 297 ? -36.331 -6.920 47.157 1.00 96.38 297 ILE A N 1
ATOM 2393 C CA . ILE A 1 297 ? -35.055 -7.651 47.198 1.00 96.38 297 ILE A CA 1
ATOM 2394 C C . ILE A 1 297 ? -34.986 -8.718 46.095 1.00 96.38 297 ILE A C 1
ATOM 2396 O O . ILE A 1 297 ? -33.925 -8.909 45.495 1.00 96.38 297 ILE A O 1
ATOM 2400 N N . GLU A 1 298 ? -36.075 -9.437 45.825 1.00 96.94 298 GLU A N 1
ATOM 2401 C CA . GLU A 1 298 ? -36.122 -10.430 44.744 1.00 96.94 298 GLU A CA 1
ATOM 2402 C C . GLU A 1 298 ? -35.982 -9.778 43.361 1.00 96.94 298 GLU A C 1
ATOM 2404 O O . GLU A 1 298 ? -35.205 -10.263 42.531 1.00 96.94 298 GLU A O 1
ATOM 2409 N N . ASP A 1 299 ? -36.632 -8.636 43.138 1.00 97.25 299 ASP A N 1
ATOM 2410 C CA . ASP A 1 299 ? -36.487 -7.862 41.904 1.00 97.25 299 ASP A CA 1
ATOM 2411 C C . ASP A 1 299 ? -35.068 -7.311 41.722 1.00 97.25 299 ASP A C 1
ATOM 2413 O O . ASP A 1 299 ? -34.489 -7.435 40.638 1.00 97.25 299 ASP A O 1
ATOM 2417 N N . LEU A 1 300 ? -34.458 -6.778 42.784 1.00 96.38 300 LEU A N 1
ATOM 2418 C CA . LEU A 1 300 ? -33.065 -6.326 42.770 1.00 96.38 300 LEU A CA 1
ATOM 2419 C C . LEU A 1 300 ? -32.103 -7.482 42.464 1.00 96.38 300 LEU A C 1
ATOM 2421 O O . LEU A 1 300 ? -31.194 -7.320 41.650 1.00 96.38 300 LEU A O 1
ATOM 2425 N N . LYS A 1 301 ? -32.321 -8.672 43.040 1.00 97.50 301 LYS A N 1
ATOM 2426 C CA . LYS A 1 301 ? -31.533 -9.877 42.719 1.00 97.50 301 LYS A CA 1
ATOM 2427 C C . LYS A 1 301 ? -31.672 -10.280 41.254 1.00 97.50 301 LYS A C 1
ATOM 2429 O O . LYS A 1 301 ? -30.677 -10.658 40.628 1.00 97.50 301 LYS A O 1
ATOM 2434 N N . ARG A 1 302 ? -32.878 -10.187 40.688 1.00 97.69 302 ARG A N 1
ATOM 2435 C CA . ARG A 1 302 ? -33.122 -10.465 39.266 1.00 97.69 302 ARG A CA 1
ATOM 2436 C C . ARG A 1 302 ? -32.404 -9.453 38.373 1.00 97.69 302 ARG A C 1
ATOM 2438 O O . ARG A 1 302 ? -31.741 -9.859 37.421 1.00 97.69 302 ARG A O 1
ATOM 2445 N N . MET A 1 303 ? -32.479 -8.161 38.698 1.00 97.31 303 MET A N 1
ATOM 2446 C CA . MET A 1 303 ? -31.765 -7.112 37.960 1.00 97.31 303 MET A CA 1
ATOM 2447 C C . MET A 1 303 ? -30.245 -7.271 38.057 1.00 97.31 303 MET A C 1
ATOM 2449 O O . MET A 1 303 ? -29.565 -7.147 37.042 1.00 97.31 303 MET A O 1
ATOM 2453 N N . LEU A 1 304 ? -29.712 -7.617 39.233 1.00 96.44 304 LEU A N 1
ATOM 2454 C CA . LEU A 1 304 ? -28.286 -7.894 39.417 1.00 96.44 304 LEU A CA 1
ATOM 2455 C C . LEU A 1 304 ? -27.836 -9.098 38.581 1.00 96.44 304 LEU A C 1
ATOM 2457 O O . LEU A 1 304 ? -26.819 -9.024 37.896 1.00 96.44 304 LEU A O 1
ATOM 2461 N N . SER A 1 305 ? -28.619 -10.181 38.582 1.00 96.75 305 SER A N 1
ATOM 2462 C CA . SER A 1 305 ? -28.333 -11.376 37.777 1.00 96.75 305 SER A CA 1
ATOM 2463 C C . SER A 1 305 ? -28.334 -11.056 36.279 1.00 96.75 305 SER A C 1
ATOM 2465 O O . SER A 1 305 ? -27.447 -11.494 35.548 1.00 96.75 305 SER A O 1
ATOM 2467 N N . GLN A 1 306 ? -29.285 -10.234 35.823 1.00 97.38 306 GLN A N 1
ATOM 2468 C CA . GLN A 1 306 ? -29.334 -9.767 34.438 1.00 97.38 306 GLN A CA 1
ATOM 2469 C C . GLN A 1 306 ? -28.133 -8.879 34.092 1.00 97.38 306 GLN A C 1
ATOM 2471 O O . GLN A 1 306 ? -27.523 -9.055 33.040 1.00 97.38 306 GLN A O 1
ATOM 2476 N N . ALA A 1 307 ? -27.764 -7.944 34.970 1.00 95.75 307 ALA A N 1
ATOM 2477 C CA . ALA A 1 307 ? -26.603 -7.082 34.773 1.00 95.75 307 ALA A CA 1
ATOM 2478 C C . ALA A 1 307 ? -25.299 -7.895 34.714 1.00 95.75 307 ALA A C 1
ATOM 2480 O O . ALA A 1 307 ? -24.440 -7.624 33.875 1.00 95.75 307 ALA A O 1
ATOM 2481 N N . GLN A 1 308 ? -25.173 -8.931 35.545 1.00 96.56 308 GLN A N 1
ATOM 2482 C CA . GLN A 1 308 ?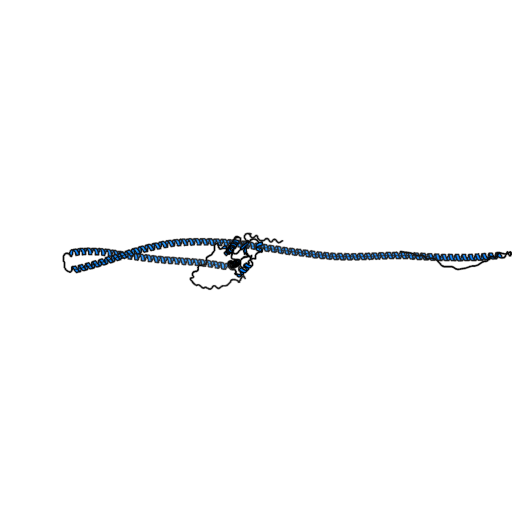 -24.035 -9.845 35.525 1.00 96.56 308 GLN A CA 1
ATOM 2483 C C . GLN A 1 308 ? -23.973 -10.648 34.218 1.00 96.56 308 GLN A C 1
ATOM 2485 O O . GLN A 1 308 ? -22.902 -10.741 33.620 1.00 96.56 308 GLN A O 1
ATOM 2490 N N . ALA A 1 309 ? -25.105 -11.167 33.731 1.00 96.81 309 ALA A N 1
ATOM 2491 C CA . ALA A 1 309 ? -25.172 -11.856 32.442 1.00 96.81 309 ALA A CA 1
ATOM 2492 C C . ALA A 1 309 ? -24.788 -10.929 31.275 1.00 96.81 309 ALA A C 1
ATOM 2494 O O . ALA A 1 309 ? -23.955 -11.295 30.447 1.00 96.81 309 ALA A O 1
ATOM 2495 N N . ASN A 1 310 ? -25.319 -9.703 31.257 1.00 97.00 310 ASN A N 1
ATOM 2496 C CA . ASN A 1 310 ? -24.976 -8.697 30.251 1.00 97.00 310 ASN A CA 1
ATOM 2497 C C . ASN A 1 310 ? -23.484 -8.329 30.306 1.00 97.00 310 ASN A C 1
ATOM 2499 O O . ASN A 1 310 ? -22.848 -8.168 29.271 1.00 97.00 310 ASN A O 1
ATOM 2503 N N . SER A 1 311 ? -22.901 -8.224 31.505 1.00 95.31 311 SER A N 1
ATOM 2504 C CA . SER A 1 311 ? -21.470 -7.949 31.668 1.00 95.31 311 SER A CA 1
ATOM 2505 C C . SER A 1 311 ? -20.598 -9.060 31.080 1.00 95.31 311 SER A C 1
ATOM 2507 O O . SER A 1 311 ? -19.599 -8.760 30.430 1.00 95.31 311 SER A O 1
ATOM 2509 N N . VAL A 1 312 ? -20.971 -10.330 31.271 1.00 96.94 312 VAL A N 1
ATOM 2510 C CA . VAL A 1 312 ? -20.258 -11.468 30.668 1.00 96.94 312 VAL A CA 1
ATOM 2511 C C . VAL A 1 312 ? -20.378 -11.438 29.145 1.00 96.94 312 VAL A C 1
ATOM 2513 O O . VAL A 1 312 ? -19.364 -11.547 28.464 1.00 96.94 312 VAL A O 1
ATOM 2516 N N . GLN A 1 313 ? -21.579 -11.201 28.609 1.00 96.75 313 GLN A N 1
ATOM 2517 C CA . GLN A 1 313 ? -21.787 -11.089 27.161 1.00 96.75 313 GLN A CA 1
ATOM 2518 C C . GLN A 1 313 ? -20.953 -9.964 26.541 1.00 96.75 313 GLN A C 1
ATOM 2520 O O . GLN A 1 313 ? -20.254 -10.194 25.560 1.00 96.75 313 GLN A O 1
ATOM 2525 N N . LEU A 1 314 ? -20.949 -8.776 27.153 1.00 96.62 314 LEU A N 1
ATOM 2526 C CA . LEU A 1 314 ? -20.136 -7.653 26.682 1.00 96.62 314 LEU A CA 1
ATOM 2527 C C . LEU A 1 314 ? -18.638 -7.975 26.711 1.00 96.62 314 LEU A C 1
ATOM 2529 O O . LEU A 1 314 ? -17.915 -7.581 25.797 1.00 96.62 314 LEU A O 1
ATOM 2533 N N . LYS A 1 315 ? -18.153 -8.706 27.724 1.00 97.31 315 LYS A N 1
ATOM 2534 C CA . LYS A 1 315 ? -16.753 -9.160 27.764 1.00 97.31 315 LYS A CA 1
ATOM 2535 C C . LYS A 1 315 ? -16.436 -10.099 26.604 1.00 97.31 315 LYS A C 1
ATOM 2537 O O . LYS A 1 315 ? -15.458 -9.860 25.904 1.00 97.31 315 LYS A O 1
ATOM 2542 N N . GLU A 1 316 ? -17.280 -11.096 26.352 1.00 97.62 316 GLU A N 1
ATOM 2543 C CA . GLU A 1 316 ? -17.097 -12.019 25.225 1.00 97.62 316 GLU A CA 1
ATOM 2544 C C . GLU A 1 316 ? -17.143 -11.301 23.869 1.00 97.62 316 GLU A C 1
ATOM 2546 O O . GLU A 1 316 ? -16.355 -11.610 22.979 1.00 97.62 316 GLU A O 1
ATOM 2551 N N . GLU A 1 317 ? -18.053 -10.343 23.689 1.00 97.19 317 GLU A N 1
ATOM 2552 C CA . GLU A 1 317 ? -18.129 -9.530 22.470 1.00 97.19 317 GLU A CA 1
ATOM 2553 C C . GLU A 1 317 ? -16.875 -8.674 22.288 1.00 97.19 317 GLU A C 1
ATOM 2555 O O . GLU A 1 317 ? -16.322 -8.613 21.190 1.00 97.19 317 GLU A O 1
ATOM 2560 N N . THR A 1 318 ? -16.379 -8.070 23.369 1.00 95.12 318 THR A N 1
ATOM 2561 C CA . THR A 1 318 ? -15.144 -7.277 23.339 1.00 95.12 318 THR A CA 1
ATOM 2562 C C . THR A 1 318 ? -13.946 -8.155 22.973 1.00 95.12 318 THR A C 1
ATOM 2564 O O . THR A 1 318 ? -13.164 -7.782 22.103 1.00 95.12 318 THR A O 1
ATOM 2567 N N . GLU A 1 319 ? -13.825 -9.349 23.562 1.00 97.69 319 GLU A N 1
ATOM 2568 C CA . GLU A 1 319 ? -12.772 -10.317 23.230 1.00 97.69 319 GLU A CA 1
ATOM 2569 C C . GLU A 1 319 ? -12.850 -10.778 21.768 1.00 97.69 319 GLU A C 1
ATOM 2571 O O . GLU A 1 319 ? -11.823 -10.835 21.086 1.00 97.69 319 GLU A O 1
ATOM 2576 N N . ARG A 1 320 ? -14.059 -11.041 21.250 1.00 98.19 320 ARG A N 1
ATOM 2577 C CA . ARG A 1 320 ? -14.268 -11.374 19.831 1.00 98.19 320 ARG A CA 1
ATOM 2578 C C . ARG A 1 320 ? -13.819 -10.238 18.916 1.00 98.19 320 ARG A C 1
ATOM 2580 O O . ARG A 1 320 ? -13.060 -10.487 17.983 1.00 98.19 320 ARG A O 1
ATOM 2587 N N . ILE A 1 321 ? -14.224 -8.999 19.201 1.00 97.56 321 ILE A N 1
ATOM 2588 C CA . ILE A 1 321 ? -13.825 -7.825 18.411 1.00 97.56 321 ILE A CA 1
ATOM 2589 C C . ILE A 1 321 ? -12.306 -7.630 18.466 1.00 97.56 321 ILE A C 1
ATOM 2591 O O . ILE A 1 321 ? -11.678 -7.405 17.431 1.00 97.56 321 ILE A O 1
ATOM 2595 N N . CYS A 1 322 ? -11.689 -7.755 19.645 1.00 97.62 322 CYS A N 1
ATOM 2596 C CA . CYS A 1 322 ? -10.237 -7.676 19.791 1.00 97.62 322 CYS A CA 1
ATOM 2597 C C . CYS A 1 322 ? -9.526 -8.731 18.933 1.00 97.62 322 CYS A C 1
ATOM 2599 O O . CYS A 1 322 ? -8.593 -8.390 18.205 1.00 97.62 322 CYS A O 1
ATOM 2601 N N . PHE A 1 323 ? -9.996 -9.981 18.954 1.00 98.12 323 PHE A N 1
ATOM 2602 C CA . PHE A 1 323 ? -9.443 -11.061 18.136 1.00 98.12 323 PHE A CA 1
ATOM 2603 C C . PHE A 1 323 ? -9.606 -10.807 16.628 1.00 98.12 323 PHE A C 1
ATOM 2605 O O . PHE A 1 323 ? -8.669 -11.012 15.852 1.00 98.12 323 PHE A O 1
ATOM 2612 N N . GLU A 1 324 ? -10.772 -10.328 16.189 1.00 97.88 324 GLU A N 1
ATOM 2613 C CA . GLU A 1 324 ? -11.023 -9.977 14.787 1.00 97.88 324 GLU A CA 1
ATOM 2614 C C . GLU A 1 324 ? -10.108 -8.847 14.305 1.00 97.88 324 GLU A C 1
ATOM 2616 O O . GLU A 1 324 ? -9.505 -8.940 13.230 1.00 97.88 324 GLU A O 1
ATOM 2621 N N . VAL A 1 325 ? -9.957 -7.794 15.113 1.00 96.88 325 VAL A N 1
ATOM 2622 C CA . VAL A 1 325 ? -9.064 -6.670 14.812 1.00 96.88 325 VAL A CA 1
ATOM 2623 C C . VAL A 1 325 ? -7.610 -7.132 14.767 1.00 96.88 325 VAL A C 1
ATOM 2625 O O . VAL A 1 325 ? -6.893 -6.770 13.833 1.00 96.88 325 VAL A O 1
ATOM 2628 N N . GLU A 1 326 ? -7.176 -7.966 15.713 1.00 98.00 326 GLU A N 1
ATOM 2629 C CA . GLU A 1 326 ? -5.819 -8.513 15.735 1.00 98.00 326 GLU A CA 1
ATOM 2630 C C . GLU A 1 326 ? -5.531 -9.356 14.482 1.00 98.00 326 GLU A C 1
ATOM 2632 O O . GLU A 1 326 ? -4.492 -9.191 13.841 1.00 98.00 326 GLU A O 1
ATOM 2637 N N . ASN A 1 327 ? -6.468 -10.210 14.067 1.00 97.81 327 ASN A N 1
ATOM 2638 C CA . ASN A 1 327 ? -6.323 -11.003 12.845 1.00 97.81 327 ASN A CA 1
ATOM 2639 C C . ASN A 1 327 ? -6.308 -10.139 11.581 1.00 97.81 327 ASN A C 1
ATOM 2641 O O . ASN A 1 327 ? -5.529 -10.405 10.656 1.00 97.81 327 ASN A O 1
ATOM 2645 N N . ARG A 1 328 ? -7.123 -9.078 11.536 1.00 98.31 328 ARG A N 1
ATOM 2646 C CA . ARG A 1 328 ? -7.101 -8.118 10.427 1.00 98.31 328 ARG A CA 1
ATOM 2647 C C . ARG A 1 328 ? -5.757 -7.400 10.353 1.00 98.31 328 ARG A C 1
ATOM 2649 O O . ARG A 1 328 ? -5.192 -7.306 9.266 1.00 98.31 328 ARG A O 1
ATOM 2656 N N . LEU A 1 329 ? -5.219 -6.960 11.491 1.00 97.56 329 LEU A N 1
ATOM 2657 C CA . LEU A 1 329 ? -3.895 -6.340 11.571 1.00 97.56 329 LEU A CA 1
ATOM 2658 C C . LEU A 1 329 ? -2.788 -7.307 11.140 1.00 97.56 329 LEU A C 1
ATOM 2660 O O . LEU A 1 329 ? -1.934 -6.925 10.343 1.00 97.56 329 LEU A O 1
ATOM 2664 N N . LYS A 1 330 ? -2.829 -8.572 11.581 1.00 98.00 330 LYS A N 1
ATOM 2665 C CA . LYS A 1 330 ? -1.885 -9.611 11.133 1.00 98.00 330 LYS A CA 1
ATOM 2666 C C . LYS A 1 330 ? -1.927 -9.787 9.616 1.00 98.00 330 LYS A C 1
ATOM 2668 O O . LYS A 1 330 ? -0.878 -9.760 8.974 1.00 98.00 330 LYS A O 1
ATOM 2673 N N . THR A 1 331 ? -3.117 -9.881 9.031 1.00 97.50 331 THR A N 1
ATOM 2674 C CA . THR A 1 331 ? -3.283 -10.032 7.575 1.00 97.50 331 THR A CA 1
ATOM 2675 C C . THR A 1 331 ? -2.747 -8.813 6.821 1.00 97.50 331 THR A C 1
ATOM 2677 O O . THR A 1 331 ? -1.915 -8.959 5.928 1.00 97.50 331 THR A O 1
ATOM 2680 N N . GLN A 1 332 ? -3.126 -7.602 7.242 1.00 97.44 332 GLN A N 1
ATOM 2681 C CA . GLN A 1 332 ? -2.637 -6.358 6.640 1.00 97.44 332 GLN A CA 1
ATOM 2682 C C . GLN A 1 332 ? -1.115 -6.203 6.774 1.00 97.44 332 GLN A C 1
ATOM 2684 O O . GLN A 1 332 ? -0.458 -5.745 5.841 1.00 97.44 332 GLN A O 1
ATOM 2689 N N . SER A 1 333 ? -0.530 -6.620 7.900 1.00 97.38 333 SER A N 1
ATOM 2690 C CA . SER A 1 333 ? 0.923 -6.599 8.090 1.00 97.38 333 SER A CA 1
ATOM 2691 C C . SER A 1 333 ? 1.646 -7.554 7.132 1.00 97.38 333 SER A C 1
ATOM 2693 O O . SER A 1 333 ? 2.662 -7.181 6.545 1.00 97.38 333 SER A O 1
ATOM 2695 N N . ALA A 1 334 ? 1.093 -8.749 6.898 1.00 97.94 334 ALA A N 1
ATOM 2696 C CA . ALA A 1 334 ? 1.654 -9.726 5.969 1.00 97.94 334 ALA A CA 1
ATOM 2697 C C . ALA A 1 334 ? 1.587 -9.237 4.511 1.00 97.94 334 ALA A C 1
ATOM 2699 O O . ALA A 1 334 ? 2.567 -9.369 3.775 1.00 97.94 334 ALA A O 1
ATOM 2700 N N . GLU A 1 335 ? 0.470 -8.619 4.114 1.00 98.06 335 GLU A N 1
ATOM 2701 C CA . GLU A 1 335 ? 0.322 -7.976 2.803 1.00 98.06 335 GLU A CA 1
ATOM 2702 C C . GLU A 1 335 ? 1.332 -6.837 2.615 1.00 98.06 335 GLU A C 1
ATOM 2704 O O . GLU A 1 335 ? 1.974 -6.740 1.568 1.00 98.06 335 GLU A O 1
ATOM 2709 N N . LEU A 1 336 ? 1.525 -5.992 3.633 1.00 97.88 336 LEU A N 1
ATOM 2710 C CA . LEU A 1 336 ? 2.490 -4.891 3.596 1.00 97.88 336 LEU A CA 1
ATOM 2711 C C . LEU A 1 336 ? 3.922 -5.416 3.397 1.00 97.88 336 LEU A C 1
ATOM 2713 O O . LEU A 1 336 ? 4.656 -4.905 2.547 1.00 97.88 336 LEU A O 1
ATOM 2717 N N . GLU A 1 337 ? 4.311 -6.475 4.108 1.00 98.06 337 GLU A N 1
ATOM 2718 C CA . GLU A 1 337 ? 5.614 -7.125 3.919 1.00 98.06 337 GLU A CA 1
ATOM 2719 C C . GLU A 1 337 ? 5.767 -7.772 2.533 1.00 98.06 337 GLU A C 1
ATOM 2721 O O . GLU A 1 337 ? 6.855 -7.759 1.949 1.00 98.06 337 GLU A O 1
ATOM 2726 N N . GLU A 1 338 ? 4.689 -8.297 1.948 1.00 98.38 338 GLU A N 1
ATOM 2727 C CA . GLU A 1 338 ? 4.705 -8.768 0.562 1.00 98.38 338 GLU A CA 1
ATOM 2728 C C . GLU A 1 338 ? 4.911 -7.617 -0.433 1.00 98.38 338 GLU A C 1
ATOM 2730 O O . GLU A 1 338 ? 5.719 -7.737 -1.359 1.00 98.38 338 GLU A O 1
ATOM 2735 N N . TRP A 1 339 ? 4.242 -6.480 -0.231 1.00 98.06 339 TRP A N 1
ATOM 2736 C CA . TRP A 1 339 ? 4.427 -5.291 -1.065 1.00 98.06 339 TRP A CA 1
ATOM 2737 C C . TRP A 1 339 ? 5.832 -4.706 -0.947 1.00 98.06 339 TRP A C 1
ATOM 2739 O O . TRP A 1 339 ? 6.416 -4.339 -1.968 1.00 98.06 339 TRP A O 1
ATOM 2749 N N . LYS A 1 340 ? 6.418 -4.686 0.256 1.00 98.25 340 LYS A N 1
ATOM 2750 C CA . LYS A 1 340 ? 7.828 -4.315 0.458 1.00 98.25 340 LYS A CA 1
ATOM 2751 C C . LYS A 1 340 ? 8.768 -5.236 -0.315 1.00 98.25 340 LYS A C 1
ATOM 2753 O O . LYS A 1 340 ? 9.659 -4.746 -1.008 1.00 98.25 340 LYS A O 1
ATOM 2758 N N . ARG A 1 341 ? 8.552 -6.557 -0.257 1.00 98.56 341 ARG A N 1
ATOM 2759 C CA . ARG A 1 341 ? 9.333 -7.528 -1.043 1.00 98.56 341 ARG A CA 1
ATOM 2760 C C . ARG A 1 341 ? 9.222 -7.258 -2.545 1.00 98.56 341 ARG A C 1
ATOM 2762 O O . ARG A 1 341 ? 10.247 -7.087 -3.198 1.00 98.56 341 ARG A O 1
ATOM 2769 N N . LYS A 1 342 ? 8.004 -7.100 -3.073 1.00 98.56 342 LYS A N 1
ATOM 2770 C CA . LYS A 1 342 ? 7.779 -6.774 -4.496 1.00 98.56 342 LYS A CA 1
ATOM 2771 C C . LYS A 1 342 ? 8.437 -5.455 -4.908 1.00 98.56 342 LYS A C 1
ATOM 2773 O O . LYS A 1 342 ? 9.022 -5.379 -5.986 1.00 98.56 342 LYS A O 1
ATOM 2778 N N . ALA A 1 343 ? 8.373 -4.426 -4.062 1.00 98.06 343 ALA A N 1
ATOM 2779 C CA . ALA A 1 343 ? 9.023 -3.144 -4.322 1.00 98.06 343 ALA A CA 1
ATOM 2780 C C . ALA A 1 343 ? 10.553 -3.284 -4.398 1.00 98.06 343 ALA A C 1
ATOM 2782 O O . ALA A 1 343 ? 11.175 -2.739 -5.312 1.00 98.06 343 ALA A O 1
ATOM 2783 N N . ASN A 1 344 ? 11.156 -4.065 -3.496 1.00 98.44 344 ASN A N 1
ATOM 2784 C CA . ASN A 1 344 ? 12.589 -4.364 -3.525 1.00 98.44 344 ASN A CA 1
ATOM 2785 C C . ASN A 1 344 ? 12.991 -5.156 -4.780 1.00 98.44 344 ASN A C 1
ATOM 2787 O O . ASN A 1 344 ? 14.006 -4.837 -5.408 1.00 98.44 344 ASN A O 1
ATOM 2791 N N . ASP A 1 345 ? 12.181 -6.131 -5.195 1.00 98.44 345 ASP A N 1
ATOM 2792 C CA . ASP A 1 345 ? 12.411 -6.899 -6.423 1.00 98.44 345 ASP A CA 1
ATOM 2793 C C . ASP A 1 345 ? 12.340 -6.007 -7.669 1.00 98.44 345 ASP A C 1
ATOM 2795 O O . ASP A 1 345 ? 13.205 -6.077 -8.547 1.00 98.44 345 ASP A O 1
ATOM 2799 N N . TRP A 1 346 ? 11.342 -5.121 -7.745 1.00 98.44 346 TRP A N 1
ATOM 2800 C CA . TRP A 1 346 ? 11.228 -4.149 -8.834 1.00 98.44 346 TRP A CA 1
ATOM 2801 C C . TRP A 1 346 ? 12.394 -3.168 -8.857 1.00 98.44 346 TRP A C 1
ATOM 2803 O O . TRP A 1 346 ? 12.939 -2.922 -9.930 1.00 98.44 346 TRP A O 1
ATOM 2813 N N . SER A 1 347 ? 12.818 -2.659 -7.700 1.00 98.19 347 SER A N 1
ATOM 2814 C CA . SER A 1 347 ? 13.986 -1.779 -7.583 1.00 98.19 347 SER A CA 1
ATOM 2815 C C . SER A 1 347 ? 15.262 -2.473 -8.072 1.00 98.19 347 SER A C 1
ATOM 2817 O O . SER A 1 347 ? 16.003 -1.935 -8.897 1.00 98.19 347 SER A O 1
ATOM 2819 N N . THR A 1 348 ? 15.470 -3.727 -7.659 1.00 98.25 348 THR A N 1
ATOM 2820 C CA . THR A 1 348 ? 16.619 -4.543 -8.077 1.00 98.25 348 THR A CA 1
ATOM 2821 C C . THR A 1 348 ? 16.605 -4.809 -9.581 1.00 98.25 348 THR A C 1
ATOM 2823 O O . THR A 1 348 ? 17.632 -4.690 -10.250 1.00 98.25 348 THR A O 1
ATOM 2826 N N . ASN A 1 349 ? 15.444 -5.153 -10.138 1.00 98.50 349 ASN A N 1
ATOM 2827 C CA . ASN A 1 349 ? 15.301 -5.395 -11.571 1.00 98.50 349 ASN A CA 1
ATOM 2828 C C . ASN A 1 349 ? 15.476 -4.112 -12.388 1.00 98.50 349 ASN A C 1
ATOM 2830 O O . ASN A 1 349 ? 16.158 -4.138 -13.410 1.00 98.50 349 ASN A O 1
ATOM 2834 N N . TYR A 1 350 ? 14.931 -2.988 -11.923 1.00 97.94 350 TYR A N 1
ATOM 2835 C CA . TYR A 1 350 ? 15.150 -1.684 -12.541 1.00 97.94 350 TYR A CA 1
ATOM 2836 C C . TYR A 1 350 ? 16.641 -1.335 -12.572 1.00 97.94 350 TYR A C 1
ATOM 2838 O O . TYR A 1 350 ? 17.169 -1.004 -13.632 1.00 97.94 350 TYR A O 1
ATOM 2846 N N . PHE A 1 351 ? 17.348 -1.504 -11.451 1.00 98.38 351 PHE A N 1
ATOM 2847 C CA . PHE A 1 351 ? 18.789 -1.272 -11.380 1.00 98.38 351 PHE A CA 1
ATOM 2848 C C . PHE A 1 351 ? 19.577 -2.158 -12.360 1.00 98.38 351 PHE A C 1
ATOM 2850 O O . PHE A 1 351 ? 20.473 -1.669 -13.049 1.00 98.38 351 PHE A O 1
ATOM 2857 N N . LYS A 1 352 ? 19.220 -3.446 -12.484 1.00 98.50 352 LYS A N 1
ATOM 2858 C CA . LYS A 1 352 ? 19.834 -4.355 -13.471 1.00 98.50 352 LYS A CA 1
ATOM 2859 C C . LYS A 1 352 ? 19.649 -3.852 -14.903 1.00 98.50 352 LYS A C 1
ATOM 2861 O O . LYS A 1 352 ? 20.623 -3.804 -15.648 1.00 98.50 352 LYS A O 1
ATOM 2866 N N . VAL A 1 353 ? 18.431 -3.443 -15.266 1.00 98.31 353 VAL A N 1
ATOM 2867 C CA . VAL A 1 353 ? 18.122 -2.920 -16.608 1.00 98.31 353 VAL A CA 1
ATOM 2868 C C . VAL A 1 353 ? 18.877 -1.622 -16.887 1.00 98.31 353 VAL A C 1
ATOM 2870 O O . VAL A 1 353 ? 19.414 -1.453 -17.979 1.00 98.31 353 VAL A O 1
ATOM 2873 N N . VAL A 1 354 ? 18.964 -0.713 -15.911 1.00 98.25 354 VAL A N 1
ATOM 2874 C CA . VAL A 1 354 ? 19.742 0.530 -16.049 1.00 98.25 354 VAL A CA 1
ATOM 2875 C C . VAL A 1 354 ? 21.214 0.215 -16.310 1.00 98.25 354 VAL A C 1
ATOM 2877 O O . VAL A 1 354 ? 21.778 0.730 -17.274 1.00 98.25 354 VAL A O 1
ATOM 2880 N N . LYS A 1 355 ? 21.809 -0.693 -15.528 1.00 98.44 355 LYS A N 1
ATOM 2881 C CA . LYS A 1 355 ? 23.208 -1.107 -15.690 1.00 98.44 355 LYS A CA 1
ATOM 2882 C C . LYS A 1 355 ? 23.472 -1.775 -17.044 1.00 98.44 355 LYS A C 1
ATOM 2884 O O . LYS A 1 355 ? 24.486 -1.500 -17.681 1.00 98.44 355 LYS A O 1
ATOM 2889 N N . GLU A 1 356 ? 22.569 -2.638 -17.506 1.00 98.25 356 GLU A N 1
ATOM 2890 C CA . GLU A 1 356 ? 22.663 -3.247 -18.838 1.00 98.25 356 GLU A CA 1
ATOM 2891 C C . GLU A 1 356 ? 22.564 -2.189 -19.945 1.00 98.25 356 GLU A C 1
ATOM 2893 O O . GLU A 1 356 ? 23.336 -2.207 -20.901 1.00 98.25 356 GLU A O 1
ATOM 2898 N N . ASN A 1 357 ? 21.664 -1.216 -19.799 1.00 98.00 357 ASN A N 1
ATOM 2899 C CA . ASN A 1 357 ? 21.509 -0.136 -20.765 1.00 98.00 357 ASN A CA 1
ATOM 2900 C C . ASN A 1 357 ? 22.743 0.781 -20.823 1.00 98.00 357 ASN A C 1
ATOM 2902 O O . ASN A 1 357 ? 23.146 1.203 -21.905 1.00 98.00 357 ASN A O 1
ATOM 2906 N N . GLU A 1 358 ? 23.361 1.079 -19.679 1.00 98.19 358 GLU A N 1
ATOM 2907 C CA . GLU A 1 358 ? 24.642 1.793 -19.609 1.00 98.19 358 GLU A CA 1
ATOM 2908 C C . GLU A 1 358 ? 25.759 1.013 -20.304 1.00 98.19 358 GLU A C 1
ATOM 2910 O O . GLU A 1 358 ? 26.484 1.583 -21.118 1.00 98.19 358 GLU A O 1
ATOM 2915 N N . PHE A 1 359 ? 25.849 -0.297 -20.061 1.00 98.38 359 PHE A N 1
ATOM 2916 C CA . PHE A 1 359 ? 26.816 -1.162 -20.731 1.00 98.38 359 PHE A CA 1
ATOM 2917 C C . PHE A 1 359 ? 26.624 -1.177 -22.256 1.00 98.38 359 PHE A C 1
ATOM 2919 O O . PHE A 1 359 ? 27.584 -1.006 -23.007 1.00 98.38 359 PHE A O 1
ATOM 2926 N N . LEU A 1 360 ? 25.382 -1.325 -22.730 1.00 98.44 360 LEU A N 1
ATOM 2927 C CA . LEU A 1 360 ? 25.066 -1.298 -24.161 1.00 98.44 360 LEU A CA 1
ATOM 2928 C C . LEU A 1 360 ? 25.381 0.062 -24.792 1.00 98.44 360 LEU A C 1
ATOM 2930 O O . LEU A 1 360 ? 25.939 0.100 -25.888 1.00 98.44 360 LEU A O 1
ATOM 2934 N N . ARG A 1 361 ? 25.079 1.170 -24.103 1.00 98.31 361 ARG A N 1
ATOM 2935 C CA . ARG A 1 361 ? 25.446 2.519 -24.561 1.00 98.31 361 ARG A CA 1
ATOM 2936 C C . ARG A 1 361 ? 26.958 2.703 -24.643 1.00 98.31 361 ARG A C 1
ATOM 2938 O O . ARG A 1 361 ? 27.434 3.245 -25.637 1.00 98.31 361 ARG A O 1
ATOM 2945 N N . GLY A 1 362 ? 27.704 2.214 -23.651 1.00 98.12 362 GLY A N 1
ATOM 2946 C CA . GLY A 1 362 ? 29.168 2.203 -23.677 1.00 98.12 362 GLY A CA 1
ATOM 2947 C C . GLY A 1 362 ? 29.703 1.458 -24.899 1.00 98.12 362 GLY A C 1
ATOM 2948 O O . GLY A 1 362 ? 30.432 2.034 -25.703 1.00 98.12 362 GLY A O 1
ATOM 2949 N N . ARG A 1 363 ? 29.232 0.226 -25.120 1.00 98.12 363 ARG A N 1
ATOM 2950 C CA . ARG A 1 363 ? 29.625 -0.594 -26.276 1.00 98.12 363 ARG A CA 1
ATOM 2951 C C . ARG A 1 363 ? 29.295 0.065 -27.620 1.00 98.12 363 ARG A C 1
ATOM 2953 O O . ARG A 1 363 ? 30.119 0.043 -28.529 1.00 98.12 363 ARG A O 1
ATOM 2960 N N . GLN A 1 364 ? 28.108 0.657 -27.758 1.00 97.38 364 GLN A N 1
ATOM 2961 C CA . GLN A 1 364 ? 27.723 1.385 -28.974 1.00 97.38 364 GLN A CA 1
ATOM 2962 C C . GLN A 1 364 ? 28.619 2.606 -29.213 1.00 97.38 364 GLN A C 1
ATOM 2964 O O . GLN A 1 364 ? 28.993 2.878 -30.352 1.00 97.38 364 GLN A O 1
ATOM 2969 N N . SER A 1 365 ? 28.985 3.331 -28.152 1.00 98.06 365 SER A N 1
ATOM 2970 C CA . SER A 1 365 ? 29.904 4.467 -28.247 1.00 98.06 365 SER A CA 1
ATOM 2971 C C . SER A 1 365 ? 31.300 4.035 -28.699 1.00 98.06 365 SER A C 1
ATOM 2973 O O . SER A 1 365 ? 31.894 4.697 -29.547 1.00 98.06 365 SER A O 1
ATOM 2975 N N . GLU A 1 366 ? 31.817 2.926 -28.167 1.00 98.06 366 GLU A N 1
ATOM 2976 C CA . GLU A 1 366 ? 33.106 2.355 -28.580 1.00 98.06 366 GLU A CA 1
ATOM 2977 C C . GLU A 1 366 ? 33.089 1.917 -30.050 1.00 98.06 366 GLU A C 1
ATOM 2979 O O . GLU A 1 366 ? 34.025 2.202 -30.799 1.00 98.06 366 GLU A O 1
ATOM 2984 N N . GLU A 1 367 ? 32.008 1.270 -30.497 1.00 98.00 367 GLU A N 1
ATOM 2985 C CA . GLU A 1 367 ? 31.848 0.856 -31.892 1.00 98.00 367 GLU A CA 1
ATOM 2986 C C . GLU A 1 367 ? 31.802 2.066 -32.837 1.00 98.00 367 GLU A C 1
ATOM 2988 O O . GLU A 1 367 ? 32.522 2.090 -33.839 1.00 98.00 367 GLU A O 1
ATOM 2993 N N . LEU A 1 368 ? 31.032 3.106 -32.496 1.00 97.94 368 LEU A N 1
ATOM 2994 C CA . LEU A 1 368 ? 30.981 4.351 -33.267 1.00 97.94 368 LEU A CA 1
ATOM 2995 C C . LEU A 1 368 ? 32.348 5.035 -33.354 1.00 97.94 368 LEU A C 1
ATOM 2997 O O . LEU A 1 368 ? 32.725 5.489 -34.436 1.00 97.94 368 LEU A O 1
ATOM 3001 N N . GLU A 1 369 ? 33.108 5.078 -32.259 1.00 98.12 369 GLU A N 1
ATOM 3002 C CA . GLU A 1 369 ? 34.454 5.654 -32.267 1.00 98.12 369 GLU A CA 1
ATOM 3003 C C . GLU A 1 369 ? 35.412 4.817 -33.125 1.00 98.12 369 GLU A C 1
ATOM 3005 O O . GLU A 1 369 ? 36.160 5.360 -33.938 1.00 98.12 369 GLU A O 1
ATOM 3010 N N . SER A 1 370 ? 35.328 3.485 -33.053 1.00 97.88 370 SER A N 1
ATOM 3011 C CA . SER A 1 370 ? 36.131 2.599 -33.904 1.00 97.88 370 SER A CA 1
ATOM 3012 C C . SER A 1 370 ? 35.850 2.813 -35.400 1.00 97.88 370 SER A C 1
ATOM 3014 O O . SER A 1 370 ? 36.778 2.885 -36.214 1.00 97.88 370 SER A O 1
ATOM 3016 N N . LEU A 1 371 ? 34.576 2.991 -35.771 1.00 97.56 371 LEU A N 1
ATOM 3017 C CA . LEU A 1 371 ? 34.162 3.287 -37.141 1.00 97.56 371 LEU A CA 1
ATOM 3018 C C . LEU A 1 371 ? 34.609 4.683 -37.569 1.00 97.56 371 LEU A C 1
ATOM 3020 O O . LEU A 1 371 ? 35.066 4.849 -38.700 1.00 97.56 371 LEU A O 1
ATOM 3024 N N . ARG A 1 372 ? 34.526 5.673 -36.674 1.00 98.25 372 ARG A N 1
ATOM 3025 C CA . ARG A 1 372 ? 35.015 7.035 -36.910 1.00 98.25 372 ARG A CA 1
ATOM 3026 C C . ARG A 1 372 ? 36.510 7.034 -37.221 1.00 98.25 372 ARG A C 1
ATOM 3028 O O . ARG A 1 372 ? 36.911 7.589 -38.245 1.00 98.25 372 ARG A O 1
ATOM 3035 N N . VAL A 1 373 ? 37.314 6.360 -36.398 1.00 98.06 373 VAL A N 1
ATOM 3036 C CA . VAL A 1 373 ? 38.763 6.219 -36.602 1.00 98.06 373 VAL A CA 1
ATOM 3037 C C . VAL A 1 373 ? 39.060 5.503 -37.920 1.00 98.06 373 VAL A C 1
ATOM 3039 O O . VAL A 1 373 ? 39.876 5.978 -38.711 1.00 98.06 373 VAL A O 1
ATOM 3042 N N . ARG A 1 374 ? 38.365 4.398 -38.222 1.00 98.00 374 ARG A N 1
ATOM 3043 C CA . ARG A 1 374 ? 38.529 3.681 -39.498 1.00 98.00 374 ARG A CA 1
ATOM 3044 C C . ARG A 1 374 ? 38.178 4.554 -40.705 1.00 98.00 374 ARG A C 1
ATOM 3046 O O . ARG A 1 374 ? 38.880 4.514 -41.714 1.00 98.00 374 ARG A O 1
ATOM 3053 N N . ASN A 1 375 ? 37.113 5.346 -40.619 1.00 97.75 375 ASN A N 1
ATOM 3054 C CA . ASN A 1 375 ? 36.708 6.258 -41.686 1.00 97.75 375 ASN A CA 1
ATOM 3055 C C . ASN A 1 375 ? 37.764 7.358 -41.899 1.00 97.75 375 ASN A C 1
ATOM 3057 O O . ASN A 1 375 ? 38.179 7.603 -43.029 1.00 97.75 375 ASN A O 1
ATOM 3061 N N . GLN A 1 376 ? 38.303 7.927 -40.816 1.00 97.88 376 GLN A N 1
ATOM 3062 C CA . GLN A 1 376 ? 39.411 8.883 -40.881 1.00 97.88 376 GLN A CA 1
ATOM 3063 C C . GLN A 1 376 ? 40.666 8.283 -41.540 1.00 97.88 376 GLN A C 1
ATOM 3065 O O . GLN A 1 376 ? 41.310 8.937 -42.367 1.00 97.88 376 GLN A O 1
ATOM 3070 N N . GLN A 1 377 ? 41.003 7.030 -41.218 1.00 97.75 377 GLN A N 1
ATOM 3071 C CA . GLN A 1 377 ? 42.116 6.313 -41.850 1.00 97.75 377 GLN A CA 1
ATOM 3072 C C . GLN A 1 377 ? 41.886 6.126 -43.354 1.00 97.75 377 GLN A C 1
ATOM 3074 O O . GLN A 1 377 ? 42.778 6.431 -44.144 1.00 97.75 377 GLN A O 1
ATOM 3079 N N . LEU A 1 378 ? 40.691 5.685 -43.762 1.00 97.75 378 LEU A N 1
ATOM 3080 C CA . LEU A 1 378 ? 40.333 5.526 -45.176 1.00 97.75 378 LEU A CA 1
ATOM 3081 C C . LEU A 1 378 ? 40.355 6.861 -45.930 1.00 97.75 378 LEU A C 1
ATOM 3083 O O . LEU A 1 378 ? 40.874 6.918 -47.042 1.00 97.75 378 LEU A O 1
ATOM 3087 N N . SER A 1 379 ? 39.866 7.943 -45.319 1.00 97.12 379 SER A N 1
ATOM 3088 C CA . SER A 1 379 ? 39.940 9.290 -45.896 1.00 97.12 379 SER A CA 1
ATOM 3089 C C . SER A 1 379 ? 41.392 9.722 -46.114 1.00 97.12 379 SER A C 1
ATOM 3091 O O . SER A 1 379 ? 41.744 10.217 -47.182 1.00 97.12 379 SER A O 1
ATOM 3093 N N . THR A 1 380 ? 42.266 9.461 -45.136 1.00 97.88 380 THR A N 1
ATOM 3094 C CA . THR A 1 380 ? 43.705 9.742 -45.253 1.00 97.88 380 THR A CA 1
ATOM 3095 C C . THR A 1 380 ? 44.346 8.923 -46.380 1.00 97.88 380 THR A C 1
ATOM 3097 O O . THR A 1 380 ? 45.114 9.465 -47.176 1.00 97.88 380 THR A O 1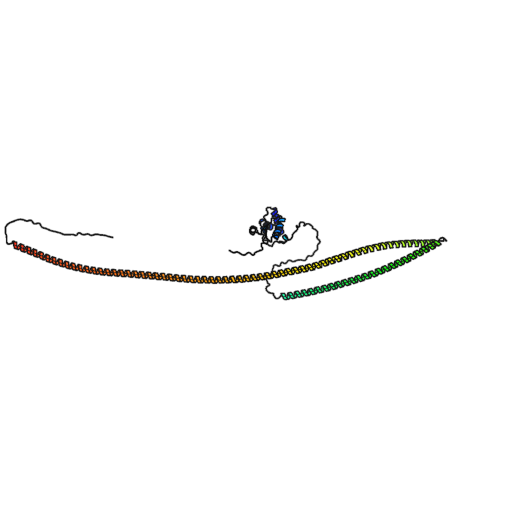
ATOM 3100 N N . GLN A 1 381 ? 44.020 7.629 -46.494 1.00 97.94 381 GLN A N 1
ATOM 3101 C CA . GLN A 1 381 ? 44.507 6.774 -47.585 1.00 97.94 381 GLN A CA 1
ATOM 3102 C C . GLN A 1 381 ? 44.022 7.267 -48.953 1.00 97.94 381 GLN A C 1
ATOM 3104 O O . GLN A 1 381 ? 44.795 7.303 -49.909 1.00 97.94 381 GLN A O 1
ATOM 3109 N N . PHE A 1 382 ? 42.763 7.693 -49.046 1.00 97.00 382 PHE A N 1
ATOM 3110 C CA . PHE A 1 382 ? 42.200 8.245 -50.271 1.00 97.00 382 PHE A CA 1
ATOM 3111 C C . PHE A 1 382 ? 42.908 9.537 -50.694 1.00 97.00 382 PHE A C 1
ATOM 3113 O O . PHE A 1 382 ? 43.288 9.671 -51.856 1.00 97.00 382 PHE A O 1
ATOM 3120 N N . GLU A 1 383 ? 43.172 10.456 -49.762 1.00 97.44 383 GLU A N 1
ATOM 3121 C CA . GLU A 1 383 ? 43.960 11.660 -50.047 1.00 97.44 383 GLU A CA 1
ATOM 3122 C C . GLU A 1 383 ? 45.376 11.330 -50.532 1.00 97.44 383 GLU A C 1
ATOM 3124 O O . GLU A 1 383 ? 45.876 11.958 -51.468 1.00 97.44 383 GLU A O 1
ATOM 3129 N N . GLN A 1 384 ? 46.033 10.340 -49.919 1.00 97.06 384 GLN A N 1
ATOM 3130 C CA . GLN A 1 384 ? 47.350 9.877 -50.361 1.00 97.06 384 GLN A CA 1
ATOM 3131 C C . GLN A 1 384 ? 47.294 9.320 -51.788 1.00 97.06 384 GLN A C 1
ATOM 3133 O O . GLN A 1 384 ? 48.106 9.721 -52.624 1.00 97.06 384 GLN A O 1
ATOM 3138 N N . ALA A 1 385 ? 46.310 8.472 -52.096 1.00 96.12 385 ALA A N 1
ATOM 3139 C CA . ALA A 1 385 ? 46.100 7.937 -53.439 1.00 96.12 385 ALA A CA 1
ATOM 3140 C C . ALA A 1 385 ? 45.815 9.055 -54.460 1.00 96.12 385 ALA A C 1
ATOM 3142 O O . ALA A 1 385 ? 46.403 9.071 -55.540 1.00 96.12 385 ALA A O 1
ATOM 3143 N N . GLN A 1 386 ? 44.995 10.052 -54.111 1.00 97.44 386 GLN A N 1
ATOM 3144 C CA . GLN A 1 386 ? 44.758 11.220 -54.966 1.00 97.44 386 GLN A CA 1
ATOM 3145 C C . GLN A 1 386 ? 46.040 12.016 -55.241 1.00 97.44 386 GLN A C 1
ATOM 3147 O O . GLN A 1 386 ? 46.262 12.448 -56.374 1.00 97.44 386 GLN A O 1
ATOM 3152 N N . ARG A 1 387 ? 46.900 12.215 -54.232 1.00 96.62 387 ARG A N 1
ATOM 3153 C CA . ARG A 1 387 ? 48.203 12.880 -54.417 1.00 96.62 387 ARG A CA 1
ATOM 3154 C C . ARG A 1 387 ? 49.116 12.069 -55.336 1.00 96.62 387 ARG A C 1
ATOM 3156 O O . ARG A 1 387 ? 49.754 12.657 -56.204 1.00 96.62 387 ARG A O 1
ATOM 3163 N N . GLN A 1 388 ? 49.141 10.744 -55.188 1.00 97.00 388 GLN A N 1
ATOM 3164 C CA . GLN A 1 388 ? 49.895 9.858 -56.080 1.00 97.00 388 GLN A CA 1
ATOM 3165 C C . GLN A 1 388 ? 49.396 9.948 -57.526 1.00 97.00 388 GLN A C 1
ATOM 3167 O O . GLN A 1 388 ? 50.210 10.127 -58.426 1.00 97.00 388 GLN A O 1
ATOM 3172 N N . ILE A 1 389 ? 48.076 9.915 -57.756 1.00 96.31 389 ILE A N 1
ATOM 3173 C CA . ILE A 1 389 ? 47.481 10.075 -59.095 1.00 96.31 389 ILE A CA 1
ATOM 3174 C C . ILE A 1 389 ? 47.892 11.413 -59.715 1.00 96.31 389 ILE A C 1
ATOM 3176 O O . ILE A 1 389 ? 48.336 11.440 -60.859 1.00 96.31 389 ILE A O 1
ATOM 3180 N N . LYS A 1 390 ? 47.808 12.518 -58.961 1.00 96.50 390 LYS A N 1
ATOM 3181 C CA . LYS A 1 390 ? 48.275 13.835 -59.434 1.00 96.50 390 LYS A CA 1
ATOM 3182 C C . LYS A 1 390 ? 49.763 13.820 -59.793 1.00 96.50 390 LYS A C 1
ATOM 3184 O O . LYS A 1 390 ? 50.144 14.387 -60.811 1.00 96.50 390 LYS A O 1
ATOM 3189 N N . GLY A 1 391 ? 50.588 13.150 -58.987 1.00 96.06 391 GLY A N 1
ATOM 3190 C CA . GLY A 1 391 ? 52.010 12.954 -59.272 1.00 96.06 391 GLY A CA 1
ATOM 3191 C C . GLY A 1 391 ? 52.254 12.185 -60.573 1.00 96.06 391 GLY A C 1
ATOM 3192 O O . GLY A 1 391 ? 53.041 12.634 -61.403 1.00 96.06 391 GLY A O 1
ATOM 3193 N N . PHE A 1 392 ? 51.548 11.071 -60.790 1.00 96.50 392 PHE A N 1
ATOM 3194 C CA . PHE A 1 392 ? 51.647 10.293 -62.029 1.00 96.50 392 PHE A CA 1
ATOM 3195 C C . PHE A 1 392 ? 51.152 11.066 -63.255 1.00 96.50 392 PHE A C 1
ATOM 3197 O O . PHE A 1 392 ? 51.788 10.992 -64.303 1.00 96.50 392 PHE A O 1
ATOM 3204 N N . LEU A 1 393 ? 50.067 11.838 -63.134 1.00 96.44 393 LEU A N 1
ATOM 3205 C CA . LEU A 1 393 ? 49.580 12.696 -64.218 1.00 96.44 393 LEU A CA 1
ATOM 3206 C C . LEU A 1 393 ? 50.628 13.741 -64.614 1.00 96.44 393 LEU A C 1
ATOM 3208 O O . LEU A 1 393 ? 50.967 13.830 -65.789 1.00 96.44 393 LEU A O 1
ATOM 3212 N N . ALA A 1 394 ? 51.218 14.448 -63.645 1.00 95.62 394 ALA A N 1
ATOM 3213 C CA . ALA A 1 394 ? 52.275 15.424 -63.918 1.00 95.62 394 ALA A CA 1
ATOM 3214 C C . ALA A 1 394 ? 53.512 14.781 -64.577 1.00 95.62 394 ALA A C 1
ATOM 3216 O O . ALA A 1 394 ? 54.093 15.345 -65.504 1.00 95.62 394 ALA A O 1
ATOM 3217 N N . GLN A 1 395 ? 53.904 13.578 -64.139 1.00 95.50 395 GLN A N 1
ATOM 3218 C CA . GLN A 1 395 ? 54.980 12.815 -64.782 1.00 95.50 395 GLN A CA 1
ATOM 3219 C C . GLN A 1 395 ? 54.625 12.425 -66.222 1.00 95.50 395 GLN A C 1
ATOM 3221 O O . GLN A 1 395 ? 55.466 12.554 -67.111 1.00 95.50 395 GLN A O 1
ATOM 3226 N N . SER A 1 396 ? 53.392 11.974 -66.463 1.00 94.56 396 SER A N 1
ATOM 3227 C CA . SER A 1 396 ? 52.901 11.627 -67.800 1.00 94.56 396 SER A CA 1
ATOM 3228 C C . SER A 1 396 ? 52.883 12.846 -68.726 1.00 94.56 396 SER A C 1
ATOM 3230 O O . SER A 1 396 ? 53.364 12.757 -69.852 1.00 94.56 396 SER A O 1
ATOM 3232 N N . GLU A 1 397 ? 52.399 13.998 -68.256 1.00 94.94 397 GLU A N 1
ATOM 3233 C CA . GLU A 1 397 ? 52.417 15.264 -69.003 1.00 94.94 397 GLU A CA 1
ATOM 3234 C C . GLU A 1 397 ? 53.850 15.702 -69.331 1.00 94.94 397 GLU A C 1
ATOM 3236 O O . GLU A 1 397 ? 54.148 16.104 -70.457 1.00 94.94 397 GLU A O 1
ATOM 3241 N N . GLN A 1 398 ? 54.776 15.573 -68.376 1.00 95.19 398 GLN A N 1
ATOM 3242 C CA . GLN A 1 398 ? 56.189 15.860 -68.607 1.00 95.19 398 GLN A CA 1
ATOM 3243 C C . GLN A 1 398 ? 56.795 14.920 -69.659 1.00 95.19 398 GLN A C 1
ATOM 3245 O O . GLN A 1 398 ? 57.531 15.378 -70.535 1.00 95.19 398 GLN A O 1
ATOM 3250 N N . GLN A 1 399 ? 56.486 13.621 -69.606 1.00 94.50 399 GLN A N 1
ATOM 3251 C CA . GLN A 1 399 ? 56.920 12.661 -70.622 1.00 94.50 399 GLN A CA 1
ATOM 3252 C C . GLN A 1 399 ? 56.341 12.999 -71.999 1.00 94.50 399 GLN A C 1
ATOM 3254 O O . GLN A 1 399 ? 57.078 12.973 -72.985 1.00 94.50 399 GLN A O 1
ATOM 3259 N N . GLU A 1 400 ? 55.066 13.382 -72.079 1.00 94.00 400 GLU A N 1
ATOM 3260 C CA . GLU A 1 400 ? 54.430 13.809 -73.327 1.00 94.00 400 GLU A CA 1
ATOM 3261 C C . GLU A 1 400 ? 55.100 15.070 -73.898 1.00 94.00 400 GLU A C 1
ATOM 3263 O O . GLU A 1 400 ? 55.379 15.143 -75.097 1.00 94.00 400 GLU A O 1
ATOM 3268 N N . LEU A 1 401 ? 55.437 16.046 -73.048 1.00 94.31 401 LEU A N 1
ATOM 3269 C CA . LEU A 1 401 ? 56.187 17.241 -73.445 1.00 94.31 401 LEU A CA 1
ATOM 3270 C C . LEU A 1 401 ? 57.591 16.900 -73.956 1.00 94.31 401 LEU A C 1
ATOM 3272 O O . LEU A 1 401 ? 58.025 17.463 -74.962 1.00 94.31 401 LEU A O 1
ATOM 3276 N N . ILE A 1 402 ? 58.301 15.981 -73.296 1.00 93.88 402 ILE A N 1
ATOM 3277 C CA . ILE A 1 402 ? 59.613 15.504 -73.754 1.00 93.88 402 ILE A CA 1
ATOM 3278 C C . ILE A 1 402 ? 59.477 14.818 -75.117 1.00 93.88 402 ILE A C 1
ATOM 3280 O O . ILE A 1 402 ? 60.229 15.147 -76.031 1.00 93.88 402 ILE A O 1
ATOM 3284 N N . GLN A 1 403 ? 58.491 13.934 -75.295 1.00 93.62 403 GLN A N 1
ATOM 3285 C CA . GLN A 1 403 ? 58.236 13.277 -76.580 1.00 93.62 403 GLN A CA 1
ATOM 3286 C C . GLN A 1 403 ? 57.906 14.288 -77.686 1.00 93.62 403 GLN A C 1
ATOM 3288 O O . GLN A 1 403 ? 58.447 14.186 -78.785 1.00 93.62 403 GLN A O 1
ATOM 3293 N N . LYS A 1 404 ? 57.069 15.295 -77.402 1.00 94.19 404 LYS A N 1
ATOM 3294 C CA . LYS A 1 404 ? 56.760 16.391 -78.337 1.00 94.19 404 LYS A CA 1
ATOM 3295 C C . LYS A 1 404 ? 58.014 17.182 -78.718 1.00 94.19 404 LYS A C 1
ATOM 3297 O O . LYS A 1 404 ? 58.225 17.442 -79.899 1.00 94.19 404 LYS A O 1
ATOM 3302 N N . ARG A 1 405 ? 58.879 17.511 -77.749 1.00 93.19 405 ARG A N 1
ATOM 3303 C CA . ARG A 1 405 ? 60.172 18.170 -78.012 1.00 93.19 405 ARG A CA 1
ATOM 3304 C C . ARG A 1 405 ? 61.085 17.306 -78.875 1.00 93.19 405 ARG A C 1
ATOM 3306 O O . ARG A 1 405 ? 61.665 17.823 -79.820 1.00 93.19 405 ARG A O 1
ATOM 3313 N N . MET A 1 406 ? 61.190 16.009 -78.588 1.00 92.25 406 MET A N 1
ATOM 3314 C CA . MET A 1 406 ? 61.996 15.085 -79.391 1.00 92.25 406 MET A CA 1
ATOM 3315 C C . MET A 1 406 ? 61.494 15.000 -80.835 1.00 92.25 406 MET A C 1
ATOM 3317 O O . MET A 1 406 ? 62.308 15.080 -81.749 1.00 92.25 406 MET A O 1
ATOM 3321 N N . LYS A 1 407 ? 60.172 14.909 -81.047 1.00 93.56 407 LYS A N 1
ATOM 3322 C CA . LYS A 1 407 ? 59.572 14.937 -82.391 1.00 93.56 407 LYS A CA 1
ATOM 3323 C C . LYS A 1 407 ? 59.895 16.234 -83.133 1.00 93.56 407 LYS A C 1
ATOM 3325 O O . LYS A 1 407 ? 60.371 16.171 -84.256 1.00 93.56 407 LYS A O 1
ATOM 3330 N N . ALA A 1 408 ? 59.726 17.391 -82.490 1.00 91.94 408 ALA A N 1
ATOM 3331 C CA . ALA A 1 408 ? 60.050 18.683 -83.100 1.00 91.94 408 ALA A CA 1
ATOM 3332 C C . ALA A 1 408 ? 61.544 18.813 -83.452 1.00 91.94 408 ALA A C 1
ATOM 3334 O O . ALA A 1 408 ? 61.888 19.324 -84.513 1.00 91.94 408 ALA A O 1
ATOM 3335 N N . VAL A 1 409 ? 62.441 18.321 -82.588 1.00 93.31 409 VAL A N 1
ATOM 3336 C CA . VAL A 1 409 ? 63.888 18.281 -82.866 1.00 93.31 409 VAL A CA 1
ATOM 3337 C C . VAL A 1 409 ? 64.197 17.357 -84.045 1.00 93.31 409 VAL A C 1
ATOM 3339 O O . VAL A 1 409 ? 65.019 17.708 -84.885 1.00 93.31 409 VAL A O 1
ATOM 3342 N N . GLN A 1 410 ? 63.535 16.201 -84.133 1.00 92.88 410 GLN A N 1
ATOM 3343 C CA . GLN A 1 410 ? 63.697 15.279 -85.255 1.00 92.88 410 GLN A CA 1
ATOM 3344 C C . GLN A 1 410 ? 63.208 15.900 -86.573 1.00 92.88 410 GLN A C 1
ATOM 3346 O O . GLN A 1 410 ? 63.944 15.878 -87.554 1.00 92.88 410 GLN A O 1
ATOM 3351 N N . GLU A 1 411 ? 62.018 16.506 -86.587 1.00 92.81 411 GLU A N 1
ATOM 3352 C CA . GLU A 1 411 ? 61.485 17.219 -87.756 1.00 92.81 411 GLU A CA 1
ATOM 3353 C C . GLU A 1 411 ? 62.420 18.355 -88.193 1.00 92.81 411 GLU A C 1
ATOM 3355 O O . GLU A 1 411 ? 62.686 18.522 -89.384 1.00 92.81 411 GLU A O 1
ATOM 3360 N N . LEU A 1 412 ? 62.974 19.112 -87.240 1.00 92.44 412 LEU A N 1
ATOM 3361 C CA . LEU A 1 412 ? 63.951 20.163 -87.522 1.00 92.44 412 LEU A CA 1
ATOM 3362 C C . LEU A 1 412 ? 65.229 19.582 -88.140 1.00 92.44 412 LEU A C 1
ATOM 3364 O O . LEU A 1 412 ? 65.689 20.095 -89.156 1.00 92.44 412 LEU A O 1
ATOM 3368 N N . ALA A 1 413 ? 65.764 18.487 -87.594 1.00 92.56 413 ALA A N 1
ATOM 3369 C CA . ALA A 1 413 ? 66.939 17.814 -88.146 1.00 92.56 413 ALA A CA 1
ATOM 3370 C C . ALA A 1 413 ? 66.691 17.277 -89.570 1.00 92.56 413 ALA A C 1
ATOM 3372 O O . ALA A 1 413 ? 67.555 17.396 -90.440 1.00 92.56 413 ALA A O 1
ATOM 3373 N N . GLU A 1 414 ? 65.500 16.734 -89.842 1.00 93.12 414 GLU A N 1
ATOM 3374 C CA . GLU A 1 414 ? 65.088 16.309 -91.185 1.00 93.12 414 GLU A CA 1
ATOM 3375 C C . GLU A 1 414 ? 65.018 17.500 -92.154 1.00 93.12 414 GLU A C 1
ATOM 3377 O O . GLU A 1 414 ? 65.500 17.405 -93.287 1.00 93.12 414 GLU A O 1
ATOM 3382 N N . LYS A 1 415 ? 64.481 18.646 -91.714 1.00 92.56 415 LYS A N 1
ATOM 3383 C CA . LYS A 1 415 ? 64.446 19.884 -92.511 1.00 92.56 415 LYS A CA 1
ATOM 3384 C C . LYS A 1 415 ? 65.836 20.461 -92.758 1.00 92.56 415 LYS A C 1
ATOM 3386 O O . LYS A 1 415 ? 66.120 20.867 -93.882 1.00 92.56 415 LYS A O 1
ATOM 3391 N N . GLU A 1 416 ? 66.720 20.447 -91.766 1.00 91.38 416 GLU A N 1
ATOM 3392 C CA . GLU A 1 416 ? 68.120 20.844 -91.933 1.00 91.38 416 GLU A CA 1
ATOM 3393 C C . GLU A 1 416 ? 68.859 19.929 -92.919 1.00 91.38 416 GLU A C 1
ATOM 3395 O O . GLU A 1 416 ? 69.629 20.411 -93.751 1.00 91.38 416 GLU A O 1
ATOM 3400 N N . ALA A 1 417 ? 68.614 18.616 -92.874 1.00 92.44 417 ALA A N 1
ATOM 3401 C CA . ALA A 1 417 ? 69.181 17.669 -93.831 1.00 92.44 417 ALA A CA 1
ATOM 3402 C C . ALA A 1 417 ? 68.653 17.909 -95.258 1.00 92.44 417 ALA A C 1
ATOM 3404 O O . ALA A 1 417 ? 69.443 17.949 -96.204 1.00 92.44 417 ALA A O 1
ATOM 3405 N N . GLN A 1 418 ? 67.342 18.135 -95.415 1.00 93.12 418 GLN A N 1
ATOM 3406 C CA . GLN A 1 418 ? 66.733 18.522 -96.696 1.00 93.12 418 GLN A CA 1
ATOM 3407 C C . GLN A 1 418 ? 67.344 19.820 -97.235 1.00 93.12 418 GLN A C 1
ATOM 3409 O O . GLN A 1 418 ? 67.705 19.884 -98.411 1.00 93.12 418 GLN A O 1
ATOM 3414 N N . LEU A 1 419 ? 67.515 20.831 -96.378 1.00 92.31 419 LEU A N 1
ATOM 3415 C CA . LEU A 1 419 ? 68.140 22.099 -96.744 1.00 92.31 419 LEU A CA 1
ATOM 3416 C C . LEU A 1 419 ? 69.588 21.894 -97.202 1.00 92.31 419 LEU A C 1
ATOM 3418 O O . LEU A 1 419 ? 69.960 22.407 -98.252 1.00 92.31 419 LEU A O 1
ATOM 3422 N N . LYS A 1 420 ? 70.389 21.099 -96.480 1.00 93.25 420 LYS A N 1
ATOM 3423 C CA . LYS A 1 420 ? 71.764 20.763 -96.890 1.00 93.25 420 LYS A CA 1
ATOM 3424 C C . LYS A 1 420 ? 71.809 20.101 -98.268 1.00 93.25 420 LYS A C 1
ATOM 3426 O O . LYS A 1 420 ? 72.644 20.484 -99.083 1.00 93.25 420 LYS A O 1
ATOM 3431 N N . MET A 1 421 ? 70.901 19.164 -98.559 1.00 91.94 421 MET A N 1
ATOM 3432 C CA . MET A 1 421 ? 70.820 18.549 -99.890 1.00 91.94 421 MET A CA 1
ATOM 3433 C C . MET A 1 421 ? 70.435 19.557 -100.979 1.00 91.94 421 MET A C 1
ATOM 3435 O O . MET A 1 421 ? 71.008 19.525 -102.065 1.00 91.94 421 MET A O 1
ATOM 3439 N N . LEU A 1 422 ? 69.483 20.457 -100.706 1.00 91.62 422 LEU A N 1
ATOM 3440 C CA . LEU A 1 422 ? 69.097 21.509 -101.651 1.00 91.62 422 LEU A CA 1
ATOM 3441 C C . LEU A 1 422 ? 70.244 22.488 -101.911 1.00 91.62 422 LEU A C 1
ATOM 3443 O O . LEU A 1 422 ? 70.490 22.812 -103.067 1.00 91.62 422 LEU A O 1
ATOM 3447 N N . VAL A 1 423 ? 70.978 22.895 -100.873 1.00 92.50 423 VAL A N 1
ATOM 3448 C CA . VAL A 1 423 ? 72.171 23.746 -101.002 1.00 92.50 423 VAL A CA 1
ATOM 3449 C C . VAL A 1 423 ? 73.253 23.041 -101.820 1.00 92.50 423 VAL A C 1
ATOM 3451 O O . VAL A 1 423 ? 73.822 23.640 -102.726 1.00 92.50 423 VAL A O 1
ATOM 3454 N N . GLN A 1 424 ? 73.506 21.753 -101.577 1.00 92.69 424 GLN A N 1
ATOM 3455 C CA . GLN A 1 424 ? 74.462 20.981 -102.375 1.00 92.69 424 GLN A CA 1
ATOM 3456 C C . GLN A 1 424 ? 74.023 20.867 -103.845 1.00 92.69 424 GLN A C 1
ATOM 3458 O O . GLN A 1 424 ? 74.838 21.004 -104.759 1.00 92.69 424 GLN A O 1
ATOM 3463 N N . LYS A 1 425 ? 72.725 20.654 -104.093 1.00 91.75 425 LYS A N 1
ATOM 3464 C CA . LYS A 1 425 ? 72.158 20.648 -105.446 1.00 91.75 425 LYS A CA 1
ATOM 3465 C C . LYS A 1 425 ? 72.293 22.016 -106.115 1.00 91.75 425 LYS A C 1
ATOM 3467 O O . LYS A 1 425 ? 72.660 22.070 -107.283 1.00 91.75 425 LYS A O 1
ATOM 3472 N N . GLN A 1 426 ? 72.040 23.099 -105.383 1.00 90.19 426 GLN A N 1
ATOM 3473 C CA . GLN A 1 426 ? 72.244 24.464 -105.860 1.00 90.19 426 GLN A CA 1
ATOM 3474 C C . GLN A 1 426 ? 73.706 24.688 -106.264 1.00 90.19 426 GLN A C 1
ATOM 3476 O O . GLN A 1 426 ? 73.946 25.085 -107.395 1.00 90.19 426 GLN A O 1
ATOM 3481 N N . GLN A 1 427 ? 74.674 24.342 -105.410 1.00 91.62 427 GLN A N 1
ATOM 3482 C CA . GLN A 1 427 ? 76.108 24.440 -105.726 1.00 91.62 427 GLN A CA 1
ATOM 3483 C C . GLN A 1 427 ? 76.495 23.616 -106.966 1.00 91.62 427 GLN A C 1
ATOM 3485 O O . GLN A 1 427 ? 77.334 24.028 -107.766 1.00 91.62 427 GLN A O 1
ATOM 3490 N N . THR A 1 428 ? 75.862 22.454 -107.157 1.00 90.44 428 THR A N 1
ATOM 3491 C CA . THR A 1 428 ? 76.078 21.622 -108.351 1.00 90.44 428 THR A CA 1
ATOM 3492 C C . THR A 1 428 ? 75.564 22.337 -109.602 1.00 90.44 428 THR A C 1
ATOM 3494 O O . THR A 1 428 ? 76.301 22.471 -110.571 1.00 90.44 428 THR A O 1
ATOM 3497 N N . LEU A 1 429 ? 74.347 22.886 -109.560 1.00 89.12 429 LEU A N 1
ATOM 3498 C CA . LEU A 1 429 ? 73.785 23.663 -110.670 1.00 89.12 429 LEU A CA 1
ATOM 3499 C C . LEU A 1 429 ? 74.593 24.935 -110.959 1.00 89.12 429 LEU A C 1
ATOM 3501 O O . LEU A 1 429 ? 74.818 25.250 -112.120 1.00 89.12 429 LEU A O 1
ATOM 3505 N N . GLU A 1 430 ? 75.064 25.647 -109.935 1.00 89.56 430 GLU A N 1
ATOM 3506 C CA . GLU A 1 430 ? 75.937 26.819 -110.096 1.00 89.56 430 GLU A CA 1
ATOM 3507 C C . GLU A 1 430 ? 77.250 26.449 -110.800 1.00 89.56 430 GLU A C 1
ATOM 3509 O O . GLU A 1 430 ? 77.680 27.151 -111.714 1.00 89.56 430 GLU A O 1
ATOM 3514 N N . SER A 1 431 ? 77.865 25.314 -110.448 1.00 89.50 431 SER A N 1
ATOM 3515 C CA . SER A 1 431 ? 79.078 24.849 -111.137 1.00 89.50 431 SER A CA 1
ATOM 3516 C C . SER A 1 431 ? 78.814 24.393 -112.580 1.00 89.50 431 SER A C 1
ATOM 3518 O O . SER A 1 431 ? 79.619 24.690 -113.462 1.00 89.50 431 SER A O 1
ATOM 3520 N N . GLU A 1 432 ? 77.672 23.755 -112.864 1.00 89.50 432 GLU A N 1
ATOM 3521 C CA . GLU A 1 432 ? 77.227 23.453 -114.234 1.00 89.50 432 GLU A CA 1
ATOM 3522 C C . GLU A 1 432 ? 76.956 24.719 -115.061 1.00 89.50 432 GLU A C 1
ATOM 3524 O O . GLU A 1 432 ? 77.317 24.770 -116.239 1.00 89.50 432 GLU A O 1
ATOM 3529 N N . ILE A 1 433 ? 76.338 25.745 -114.461 1.00 87.94 433 ILE A N 1
ATOM 3530 C CA . ILE A 1 433 ? 76.112 27.047 -115.101 1.00 87.94 433 ILE A CA 1
ATOM 3531 C C . ILE A 1 433 ? 77.452 27.689 -115.446 1.00 87.94 433 ILE A C 1
ATOM 3533 O O . ILE A 1 433 ? 77.646 28.055 -116.600 1.00 87.94 433 ILE A O 1
ATOM 3537 N N . HIS A 1 434 ? 78.401 27.754 -114.511 1.00 85.62 434 HIS A N 1
ATOM 3538 C CA . HIS A 1 434 ? 79.732 28.294 -114.795 1.00 85.62 434 HIS A CA 1
ATOM 3539 C C . HIS A 1 434 ? 80.461 27.525 -115.901 1.00 85.62 434 HIS A C 1
ATOM 3541 O O . HIS A 1 434 ? 81.085 28.138 -116.766 1.00 85.62 434 HIS A O 1
ATOM 3547 N N . LEU A 1 435 ? 80.333 26.196 -115.938 1.00 89.12 435 LEU A N 1
ATOM 3548 C CA . LEU A 1 435 ? 80.887 25.388 -117.024 1.00 89.12 435 LEU A CA 1
ATOM 3549 C C . LEU A 1 435 ? 80.232 25.724 -118.376 1.00 89.12 435 LEU A C 1
ATOM 3551 O O . LEU A 1 435 ? 80.925 25.893 -119.377 1.00 89.12 435 LEU A O 1
ATOM 3555 N N . ARG A 1 436 ? 78.900 25.868 -118.413 1.00 85.56 436 ARG A N 1
ATOM 3556 C CA . ARG A 1 436 ? 78.154 26.305 -119.608 1.00 85.56 436 ARG A CA 1
ATOM 3557 C C . ARG A 1 436 ? 78.541 27.719 -120.038 1.00 85.56 436 ARG A C 1
ATOM 3559 O O . ARG A 1 436 ? 78.630 27.976 -121.233 1.00 85.56 436 ARG A O 1
ATOM 3566 N N . GLU A 1 437 ? 78.763 28.628 -119.093 1.00 86.62 437 GLU A N 1
ATOM 3567 C CA . GLU A 1 437 ? 79.256 29.983 -119.354 1.00 86.62 437 GLU A CA 1
ATOM 3568 C C . GLU A 1 437 ? 80.671 29.964 -119.944 1.00 86.62 437 GLU A C 1
ATOM 3570 O O . GLU A 1 437 ? 80.950 30.718 -120.878 1.00 86.62 437 GLU A O 1
ATOM 3575 N N . ASP A 1 438 ? 81.561 29.105 -119.437 1.00 84.69 438 ASP A N 1
ATOM 3576 C CA . ASP A 1 438 ? 82.901 28.891 -119.995 1.00 84.69 438 ASP A CA 1
ATOM 3577 C C . ASP A 1 438 ? 82.830 28.334 -121.425 1.00 84.69 438 ASP A C 1
ATOM 3579 O O . ASP A 1 438 ? 83.530 28.821 -122.316 1.00 84.69 438 ASP A O 1
ATOM 3583 N N . ASP A 1 439 ? 81.967 27.348 -121.674 1.00 85.00 439 ASP A N 1
ATOM 3584 C CA . ASP A 1 439 ? 81.754 26.796 -123.014 1.00 85.00 439 ASP A CA 1
ATOM 3585 C C . ASP A 1 439 ? 81.141 27.829 -123.965 1.00 85.00 439 ASP A C 1
ATOM 3587 O O . ASP A 1 439 ? 81.587 27.957 -125.103 1.00 85.00 439 ASP A O 1
ATOM 3591 N N . MET A 1 440 ? 80.190 28.641 -123.502 1.00 83.31 440 MET A N 1
ATOM 3592 C CA . MET A 1 440 ? 79.643 29.750 -124.283 1.00 83.31 440 MET A CA 1
ATOM 3593 C C . MET A 1 440 ? 80.716 30.798 -124.599 1.00 83.31 440 MET A C 1
ATOM 3595 O O . MET A 1 440 ? 80.765 31.292 -125.722 1.00 83.31 440 MET A O 1
ATOM 3599 N N . ARG A 1 441 ? 81.632 31.090 -123.665 1.00 85.62 441 ARG A N 1
ATOM 3600 C CA . ARG A 1 441 ? 82.812 31.929 -123.932 1.00 85.62 441 ARG A CA 1
ATOM 3601 C C . ARG A 1 441 ? 83.713 31.337 -125.017 1.00 85.62 441 ARG A C 1
ATOM 3603 O O . ARG A 1 441 ? 84.192 32.093 -125.858 1.00 85.62 441 ARG A O 1
ATOM 3610 N N . LYS A 1 442 ? 83.923 30.014 -125.045 1.00 85.12 442 LYS A N 1
ATOM 3611 C CA . LYS A 1 442 ? 84.668 29.355 -126.137 1.00 85.12 442 LYS A CA 1
ATOM 3612 C C . LYS A 1 442 ? 83.941 29.482 -127.469 1.00 85.12 442 LYS A C 1
ATOM 3614 O O . LYS A 1 442 ? 84.575 29.852 -128.446 1.00 85.12 442 LYS A O 1
ATOM 3619 N N . VAL A 1 443 ? 82.630 29.236 -127.503 1.00 82.12 443 VAL A N 1
ATOM 3620 C CA . VAL A 1 443 ? 81.821 29.387 -128.724 1.00 82.12 443 VAL A CA 1
ATOM 3621 C C . VAL A 1 443 ? 81.862 30.827 -129.231 1.00 82.12 443 VAL A C 1
ATOM 3623 O O . VAL A 1 443 ? 82.005 31.041 -130.428 1.00 82.12 443 VAL A O 1
ATOM 3626 N N . LEU A 1 444 ? 81.797 31.820 -128.340 1.00 80.38 444 LEU A N 1
ATOM 3627 C CA . LEU A 1 444 ? 81.950 33.227 -128.714 1.00 80.38 444 LEU A CA 1
ATOM 3628 C C . LEU A 1 444 ? 83.350 33.523 -129.272 1.00 80.38 444 LEU A C 1
ATOM 3630 O O . LEU A 1 444 ? 83.464 34.227 -130.269 1.00 80.38 444 LEU A O 1
ATOM 3634 N N . ALA A 1 445 ? 84.408 32.951 -128.694 1.00 80.75 445 ALA A N 1
ATOM 3635 C CA . ALA A 1 445 ? 85.761 33.083 -129.234 1.00 80.75 445 ALA A CA 1
ATOM 3636 C C . ALA A 1 445 ? 85.913 32.389 -130.603 1.00 80.75 445 ALA A C 1
ATOM 3638 O O . ALA A 1 445 ? 86.540 32.933 -131.510 1.00 80.75 445 ALA A O 1
ATOM 3639 N N . GLU A 1 446 ? 85.318 31.208 -130.786 1.00 81.25 446 GLU A N 1
ATOM 3640 C CA . GLU A 1 446 ? 85.252 30.522 -132.082 1.00 81.25 446 GLU A CA 1
ATOM 3641 C C . GLU A 1 446 ? 84.474 31.355 -133.107 1.00 81.25 446 GLU A C 1
ATOM 3643 O O . GLU A 1 446 ? 84.919 31.503 -134.246 1.00 81.25 446 GLU A O 1
ATOM 3648 N N . GLN A 1 447 ? 83.355 31.959 -132.699 1.00 78.19 447 GLN A N 1
ATOM 3649 C CA . GLN A 1 447 ? 82.593 32.890 -133.522 1.00 78.19 447 GLN A CA 1
ATOM 3650 C C . GLN A 1 447 ? 83.449 34.098 -133.925 1.00 78.19 447 GLN A C 1
ATOM 3652 O O . GLN A 1 447 ? 83.481 34.422 -135.107 1.00 78.19 447 GLN A O 1
ATOM 3657 N N . GLU A 1 448 ? 84.188 34.724 -133.004 1.00 79.94 448 GLU A N 1
ATOM 3658 C CA . GLU A 1 448 ? 85.109 35.827 -133.325 1.00 79.94 448 GLU A CA 1
ATOM 3659 C C . GLU A 1 448 ? 86.194 35.408 -134.329 1.00 79.94 448 GLU A C 1
ATOM 3661 O O . GLU A 1 448 ? 86.521 36.167 -135.244 1.00 79.94 448 GLU A O 1
ATOM 3666 N N . VAL A 1 449 ? 86.744 34.194 -134.203 1.00 81.00 449 VAL A N 1
ATOM 3667 C CA . VAL A 1 449 ? 87.721 33.657 -135.164 1.00 81.00 449 VAL A CA 1
ATOM 3668 C C . VAL A 1 449 ? 87.087 33.502 -136.541 1.00 81.00 449 VAL A C 1
ATOM 3670 O O . VAL A 1 449 ? 87.650 33.991 -137.522 1.00 81.00 449 VAL A O 1
ATOM 3673 N N . VAL A 1 450 ? 85.906 32.884 -136.623 1.00 78.12 450 VAL A N 1
ATOM 3674 C CA . VAL A 1 450 ? 85.169 32.704 -137.882 1.00 78.12 450 VAL A CA 1
ATOM 3675 C C . VAL A 1 450 ? 84.779 34.051 -138.487 1.00 78.12 450 VAL A C 1
ATOM 3677 O O . VAL A 1 450 ? 84.927 34.253 -139.691 1.00 78.12 450 VAL A O 1
ATOM 3680 N N . GLU A 1 451 ? 84.333 35.014 -137.685 1.00 77.25 451 GLU A N 1
ATOM 3681 C CA . GLU A 1 451 ? 84.060 36.378 -138.138 1.00 77.25 451 GLU A CA 1
ATOM 3682 C C . GLU A 1 451 ? 85.333 37.049 -138.670 1.00 77.25 451 GLU A C 1
ATOM 3684 O O . GLU A 1 451 ? 85.310 37.653 -139.746 1.00 77.25 451 GLU A O 1
ATOM 3689 N N . GLY A 1 452 ? 86.469 36.874 -137.993 1.00 75.62 452 GLY A N 1
ATOM 3690 C CA . GLY A 1 452 ? 87.779 37.323 -138.458 1.00 75.62 452 GLY A CA 1
ATOM 3691 C C . GLY A 1 452 ? 88.206 36.667 -139.776 1.00 75.62 452 GLY A C 1
ATOM 3692 O O . GLY A 1 452 ? 88.739 37.337 -140.667 1.00 75.62 452 GLY A O 1
ATOM 3693 N N . GLU A 1 453 ? 87.940 35.374 -139.948 1.00 80.25 453 GLU A N 1
ATOM 3694 C CA . GLU A 1 453 ? 88.159 34.643 -141.198 1.00 80.25 453 GLU A CA 1
ATOM 3695 C C . GLU A 1 453 ? 87.230 35.124 -142.315 1.00 80.25 453 GLU A C 1
ATOM 3697 O O . GLU A 1 453 ? 87.694 35.334 -143.435 1.00 80.25 453 GLU A O 1
ATOM 3702 N N . ILE A 1 454 ? 85.957 35.402 -142.023 1.00 76.75 454 ILE A N 1
ATOM 3703 C CA . ILE A 1 454 ? 85.006 36.012 -142.962 1.00 76.75 454 ILE A CA 1
ATOM 3704 C C . ILE A 1 454 ? 85.490 37.401 -143.378 1.00 76.75 454 ILE A C 1
ATOM 3706 O O . ILE A 1 454 ? 85.418 37.746 -144.558 1.00 76.75 454 ILE A O 1
ATOM 3710 N N . VAL A 1 455 ? 85.998 38.210 -142.446 1.00 75.06 455 VAL A N 1
ATOM 3711 C CA . VAL A 1 455 ? 86.566 39.529 -142.755 1.00 75.06 455 VAL A CA 1
ATOM 3712 C C . VAL A 1 455 ? 87.788 39.387 -143.663 1.00 75.06 455 VAL A C 1
ATOM 3714 O O . VAL A 1 455 ? 87.866 40.087 -144.675 1.00 75.06 455 VAL A O 1
ATOM 3717 N N . LYS A 1 456 ? 88.700 38.448 -143.381 1.00 77.62 456 LYS A N 1
ATOM 3718 C CA . LYS A 1 456 ? 89.850 38.147 -144.254 1.00 77.62 456 LYS A CA 1
ATOM 3719 C C . LYS A 1 456 ? 89.408 37.648 -145.629 1.00 77.62 456 LYS A C 1
ATOM 3721 O O . LYS A 1 456 ? 89.928 38.117 -146.637 1.00 77.62 456 LYS A O 1
ATOM 3726 N N . ALA A 1 457 ? 88.417 36.762 -145.692 1.00 71.25 457 ALA A N 1
ATOM 3727 C CA . ALA A 1 457 ? 87.850 36.255 -146.937 1.00 71.25 457 ALA A CA 1
ATOM 3728 C C . ALA A 1 457 ? 87.172 37.372 -147.745 1.00 71.25 457 ALA A C 1
ATOM 3730 O O . ALA A 1 457 ? 87.367 37.456 -148.955 1.00 71.25 457 ALA A O 1
ATOM 3731 N N . LYS A 1 458 ? 86.454 38.295 -147.092 1.00 71.25 458 LYS A N 1
ATOM 3732 C CA . LYS A 1 458 ? 85.879 39.494 -147.725 1.00 71.25 458 LYS A CA 1
ATOM 3733 C C . LYS A 1 458 ? 86.956 40.469 -148.205 1.00 71.25 458 LYS A C 1
ATOM 3735 O O . LYS A 1 458 ? 86.809 41.047 -149.280 1.00 71.25 458 LYS A O 1
ATOM 3740 N N . GLN A 1 459 ? 88.050 40.646 -147.463 1.00 69.81 459 GLN A N 1
ATOM 3741 C CA . GLN A 1 459 ? 89.196 41.449 -147.909 1.00 69.81 459 GLN A CA 1
ATOM 3742 C C . GLN A 1 459 ? 89.917 40.799 -149.100 1.00 69.81 459 GLN A C 1
ATOM 3744 O O . GLN A 1 459 ? 90.231 41.493 -150.065 1.00 69.81 459 GLN A O 1
ATOM 3749 N N . ALA A 1 460 ? 90.092 39.476 -149.098 1.00 66.06 460 ALA A N 1
ATOM 3750 C CA . ALA A 1 460 ? 90.642 38.722 -150.224 1.00 66.06 460 ALA A CA 1
ATOM 3751 C C . ALA A 1 460 ? 89.723 38.778 -151.457 1.00 66.06 460 ALA A C 1
ATOM 3753 O O . ALA A 1 460 ? 90.193 39.008 -152.571 1.00 66.06 460 ALA A O 1
ATOM 3754 N N . GLN A 1 461 ? 88.406 38.662 -151.263 1.00 68.06 461 GLN A N 1
ATOM 3755 C CA . GLN A 1 461 ? 87.408 38.847 -152.317 1.00 68.06 461 GLN A CA 1
ATOM 3756 C C . GLN A 1 461 ? 87.480 40.262 -152.902 1.00 68.06 461 GLN A C 1
ATOM 3758 O O . GLN A 1 461 ? 87.451 40.415 -154.120 1.00 68.06 461 GLN A O 1
ATOM 3763 N N . LYS A 1 462 ? 87.626 41.295 -152.059 1.00 68.56 462 LYS A N 1
ATOM 3764 C CA . LYS A 1 462 ? 87.797 42.690 -152.494 1.00 68.56 462 LYS A CA 1
ATOM 3765 C C . LYS A 1 462 ? 89.088 42.881 -153.301 1.00 68.56 462 LYS A C 1
ATOM 3767 O O . LYS A 1 462 ? 89.048 43.529 -154.343 1.00 68.56 462 LYS A O 1
ATOM 3772 N N . TYR A 1 463 ? 90.190 42.265 -152.876 1.00 63.56 463 TYR A N 1
ATOM 3773 C CA . TYR A 1 463 ? 91.485 42.326 -153.561 1.00 63.56 463 TYR A CA 1
ATOM 3774 C C . TYR A 1 463 ? 91.469 41.607 -154.926 1.00 63.56 463 TYR A C 1
ATOM 3776 O O . TYR A 1 463 ? 91.987 42.123 -155.916 1.00 63.56 463 TYR A O 1
ATOM 3784 N N . LEU A 1 464 ? 90.792 40.456 -155.023 1.00 61.38 464 LEU A N 1
ATOM 3785 C CA . LEU A 1 464 ? 90.572 39.745 -156.291 1.00 61.38 464 LEU A CA 1
ATOM 3786 C C . LEU A 1 464 ? 89.640 40.519 -157.241 1.00 61.38 464 LEU A C 1
ATOM 3788 O O . LEU A 1 464 ? 89.869 40.540 -158.452 1.00 61.38 464 LEU A O 1
ATOM 3792 N N . LEU A 1 465 ? 88.633 41.218 -156.704 1.00 59.69 465 LEU A N 1
ATOM 3793 C CA . LEU A 1 465 ? 87.775 42.120 -157.481 1.00 59.69 465 LEU A CA 1
ATOM 3794 C C . LEU A 1 465 ? 88.531 43.353 -158.008 1.00 59.69 465 LEU A C 1
ATOM 3796 O O . LEU A 1 465 ? 88.172 43.881 -159.062 1.00 59.69 465 LEU A O 1
ATOM 3800 N N . GLU A 1 466 ? 89.566 43.816 -157.303 1.00 58.59 466 GLU A N 1
ATOM 3801 C CA . GLU A 1 466 ? 90.449 44.898 -157.756 1.00 58.59 466 GLU A CA 1
ATOM 3802 C C . GLU A 1 466 ? 91.453 44.435 -158.823 1.00 58.59 466 GLU A C 1
ATOM 3804 O O . GLU A 1 466 ? 91.663 45.161 -159.798 1.00 58.59 466 GLU A O 1
ATOM 3809 N N . GLN A 1 467 ? 91.995 43.212 -158.738 1.00 53.84 467 GLN A N 1
ATOM 3810 C CA . GLN A 1 467 ? 92.858 42.656 -159.795 1.00 53.84 467 GLN A CA 1
ATOM 3811 C C . GLN A 1 467 ? 92.122 42.437 -161.127 1.00 53.84 467 GLN A C 1
ATOM 3813 O O . GLN A 1 467 ? 92.706 42.642 -162.194 1.00 53.84 467 GLN A O 1
ATOM 3818 N N . ALA A 1 468 ? 90.834 42.089 -161.093 1.00 54.91 468 ALA A N 1
ATOM 3819 C CA . ALA A 1 468 ? 90.034 41.895 -162.303 1.00 54.91 468 ALA A CA 1
ATOM 3820 C C . ALA A 1 468 ? 89.724 43.207 -163.064 1.00 54.91 468 ALA A C 1
ATOM 3822 O O . ALA A 1 468 ? 89.423 43.169 -164.255 1.00 54.91 468 ALA A O 1
ATOM 3823 N N . LYS A 1 469 ? 89.836 44.385 -162.429 1.00 51.09 469 LYS A N 1
ATOM 3824 C CA . LYS A 1 469 ? 89.447 45.682 -163.028 1.00 51.09 469 LYS A CA 1
ATOM 3825 C C . LYS A 1 469 ? 90.540 46.400 -163.838 1.00 51.09 469 LYS A C 1
ATOM 3827 O O . LYS A 1 469 ? 90.249 47.423 -164.453 1.00 51.09 469 LYS A O 1
ATOM 3832 N N . MET A 1 470 ? 91.773 45.888 -163.896 1.00 44.94 470 MET A N 1
ATOM 3833 C CA . MET A 1 470 ? 92.903 46.549 -164.585 1.00 44.94 470 MET A CA 1
ATOM 3834 C C . MET A 1 470 ? 93.150 46.108 -166.047 1.00 44.94 470 MET A C 1
ATOM 3836 O O . MET A 1 470 ? 94.093 46.605 -166.661 1.00 44.94 470 MET A O 1
ATOM 3840 N N . LYS A 1 471 ? 92.327 45.226 -166.645 1.00 42.31 471 LYS A N 1
ATOM 3841 C CA . LYS A 1 471 ? 92.547 44.711 -168.022 1.00 42.31 471 LYS A CA 1
ATOM 3842 C C . LYS A 1 471 ? 91.460 44.977 -169.076 1.00 42.31 471 LYS A C 1
ATOM 3844 O O . LYS A 1 471 ? 91.692 44.654 -170.233 1.00 42.31 471 LYS A O 1
ATOM 3849 N N . GLU A 1 472 ? 90.360 45.659 -168.764 1.00 35.47 472 GLU A N 1
ATOM 3850 C CA . GLU A 1 472 ? 89.369 46.077 -169.775 1.00 35.47 472 GLU A CA 1
ATOM 3851 C C . GLU A 1 472 ? 88.949 47.534 -169.542 1.00 35.47 472 GLU A C 1
ATOM 3853 O O . GLU A 1 472 ? 88.145 47.845 -168.665 1.00 35.47 472 GLU A O 1
ATOM 3858 N N . LYS A 1 473 ? 89.534 48.458 -170.316 1.00 34.44 473 LYS A N 1
ATOM 3859 C CA . LYS A 1 473 ? 89.222 49.894 -170.283 1.00 34.44 473 LYS A CA 1
ATOM 3860 C C . LYS A 1 473 ? 88.484 50.311 -171.560 1.00 34.44 473 LYS A C 1
ATOM 3862 O O . LYS A 1 473 ? 89.020 50.177 -172.654 1.00 34.44 473 LYS A O 1
ATOM 3867 N N . ASN A 1 474 ? 87.328 50.945 -171.344 1.00 28.69 474 ASN A N 1
ATOM 3868 C CA . ASN A 1 474 ? 86.580 51.875 -172.206 1.00 28.69 474 ASN A CA 1
ATOM 3869 C C . ASN A 1 474 ? 85.508 51.331 -173.176 1.00 28.69 474 ASN A C 1
ATOM 3871 O O . ASN A 1 474 ? 85.740 51.236 -174.378 1.00 28.69 474 ASN A O 1
ATOM 3875 N N . ARG A 1 475 ? 84.254 51.259 -172.692 1.00 34.56 475 ARG A N 1
ATOM 3876 C CA . ARG A 1 475 ? 83.130 52.053 -173.247 1.00 34.56 475 ARG A CA 1
ATOM 3877 C C . ARG A 1 475 ? 81.973 52.229 -172.237 1.00 34.56 475 ARG A C 1
ATOM 3879 O O . ARG A 1 475 ? 81.470 51.263 -171.684 1.00 34.56 475 ARG A O 1
ATOM 3886 N N . PHE A 1 476 ? 81.644 53.508 -172.022 1.00 31.94 476 PHE A N 1
ATOM 3887 C CA . PHE A 1 476 ? 80.459 54.204 -171.470 1.00 31.94 476 PHE A CA 1
ATOM 3888 C C . PHE A 1 476 ? 79.154 53.418 -171.203 1.00 31.94 476 PHE A C 1
ATOM 3890 O O . PHE A 1 476 ? 78.847 52.496 -171.940 1.00 31.94 476 PHE A O 1
ATOM 3897 N N . VAL A 1 477 ? 78.199 53.807 -170.338 1.00 35.09 477 VAL A N 1
ATOM 3898 C CA . VAL A 1 477 ? 78.016 54.731 -169.187 1.00 35.09 477 VAL A CA 1
ATOM 3899 C C . VAL A 1 477 ? 76.572 54.455 -168.717 1.00 35.09 477 VAL A C 1
ATOM 3901 O O . VAL A 1 477 ? 75.658 54.476 -169.541 1.00 35.09 477 VAL A O 1
ATOM 3904 N N . ARG A 1 478 ? 76.329 54.235 -167.416 1.00 33.03 478 ARG A N 1
ATOM 3905 C CA . ARG A 1 478 ? 75.032 54.543 -166.775 1.00 33.03 478 ARG A CA 1
ATOM 3906 C C . ARG A 1 478 ? 75.187 54.669 -165.259 1.00 33.03 478 ARG A C 1
ATOM 3908 O O . ARG A 1 478 ? 75.700 53.782 -164.586 1.00 33.03 478 ARG A O 1
ATOM 3915 N N . THR A 1 479 ? 74.766 55.823 -164.769 1.00 36.47 479 THR A N 1
ATOM 3916 C CA . THR A 1 479 ? 74.966 56.380 -163.432 1.00 36.47 479 THR A CA 1
ATOM 3917 C C . THR A 1 479 ? 73.987 55.775 -162.420 1.00 36.47 479 THR A C 1
ATOM 3919 O O . THR A 1 479 ? 72.800 55.641 -162.711 1.00 36.47 479 THR A O 1
ATOM 3922 N N . LYS A 1 480 ? 74.482 55.437 -161.222 1.00 35.62 480 LYS A N 1
ATOM 3923 C CA . LYS A 1 480 ? 73.719 55.005 -160.039 1.00 35.62 480 LYS A CA 1
ATOM 3924 C C . LYS A 1 480 ? 74.163 55.892 -158.870 1.00 35.62 480 LYS A C 1
ATOM 3926 O O . LYS A 1 480 ? 75.365 56.056 -158.676 1.00 35.62 480 LYS A O 1
ATOM 3931 N N . ILE A 1 481 ? 73.214 56.467 -158.133 1.00 40.25 481 ILE A N 1
ATOM 3932 C CA . ILE A 1 481 ? 73.460 57.219 -156.893 1.00 40.25 481 ILE A CA 1
ATOM 3933 C C . ILE A 1 481 ? 73.231 56.287 -155.698 1.00 40.25 481 ILE A C 1
ATOM 3935 O O . ILE A 1 481 ? 72.299 55.484 -155.685 1.00 40.25 481 ILE A O 1
ATOM 3939 N N . VAL A 1 482 ? 74.149 56.405 -154.742 1.00 42.25 482 VAL A N 1
ATOM 3940 C CA . VAL A 1 482 ? 74.281 55.724 -153.451 1.00 42.25 482 VAL A CA 1
ATOM 3941 C C . VAL A 1 482 ? 73.929 56.726 -152.349 1.00 42.25 482 VAL A C 1
ATOM 3943 O O . VAL A 1 482 ? 74.232 57.909 -152.488 1.00 42.25 482 VAL A O 1
ATOM 3946 N N . GLY A 1 483 ? 73.355 56.237 -151.250 1.00 36.41 483 GLY A N 1
ATOM 3947 C CA . GLY A 1 483 ? 73.208 56.952 -149.983 1.00 36.41 483 GLY A CA 1
ATOM 3948 C C . GLY A 1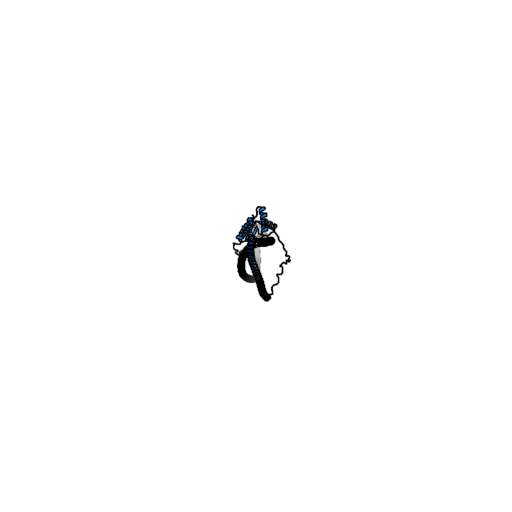 483 ? 73.306 55.969 -148.812 1.00 36.41 483 GLY A C 1
ATOM 3949 O O . GLY A 1 483 ? 72.596 54.971 -148.778 1.00 36.41 483 GLY A O 1
ATOM 3950 N N . GLN A 1 484 ? 74.266 56.252 -147.942 1.00 40.25 484 GLN A N 1
ATOM 3951 C CA . GLN A 1 484 ? 74.743 55.608 -146.708 1.00 40.25 484 GLN A CA 1
ATOM 3952 C C . GLN A 1 484 ? 73.855 56.063 -145.487 1.00 40.25 484 GLN A C 1
ATOM 3954 O O . GLN A 1 484 ? 72.819 56.669 -145.744 1.00 40.25 484 GLN A O 1
ATOM 3959 N N . PRO A 1 485 ? 74.212 55.889 -144.188 1.00 51.25 485 PRO A N 1
ATOM 3960 C CA . PRO A 1 485 ? 74.036 54.685 -143.351 1.00 51.25 485 PRO A CA 1
ATOM 3961 C C . PRO A 1 485 ? 73.539 54.998 -141.892 1.00 51.25 485 PRO A C 1
ATOM 3963 O O . PRO A 1 485 ? 73.130 56.121 -141.633 1.00 51.25 485 PRO A O 1
ATOM 3966 N N . GLU A 1 486 ? 73.664 54.019 -140.964 1.00 37.16 486 GLU A N 1
ATOM 3967 C CA . GLU A 1 486 ? 73.885 54.148 -139.483 1.00 37.16 486 GLU A CA 1
ATOM 3968 C C . GLU A 1 486 ? 72.771 54.793 -138.594 1.00 37.16 486 GLU A C 1
ATOM 3970 O O . GLU A 1 486 ? 72.056 55.670 -139.044 1.00 37.16 486 GLU A O 1
ATOM 3975 N N . VAL A 1 487 ? 72.507 54.484 -137.307 1.00 40.03 487 VAL A N 1
ATOM 3976 C CA . VAL A 1 487 ? 73.089 53.655 -136.222 1.00 40.03 487 VAL A CA 1
ATOM 3977 C C . VAL A 1 487 ? 72.104 53.646 -135.016 1.00 40.03 487 VAL A C 1
ATOM 3979 O O . VAL A 1 487 ? 71.283 54.551 -134.897 1.00 40.03 487 VAL A O 1
ATOM 3982 N N . ALA A 1 488 ? 72.290 52.674 -134.105 1.00 36.44 488 ALA A N 1
ATOM 3983 C CA . ALA A 1 488 ? 71.975 52.652 -132.655 1.00 36.44 488 ALA A CA 1
ATOM 3984 C C . ALA A 1 488 ? 70.701 51.942 -132.126 1.00 36.44 488 ALA A C 1
ATOM 3986 O O . ALA A 1 488 ? 69.581 52.436 -132.197 1.00 36.44 488 ALA A O 1
ATOM 3987 N N . SER A 1 489 ? 70.978 50.797 -131.487 1.00 37.28 489 SER A N 1
ATOM 3988 C CA . SER A 1 489 ? 70.319 50.093 -130.364 1.00 37.28 489 SER A CA 1
ATOM 3989 C C . SER A 1 489 ? 70.036 50.980 -129.119 1.00 37.28 489 SER A C 1
ATOM 3991 O O . SER A 1 489 ? 70.449 52.137 -129.117 1.00 37.28 489 SER A O 1
ATOM 3993 N N . PRO A 1 490 ? 69.648 50.426 -127.943 1.00 55.06 490 PRO A N 1
ATOM 3994 C CA . PRO A 1 490 ? 68.601 49.442 -127.585 1.00 55.06 490 PRO A CA 1
ATOM 3995 C C . PRO A 1 490 ? 67.752 49.906 -126.362 1.00 55.06 490 PRO A C 1
ATOM 3997 O O . PRO A 1 490 ? 68.125 50.862 -125.693 1.00 55.06 490 PRO A O 1
ATOM 4000 N N . GLN A 1 491 ? 66.675 49.184 -126.002 1.00 37.62 491 GLN A N 1
ATOM 4001 C CA . GLN A 1 491 ? 66.461 48.595 -124.653 1.00 37.62 491 GLN A CA 1
ATOM 4002 C C . GLN A 1 491 ? 65.071 47.940 -124.491 1.00 37.62 491 GLN A C 1
ATOM 4004 O O . GLN A 1 491 ? 64.050 48.514 -124.858 1.00 37.62 491 GLN A O 1
ATOM 4009 N N . ASP A 1 492 ? 65.128 46.716 -123.955 1.00 38.25 492 ASP A N 1
ATOM 4010 C CA . ASP A 1 492 ? 64.154 45.822 -123.303 1.00 38.25 492 ASP A CA 1
ATOM 4011 C C . ASP A 1 492 ? 62.651 46.148 -123.231 1.00 38.25 492 ASP A C 1
ATOM 4013 O O . ASP A 1 492 ? 62.238 47.211 -122.765 1.00 38.25 492 ASP A O 1
ATOM 4017 N N . PRO A 1 493 ? 61.815 45.115 -123.452 1.00 47.34 493 PRO A N 1
ATOM 4018 C CA . PRO A 1 493 ? 60.521 44.962 -122.803 1.00 47.34 493 PRO A CA 1
ATOM 4019 C C . PRO A 1 493 ? 60.490 43.723 -121.886 1.00 47.34 493 PRO A C 1
ATOM 4021 O O . PRO A 1 493 ? 61.044 42.679 -122.224 1.00 47.34 493 PRO A O 1
ATOM 4024 N N . GLY A 1 494 ? 59.731 43.775 -120.787 1.00 35.62 494 GLY A N 1
ATOM 4025 C CA . GLY A 1 494 ? 59.212 42.533 -120.199 1.00 35.62 494 GLY A CA 1
ATOM 4026 C C . GLY A 1 494 ? 58.885 42.552 -118.706 1.00 35.62 494 GLY A C 1
ATOM 4027 O O . GLY A 1 494 ? 59.748 42.204 -117.908 1.00 35.62 494 GLY A O 1
ATOM 4028 N N . PRO A 1 495 ? 57.643 42.890 -118.321 1.00 62.22 495 PRO A N 1
ATOM 4029 C CA . PRO A 1 495 ? 57.088 42.665 -116.982 1.00 62.22 495 PRO A CA 1
ATOM 4030 C C . PRO A 1 495 ? 56.536 41.232 -116.863 1.00 62.22 495 PRO A C 1
ATOM 4032 O O . PRO A 1 495 ? 56.318 40.617 -117.899 1.00 62.22 495 PRO A O 1
ATOM 4035 N N . ILE A 1 496 ? 56.238 40.740 -115.649 1.00 44.59 496 ILE A N 1
ATOM 4036 C CA . ILE A 1 496 ? 55.177 39.743 -115.364 1.00 44.59 496 ILE A CA 1
ATOM 4037 C C . ILE A 1 496 ? 54.883 39.729 -113.841 1.00 44.59 496 ILE A C 1
ATOM 4039 O O . ILE A 1 496 ? 55.724 39.414 -113.005 1.00 44.59 496 ILE A O 1
ATOM 4043 N N . GLU A 1 497 ? 53.660 40.160 -113.538 1.00 43.44 497 GLU A N 1
ATOM 4044 C CA . GLU A 1 497 ? 52.755 39.858 -112.410 1.00 43.44 497 GLU A CA 1
ATOM 4045 C C . GLU A 1 497 ? 52.508 38.324 -112.233 1.00 43.44 497 GLU A C 1
ATOM 4047 O O . GLU A 1 497 ? 53.082 37.549 -112.985 1.00 43.44 497 GLU A O 1
ATOM 4052 N N . PRO A 1 498 ? 51.541 37.794 -111.448 1.00 56.59 498 PRO A N 1
ATOM 4053 C CA . PRO A 1 498 ? 50.924 38.209 -110.178 1.00 56.59 498 PRO A CA 1
ATOM 4054 C C . PRO A 1 498 ? 50.662 37.008 -109.206 1.00 56.59 498 PRO A C 1
ATOM 4056 O O . PRO A 1 498 ? 51.051 35.873 -109.466 1.00 56.59 498 PRO A O 1
ATOM 4059 N N . ALA A 1 499 ? 49.873 37.303 -108.155 1.00 45.81 499 ALA A N 1
ATOM 4060 C CA . ALA A 1 499 ? 48.756 36.506 -107.591 1.00 45.81 499 ALA A CA 1
ATOM 4061 C C . ALA A 1 499 ? 49.088 35.323 -106.651 1.00 45.81 499 ALA A C 1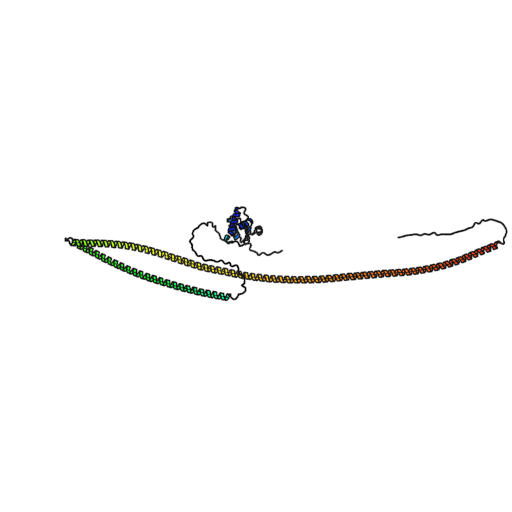
ATOM 4063 O O . ALA A 1 499 ? 49.729 34.360 -107.048 1.00 45.81 499 ALA A O 1
ATOM 4064 N N . ALA A 1 500 ? 48.745 35.439 -105.357 1.00 51.34 500 ALA A N 1
ATOM 4065 C CA . ALA A 1 500 ? 47.463 35.059 -104.700 1.00 51.34 500 ALA A CA 1
ATOM 4066 C C . ALA A 1 500 ? 47.636 33.673 -104.029 1.00 51.34 500 ALA A C 1
ATOM 4068 O O . ALA A 1 500 ? 48.323 32.832 -104.594 1.00 51.34 500 ALA A O 1
ATOM 4069 N N . GLU A 1 501 ? 47.189 33.351 -102.812 1.00 43.03 501 GLU A N 1
ATOM 4070 C CA . GLU A 1 501 ? 46.043 33.723 -101.960 1.00 43.03 501 GLU A CA 1
ATOM 4071 C C . GLU A 1 501 ? 46.439 33.649 -100.472 1.00 43.03 501 GLU A C 1
ATOM 4073 O O . GLU A 1 501 ? 47.320 32.816 -100.142 1.00 43.03 501 GLU A O 1
#